Protein 4KMR (pdb70)

InterPro domains:
  IPR000843 LacI-type HTH domain [PF00356] (12-57)
  IPR000843 LacI-type HTH domain [PS50932] (11-65)
  IPR000843 LacI-type HTH domain [SM00354] (10-80)
  IPR000843 LacI-type HTH domain [cd01392] (14-64)
  IPR010982 Lambda repressor-like, DNA-binding domain superfamily [G3DSA:1.10.260.40] (5-67)
  IPR010982 Lambda repressor-like, DNA-binding domain superfamily [SSF47413] (11-68)
  IPR028082 Periplasmic binding protein-like I [SSF53822] (70-344)
  IPR046335 Transcriptional regulator LacI/GalR-like, sensor domain [PF13377] (176-343)

B-factor: mean 18.5, std 12.63, range [4.52, 147.79]

Organism: Sanguibacter keddieii (strain ATCC 51767 / DSM 10542 / NCFB 3025 / ST-74) (NCBI:txid446469)

Sequence (525 aa):
GRSGVIGLAVPELGQAFFAQLADEVIRRVAAEQDLVVLVEEQTGGLRERELEALRNPRLSLTDGLLLAPLGLTDDVRPLVVLGEPLFPGPVDHVTQHEAAARAATEHLLGLGRRRRVLLGAHATERTGVAALRYAGYREEALTAAGLAVVDDDLVVPVETWDRRSSGAEAARVLDAGVRDAVFANDDLALGALRSLQERGVAVPGDVALGFDDVADGRYTYPSLTTVEPGRHHDIARAAVTLSSERIADAGTAIEPRLTAPEFRLVVRESTGGSGVIGLAVPELGQAFFAQLADEVIRVAAEQDLVVLVEQTGGLRERRELEALRLTDGLLLAPLGLTQDAGRPLVVLLGEPLFPGPVDHVTQHEAAARAATEHLLGLGRRRVLLGAHATERTGVAALRYAGYREALTAAGLAVDDDLVVPVETWDRSSGAEAARVLDAGVRDAVFANDDLALGALRSLQERGVAVPGDVALGFDDVADGRYTYPSLTTVEPGRHDIARAAVTLSERIADAGTGAIEPRLTAPEFRLVVRESTGG

Solvent-accessible surface area: 21833 Å² total

Secondary structure (DSSP, 8-state):
---SEEEEEES-TTSHHHHHHHHHHHHHHHTTT-EEEEEE-TT-HHHHHHHHH-GGGTT-S-EEE--SS-------EEEESSS---SS-EEE--HHHHHHHHHHHHHHTT-----BTS-SS---HHHHHHHHHHHHHHHHTT----GGG-B--SS-SHHHHHH--HHHHTT---B----HHHHHHHHHHHHHTT--TTTT-B---SS-S-GGGSSSPPPEEE--HHHHHHHHH--HHHHHTTT--PPP-EE-PPPEEE--GGGT-/-EEEEEEES-TTSHHHHHHHHHHHHHHHHTTEEEEEEE-TT-HHHHHHHH---SEEEE--SS------S-EEEESSS---SS-EEE--HHHHHHHHHHHHHHTT-----BTS-SS---HHHHHHHHHHHHHHHHTT----GGGSB--SSSSHHHHHH--HHHHHT---B----HHHHHHHHHHHHHTT--TTTT-B---S--GGGGSSSSPPPEEE--HHHHHHHHH--HHHHHHTT---SPP-EE----EEE--GGGT-

Radius of gyration: 24.35 Å; Cα contacts (8 Å, |Δi|>4): 1159; chains: 2; bounding box: 57×65×55 Å

CATH classification: 3.40.50.2300 (+1 more: 3.40.50.2300)

Foldseek 3Di:
DDLLEEEEEEQDCVPLLVVVLVVLLQVLSVVVPHHYDYHHQVLAPVSQLCVVDPCVCVSHLAYEYAHRHDQPHDRAYEYAFPDRDDDPYAYEYQLQQQLLVVLLLLVVLVDQQEEAAAQLPDGDGSSVSSVNSNQVNQVVVVHHDDRLRHQHFPDQALCRLLVSLVSVVVPDAAEYEYAVRSFVSVVVSCVVVVHDFNVRYQYHECPRPVQVPDVQRDKYKNQCSNVSSNVRSVSVVCSVAVVHDDDYYYYGDDMDTDDTPRSPD/DAEEEEEEADCVDQLVVVLVVLLQVLQVVVVYHYDYYHQNLAPVSQVVVAVSHQAYEYEHNHDFLVDLHAYEYAFDPRDDALYAYEYQLQQVLLVVLLLLVVLVDLQEEEAAQLPDGTGSNVSSVNSNQVNQVVVVHHDDSLRHQHFPDQALCRLLVSLVSVVVPPAAEYEYAVRSFNNVVVSCVVVVNDFNVRYQYHERPGPVQCPDVFRHKYKNQASNCSSNVRSCSVVVSVVSRPSPPPHYYHGDDMDIDDTPRSPD

Structure (mmCIF, N/CA/C/O backbone):
data_4KMR
#
_entry.id   4KMR
#
_cell.length_a   42.175
_cell.length_b   120.205
_cell.length_c   44.962
_cell.angle_alpha   90.00
_cell.angle_beta   92.59
_cell.angle_gamma   90.00
#
_symmetry.space_group_name_H-M   'P 1 21 1'
#
loop_
_entity.id
_entity.type
_entity.pdbx_description
1 polymer 'Transcriptional regulator, LacI family'
2 non-polymer 'MAGNESIUM ION'
3 non-polymer 'SODIUM ION'
4 water water
#
loop_
_atom_site.group_PDB
_atom_site.id
_atom_site.type_symbol
_atom_site.label_atom_id
_atom_site.label_alt_id
_atom_site.label_comp_id
_atom_site.label_asym_id
_atom_site.label_entity_id
_atom_site.label_seq_id
_atom_site.pdbx_PDB_ins_code
_atom_site.Cartn_x
_atom_site.Cartn_y
_atom_site.Cartn_z
_atom_site.occupancy
_atom_site.B_iso_or_equiv
_atom_site.auth_seq_id
_atom_site.auth_comp_id
_atom_site.auth_asym_id
_atom_site.auth_atom_id
_atom_site.pdbx_PDB_model_num
ATOM 1 N N . GLY A 1 1 ? 57.428 21.526 63.056 1.00 57.18 66 GLY A N 1
ATOM 2 C CA . GLY A 1 1 ? 58.377 21.033 62.009 1.00 30.39 66 GLY A CA 1
ATOM 3 C C . GLY A 1 1 ? 57.667 20.721 60.706 1.00 30.73 66 GLY A C 1
ATOM 4 O O . GLY A 1 1 ? 56.480 20.420 60.697 1.00 39.66 66 GLY A O 1
ATOM 5 N N . ARG A 1 2 ? 58.408 20.753 59.609 1.00 23.66 67 ARG A N 1
ATOM 6 C CA . ARG A 1 2 ? 57.830 20.529 58.333 1.00 26.72 67 ARG A CA 1
ATOM 7 C C . ARG A 1 2 ? 57.267 19.107 58.195 1.00 18.81 67 ARG A C 1
ATOM 8 O O . ARG A 1 2 ? 57.925 18.085 58.325 1.00 20.26 67 ARG A O 1
ATOM 16 N N . SER A 1 3 ? 56.006 19.114 57.855 1.00 16.54 68 SER A N 1
ATOM 17 C CA . SER A 1 3 ? 55.219 17.929 57.653 1.00 15.62 68 SER A CA 1
ATOM 18 C C . SER A 1 3 ? 55.055 17.557 56.179 1.00 13.18 68 SER A C 1
ATOM 19 O O . SER A 1 3 ? 54.667 16.451 55.858 1.00 18.76 68 SER A O 1
ATOM 22 N N . GLY A 1 4 ? 55.280 18.502 55.280 1.00 14.14 69 GLY A N 1
ATOM 23 C CA . GLY A 1 4 ? 54.992 18.280 53.853 1.00 11.78 69 GLY A CA 1
ATOM 24 C C . GLY A 1 4 ? 53.496 18.348 53.492 1.00 10.70 69 GLY A C 1
ATOM 25 O O . GLY A 1 4 ? 53.062 17.815 52.480 1.00 11.89 69 GLY A O 1
ATOM 26 N N . VAL A 1 5 ? 52.727 19.031 54.341 1.00 11.48 70 VAL A N 1
ATOM 27 C CA . VAL A 1 5 ? 51.309 19.215 54.169 1.00 10.12 70 VAL A CA 1
ATOM 28 C C . VAL A 1 5 ? 50.995 20.703 54.040 1.00 8.97 70 VAL A C 1
ATOM 29 O O . VAL A 1 5 ? 51.502 21.517 54.836 1.00 12.21 70 VAL A O 1
ATOM 33 N N . ILE A 1 6 ? 50.177 21.058 53.039 1.00 8.82 71 ILE A N 1
ATOM 34 C CA . ILE A 1 6 ? 49.664 22.409 52.938 1.00 9.92 71 ILE A CA 1
ATOM 35 C C . ILE A 1 6 ? 48.135 22.339 53.089 1.00 10.41 71 ILE A C 1
ATOM 36 O O . ILE A 1 6 ? 47.493 21.326 52.693 1.00 10.95 71 ILE A O 1
ATOM 41 N N . GLY A 1 7 ? 47.534 23.413 53.605 1.00 10.35 72 GLY A N 1
ATOM 42 C CA . GLY A 1 7 ? 46.099 23.439 53.649 1.00 9.99 72 GLY A CA 1
ATOM 43 C C . GLY A 1 7 ? 45.483 24.249 52.508 1.00 9.41 72 GLY A C 1
ATOM 44 O O . GLY A 1 7 ? 46.125 25.187 51.986 1.00 10.04 72 GLY A O 1
ATOM 45 N N . LEU A 1 8 ? 44.283 23.865 52.117 1.00 9.37 73 LEU A N 1
ATOM 46 C CA . LEU A 1 8 ? 43.501 24.589 51.152 1.00 7.97 73 LEU A CA 1
ATOM 47 C C . LEU A 1 8 ? 42.110 24.766 51.794 1.00 9.35 73 LEU A C 1
ATOM 48 O O . LEU A 1 8 ? 41.392 23.764 52.017 1.00 11.02 73 LEU A O 1
ATOM 53 N N . ALA A 1 9 ? 41.738 26.020 52.088 1.00 8.32 74 ALA A N 1
ATOM 54 C CA . ALA A 1 9 ? 40.481 26.353 52.715 1.00 8.26 74 ALA A CA 1
ATOM 55 C C . ALA A 1 9 ? 39.624 27.066 51.677 1.00 9.20 74 ALA A C 1
ATOM 56 O O . ALA A 1 9 ? 39.971 28.161 51.233 1.00 11.55 74 ALA A O 1
ATOM 58 N N . VAL A 1 10 ? 38.526 26.413 51.284 1.00 9.07 75 VAL A N 1
ATOM 59 C CA . VAL A 1 10 ? 37.610 26.905 50.276 1.00 9.43 75 VAL A CA 1
ATOM 60 C C . VAL A 1 10 ? 36.197 26.898 50.887 1.00 9.70 75 VAL A C 1
ATOM 61 O O . VAL A 1 10 ? 35.923 26.178 51.862 1.00 12.25 75 VAL A O 1
ATOM 65 N N . PRO A 1 11 ? 35.264 27.613 50.254 1.00 11.45 76 PRO A N 1
ATOM 66 C CA . PRO A 1 11 ? 33.895 27.615 50.799 1.00 12.62 76 PRO A CA 1
ATOM 67 C C . PRO A 1 11 ? 33.280 26.212 50.885 1.00 12.07 76 PRO A C 1
ATOM 68 O O . PRO A 1 11 ? 32.807 25.804 51.953 1.00 14.04 76 PRO A O 1
ATOM 72 N N . GLU A 1 12 ? 33.279 25.482 49.780 1.00 13.48 77 GLU A N 1
ATOM 73 C CA . GLU A 1 12 ? 32.727 24.119 49.687 1.00 15.04 77 GLU A CA 1
ATOM 74 C C . GLU A 1 12 ? 33.164 23.476 48.369 1.00 11.72 77 GLU A C 1
ATOM 75 O O . GLU A 1 12 ? 33.291 24.198 47.356 1.00 14.55 77 GLU A O 1
ATOM 81 N N . LEU A 1 13 ? 33.422 22.155 48.381 1.00 12.53 78 LEU A N 1
ATOM 82 C CA . LEU A 1 13 ? 33.739 21.416 47.147 1.00 14.16 78 LEU A CA 1
ATOM 83 C C . LEU A 1 13 ? 32.572 21.141 46.221 1.00 16.43 78 LEU A C 1
ATOM 84 O O . LEU A 1 13 ? 32.764 20.809 45.026 1.00 18.88 78 LEU A O 1
ATOM 89 N N . GLY A 1 14 ? 31.373 21.291 46.734 1.00 13.99 79 GLY A N 1
ATOM 90 C CA . GLY A 1 14 ? 30.147 21.131 45.929 1.00 17.29 79 GLY A CA 1
ATOM 91 C C . GLY A 1 14 ? 30.051 22.250 44.887 1.00 21.48 79 GLY A C 1
ATOM 92 O O . GLY A 1 14 ? 29.195 22.205 43.976 1.00 26.61 79 GLY A O 1
ATOM 93 N N . GLN A 1 15 ? 30.863 23.303 45.056 1.00 15.02 80 GLN A N 1
ATOM 94 C CA . GLN A 1 15 ? 30.937 24.397 44.072 1.00 13.20 80 GLN A CA 1
ATOM 95 C C . GLN A 1 15 ? 31.999 24.003 43.019 1.00 10.90 80 GLN A C 1
ATOM 96 O O . GLN A 1 15 ? 33.164 23.792 43.361 1.00 11.75 80 GLN A O 1
ATOM 102 N N . ALA A 1 16 ? 31.570 23.833 41.768 1.00 12.46 81 ALA A N 1
ATOM 103 C CA . ALA A 1 16 ? 32.481 23.347 40.725 1.00 11.43 81 ALA A CA 1
ATOM 104 C C . ALA A 1 16 ? 33.759 24.154 40.614 1.00 8.84 81 ALA A C 1
ATOM 105 O O . ALA A 1 16 ? 34.836 23.587 40.378 1.00 10.31 81 ALA A O 1
ATOM 107 N N . PHE A 1 17 ? 33.678 25.468 40.733 1.00 11.15 82 PHE A N 1
ATOM 108 C CA . PHE A 1 17 ? 34.891 26.253 40.646 1.00 10.23 82 PHE A CA 1
ATOM 109 C C . PHE A 1 17 ? 35.945 25.814 41.667 1.00 9.21 82 PHE A C 1
ATOM 110 O O . PHE A 1 17 ? 37.150 25.678 41.349 1.00 10.57 82 PHE A O 1
ATOM 118 N N . PHE A 1 18 ? 35.516 25.625 42.920 1.00 8.24 83 PHE A N 1
ATOM 119 C CA . PHE A 1 18 ? 36.450 25.243 43.962 1.00 10.82 83 PHE A CA 1
ATOM 120 C C . PHE A 1 18 ? 36.898 23.805 43.858 1.00 8.86 83 PHE A C 1
ATOM 121 O O . PHE A 1 18 ? 38.038 23.514 44.198 1.00 10.38 83 PHE A O 1
ATOM 129 N N . ALA A 1 19 ? 36.018 22.902 43.405 1.00 8.87 84 ALA A N 1
ATOM 130 C CA . ALA A 1 19 ? 36.415 21.514 43.222 1.00 8.22 84 ALA A CA 1
ATOM 131 C C . ALA A 1 19 ? 37.518 21.447 42.148 1.00 7.18 84 ALA A C 1
ATOM 132 O O . ALA A 1 19 ? 38.479 20.697 42.289 1.00 10.13 84 ALA A O 1
ATOM 134 N N . GLN A 1 20 ? 37.321 22.184 41.043 1.00 8.44 85 GLN A N 1
ATOM 135 C CA . GLN A 1 20 ? 38.309 22.169 39.960 1.00 9.54 85 GLN A CA 1
ATOM 136 C C . GLN A 1 20 ? 39.606 22.860 40.336 1.00 9.03 85 GLN A C 1
ATOM 137 O O . GLN A 1 20 ? 40.690 22.416 39.951 1.00 10.97 85 GLN A O 1
ATOM 143 N N . LEU A 1 21 ? 39.518 23.921 41.101 1.00 9.36 86 LEU A N 1
ATOM 144 C CA . LEU A 1 21 ? 40.718 24.583 41.604 1.00 10.29 86 LEU A CA 1
ATOM 145 C C . LEU A 1 21 ? 41.500 23.628 42.547 1.00 9.81 86 LEU A C 1
ATOM 146 O O . LEU A 1 21 ? 42.711 23.512 42.478 1.00 11.51 86 LEU A O 1
ATOM 151 N N . ALA A 1 22 ? 40.779 22.963 43.446 1.00 9.47 87 ALA A N 1
ATOM 152 C CA . ALA A 1 22 ? 41.373 21.979 44.333 1.00 10.54 87 ALA A CA 1
ATOM 153 C C . ALA A 1 22 ? 42.086 20.869 43.558 1.00 10.30 87 ALA A C 1
ATOM 154 O O . ALA A 1 22 ? 43.183 20.453 43.941 1.00 10.26 87 ALA A O 1
ATOM 156 N N . ASP A 1 23 ? 41.441 20.337 42.516 1.00 10.72 88 ASP A N 1
ATOM 157 C CA . ASP A 1 23 ? 42.057 19.288 41.682 1.00 10.98 88 ASP A CA 1
ATOM 158 C C . ASP A 1 23 ? 43.412 19.812 41.172 1.00 9.09 88 ASP A C 1
ATOM 159 O O . ASP A 1 23 ? 44.432 19.117 41.245 1.00 11.27 88 ASP A O 1
ATOM 164 N N . GLU A 1 24 ? 43.428 21.066 40.664 1.00 9.89 89 GLU A N 1
ATOM 165 C CA . GLU A 1 24 ? 44.693 21.645 40.125 1.00 9.32 89 GLU A CA 1
ATOM 166 C C . GLU A 1 24 ? 45.772 21.841 41.248 1.00 7.76 89 GLU A C 1
ATOM 167 O O . GLU A 1 24 ? 46.935 21.549 41.031 1.00 9.92 89 GLU A O 1
ATOM 173 N N . VAL A 1 25 ? 45.357 22.348 42.409 1.00 8.46 90 VAL A N 1
ATOM 174 C CA . VAL A 1 25 ? 46.260 22.517 43.559 1.00 8.11 90 VAL A CA 1
ATOM 175 C C . VAL A 1 25 ? 46.856 21.192 43.988 1.00 7.69 90 VAL A C 1
ATOM 176 O O . VAL A 1 25 ? 48.074 21.084 44.227 1.00 8.79 90 VAL A O 1
ATOM 180 N N . ILE A 1 26 ? 46.011 20.167 44.125 1.00 8.50 91 ILE A N 1
ATOM 181 C CA . ILE A 1 26 ? 46.496 18.839 44.538 1.00 8.25 91 ILE A CA 1
ATOM 182 C C . ILE A 1 26 ? 47.533 18.324 43.541 1.00 8.47 91 ILE A C 1
ATOM 183 O O . ILE A 1 26 ? 48.593 17.813 43.928 1.00 9.00 91 ILE A O 1
ATOM 188 N N A ARG A 1 27 ? 47.219 18.449 42.264 0.50 7.81 92 ARG A N 1
ATOM 189 N N B ARG A 1 27 ? 47.242 18.427 42.248 0.50 7.73 92 ARG A N 1
ATOM 190 C CA A ARG A 1 27 ? 48.121 17.965 41.219 0.50 7.99 92 ARG A CA 1
ATOM 191 C CA B ARG A 1 27 ? 48.220 17.956 41.241 0.50 7.75 92 ARG A CA 1
ATOM 192 C C A ARG A 1 27 ? 49.485 18.681 41.200 0.50 7.31 92 ARG A C 1
ATOM 193 C C B ARG A 1 27 ? 49.544 18.676 41.322 0.50 6.49 92 ARG A C 1
ATOM 194 O O A ARG A 1 27 ? 50.520 18.039 41.065 0.50 8.59 92 ARG A O 1
ATOM 195 O O B ARG A 1 27 ? 50.604 18.052 41.334 0.50 9.67 92 ARG A O 1
ATOM 210 N N . VAL A 1 28 ? 49.462 20.004 41.332 1.00 8.45 93 VAL A N 1
ATOM 211 C CA . VAL A 1 28 ? 50.681 20.775 41.362 1.00 8.86 93 VAL A CA 1
ATOM 212 C C . VAL A 1 28 ? 51.476 20.473 42.640 1.00 7.38 93 VAL A C 1
ATOM 213 O O . VAL A 1 28 ? 52.704 20.300 42.617 1.00 9.96 93 VAL A O 1
ATOM 217 N N . ALA A 1 29 ? 50.790 20.451 43.767 1.00 8.17 94 ALA A N 1
ATOM 218 C CA . ALA A 1 29 ? 51.479 20.138 45.024 1.00 8.51 94 ALA A CA 1
ATOM 219 C C . ALA A 1 29 ? 52.183 18.801 44.956 1.00 7.84 94 ALA A C 1
ATOM 220 O O . ALA A 1 29 ? 53.280 18.635 45.514 1.00 8.31 94 ALA A O 1
ATOM 222 N N . ALA A 1 30 ? 51.534 17.828 44.334 1.00 7.96 95 ALA A N 1
ATOM 223 C CA . ALA A 1 30 ? 52.131 16.475 44.259 1.00 7.25 95 ALA A CA 1
ATOM 224 C C . ALA A 1 30 ? 53.423 16.429 43.451 1.00 7.38 95 ALA A C 1
ATOM 225 O O . ALA A 1 30 ? 54.256 15.549 43.602 1.00 10.90 95 ALA A O 1
ATOM 227 N N . GLU A 1 31 ? 53.638 17.424 42.621 1.00 9.40 96 GLU A N 1
ATOM 228 C CA . GLU A 1 31 ? 54.890 17.486 41.862 1.00 6.82 96 GLU A CA 1
ATOM 229 C C . GLU A 1 31 ? 56.057 17.825 42.730 1.00 7.56 96 GLU A C 1
ATOM 230 O O . GLU A 1 31 ? 57.188 17.573 42.308 1.00 7.54 96 GLU A O 1
ATOM 236 N N . GLN A 1 32 ? 55.847 18.365 43.930 1.00 8.44 97 GLN A N 1
ATOM 237 C CA . GLN A 1 32 ? 56.937 18.655 44.837 1.00 11.57 97 GLN A CA 1
ATOM 238 C C . GLN A 1 32 ? 56.692 17.963 46.169 1.00 12.79 97 GLN A C 1
ATOM 239 O O . GLN A 1 32 ? 57.127 18.446 47.201 1.00 21.41 97 GLN A O 1
ATOM 245 N N . ASP A 1 33 ? 56.099 16.784 46.032 1.00 15.56 98 ASP A N 1
ATOM 246 C CA . ASP A 1 33 ? 55.639 15.858 47.026 1.00 25.08 98 ASP A CA 1
ATOM 247 C C . ASP A 1 33 ? 55.048 16.419 48.302 1.00 21.46 98 ASP A C 1
ATOM 248 O O . ASP A 1 33 ? 55.296 15.969 49.411 1.00 35.63 98 ASP A O 1
ATOM 253 N N . LEU A 1 34 ? 54.200 17.407 48.102 1.00 11.72 99 LEU A N 1
ATOM 254 C CA . LEU A 1 34 ? 53.363 17.935 49.176 1.00 9.50 99 LEU A CA 1
ATOM 255 C C . LEU A 1 34 ? 52.004 17.253 49.048 1.00 10.37 99 LEU A C 1
ATOM 256 O O . LEU A 1 34 ? 51.603 16.844 47.945 1.00 13.46 99 LEU A O 1
ATOM 261 N N . VAL A 1 35 ? 51.283 17.144 50.150 1.00 9.39 100 VAL A N 1
ATOM 262 C CA . VAL A 1 35 ? 49.909 16.642 50.181 1.00 9.95 100 VAL A CA 1
ATOM 263 C C . VAL A 1 35 ? 49.035 17.790 50.701 1.00 9.66 100 VAL A C 1
ATOM 264 O O . VAL A 1 35 ? 49.525 18.748 51.294 1.00 9.49 100 VAL A O 1
ATOM 268 N N . VAL A 1 36 ? 47.741 17.689 50.466 1.00 9.12 101 VAL A N 1
ATOM 269 C CA . VAL A 1 36 ? 46.820 18.765 50.701 1.00 8.36 101 VAL A CA 1
ATOM 270 C C . VAL A 1 36 ? 45.676 18.385 51.629 1.00 9.04 101 VAL A C 1
ATOM 271 O O . VAL A 1 36 ? 44.951 17.425 51.374 1.00 9.56 101 VAL A O 1
ATOM 275 N N . LEU A 1 37 ? 45.597 19.158 52.715 1.00 9.10 102 LEU A N 1
ATOM 276 C CA . LEU A 1 37 ? 44.476 19.089 53.690 1.00 7.82 102 LEU A CA 1
ATOM 277 C C . LEU A 1 37 ? 43.398 20.054 53.190 1.00 8.21 102 LEU A C 1
ATOM 278 O O . LEU A 1 37 ? 43.660 21.257 53.069 1.00 10.46 102 LEU A O 1
ATOM 283 N N . VAL A 1 38 ? 42.207 19.550 52.835 1.00 9.28 103 VAL A N 1
ATOM 284 C CA . VAL A 1 38 ? 41.144 20.415 52.317 1.00 7.86 103 VAL A CA 1
ATOM 285 C C . VAL A 1 38 ? 40.121 20.676 53.448 1.00 8.76 103 VAL A C 1
ATOM 286 O O . VAL A 1 38 ? 39.580 19.735 54.035 1.00 10.22 103 VAL A O 1
ATOM 290 N N A GLU A 1 39 ? 39.925 21.959 53.738 0.50 10.39 104 GLU A N 1
ATOM 291 N N B GLU A 1 39 ? 39.927 21.969 53.738 0.50 10.30 104 GLU A N 1
ATOM 292 C CA A GLU A 1 39 ? 38.986 22.446 54.724 0.50 9.72 104 GLU A CA 1
ATOM 293 C CA B GLU A 1 39 ? 39.046 22.491 54.779 0.50 9.48 104 GLU A CA 1
ATOM 294 C C A GLU A 1 39 ? 37.916 23.194 53.974 0.50 9.39 104 GLU A C 1
ATOM 295 C C B GLU A 1 39 ? 37.973 23.360 54.129 0.50 11.58 104 GLU A C 1
ATOM 296 O O A GLU A 1 39 ? 38.162 23.757 52.882 0.50 10.06 104 GLU A O 1
ATOM 297 O O B GLU A 1 39 ? 38.294 24.233 53.303 0.50 12.20 104 GLU A O 1
ATOM 308 N N . GLN A 1 40 ? 36.723 23.169 54.551 1.00 10.07 105 GLN A N 1
ATOM 309 C CA . GLN A 1 40 ? 35.569 23.925 53.992 1.00 9.83 105 GLN A CA 1
ATOM 310 C C . GLN A 1 40 ? 35.205 24.989 55.046 1.00 11.89 105 GLN A C 1
ATOM 311 O O . GLN A 1 40 ? 35.088 24.717 56.246 1.00 16.78 105 GLN A O 1
ATOM 317 N N . THR A 1 41 ? 34.984 26.197 54.577 1.00 11.23 106 THR A N 1
ATOM 318 C CA . THR A 1 41 ? 34.654 27.336 55.444 1.00 11.41 106 THR A CA 1
ATOM 319 C C . THR A 1 41 ? 33.212 27.811 55.305 1.00 12.67 106 THR A C 1
ATOM 320 O O . THR A 1 41 ? 32.774 28.682 56.074 1.00 14.31 106 THR A O 1
ATOM 324 N N . GLY A 1 42 ? 32.508 27.318 54.288 1.00 14.33 107 GLY A N 1
ATOM 325 C CA . GLY A 1 42 ? 31.164 27.777 53.984 1.00 15.01 107 GLY A CA 1
ATOM 326 C C . GLY A 1 42 ? 31.156 29.244 53.557 1.00 15.07 107 GLY A C 1
ATOM 327 O O . GLY A 1 42 ? 30.106 29.856 53.466 1.00 20.54 107 GLY A O 1
ATOM 328 N N . GLY A 1 43 ? 32.327 29.829 53.296 1.00 14.74 108 GLY A N 1
ATOM 329 C CA . GLY A 1 43 ? 32.380 31.264 52.966 1.00 17.20 108 GLY A CA 1
ATOM 330 C C . GLY A 1 43 ? 32.065 32.172 54.179 1.00 15.67 108 GLY A C 1
ATOM 331 O O . GLY A 1 43 ? 31.866 33.383 54.014 1.00 21.57 108 GLY A O 1
ATOM 332 N N . LEU A 1 44 ? 32.153 31.631 55.399 1.00 16.96 109 LEU A N 1
ATOM 333 C CA . LEU A 1 44 ? 31.842 32.375 56.645 1.00 17.04 109 LEU A CA 1
ATOM 334 C C . LEU A 1 44 ? 33.092 32.987 57.227 1.00 11.71 109 LEU A C 1
ATOM 335 O O . LEU A 1 44 ? 34.115 32.305 57.365 1.00 13.53 109 LEU A O 1
ATOM 340 N N . ARG A 1 45 ? 33.024 34.276 57.568 1.00 13.54 110 ARG A N 1
ATOM 341 C CA . ARG A 1 45 ? 34.216 34.936 58.075 1.00 15.02 110 ARG A CA 1
ATOM 342 C C . ARG A 1 45 ? 34.786 34.287 59.305 1.00 14.94 110 ARG A C 1
ATOM 343 O O . ARG A 1 45 ? 36.004 34.194 59.414 1.00 14.44 110 ARG A O 1
ATOM 351 N N . GLU A 1 46 ? 33.925 33.792 60.198 1.00 16.79 111 GLU A N 1
ATOM 352 C CA . GLU A 1 46 ? 34.390 33.196 61.429 1.00 17.26 111 GLU A CA 1
ATOM 353 C C . GLU A 1 46 ? 35.194 31.931 61.121 1.00 15.84 111 GLU A C 1
ATOM 354 O O . GLU A 1 46 ? 36.203 31.658 61.768 1.00 19.06 111 GLU A O 1
ATOM 360 N N . ARG A 1 47 ? 34.740 31.149 60.149 1.00 13.35 112 ARG A N 1
ATOM 361 C CA . ARG A 1 47 ? 35.454 29.933 59.764 1.00 15.58 112 ARG A CA 1
ATOM 362 C C . ARG A 1 47 ? 36.765 30.215 59.025 1.00 11.72 112 ARG A C 1
ATOM 363 O O . ARG A 1 47 ? 37.743 29.429 59.102 1.00 15.93 112 ARG A O 1
ATOM 371 N N . GLU A 1 48 ? 36.795 31.297 58.283 1.00 14.05 113 GLU A N 1
ATOM 372 C CA . GLU A 1 48 ? 38.016 31.709 57.578 1.00 14.01 113 GLU A CA 1
ATOM 373 C C . GLU A 1 48 ? 39.077 32.098 58.638 1.00 16.76 113 GLU A C 1
ATOM 374 O O . GLU A 1 48 ? 40.250 31.676 58.554 1.00 16.74 113 GLU A O 1
ATOM 380 N N . LEU A 1 49 ? 38.656 32.872 59.648 1.00 14.74 114 LEU A N 1
ATOM 381 C CA . LEU A 1 49 ? 39.542 33.262 60.726 1.00 15.71 114 LEU A CA 1
ATOM 382 C C . LEU A 1 49 ? 40.058 32.046 61.477 1.00 17.02 114 LEU A C 1
ATOM 383 O O . LEU A 1 49 ? 41.262 31.968 61.776 1.00 20.39 114 LEU A O 1
ATOM 388 N N . GLU A 1 50 ? 39.179 31.059 61.716 1.00 16.72 115 GLU A N 1
ATOM 389 C CA . GLU A 1 50 ? 39.587 29.828 62.443 1.00 18.35 115 GLU A CA 1
ATOM 390 C C . GLU A 1 50 ? 40.678 29.070 61.649 1.00 16.97 115 GLU A C 1
ATOM 391 O O . GLU A 1 50 ? 41.601 28.472 62.202 1.00 19.52 115 GLU A O 1
ATOM 397 N N . ALA A 1 51 ? 40.542 29.046 60.335 1.00 17.94 116 ALA A N 1
ATOM 398 C CA . ALA A 1 51 ? 41.547 28.370 59.500 1.00 15.79 116 ALA A CA 1
ATOM 399 C C . ALA A 1 51 ? 42.953 28.932 59.670 1.00 15.78 116 ALA A C 1
ATOM 400 O O . ALA A 1 51 ? 43.938 28.211 59.569 1.00 17.09 116 ALA A O 1
ATOM 402 N N . LEU A 1 52 ? 43.049 30.216 59.925 1.00 18.51 117 LEU A N 1
ATOM 403 C CA . LEU A 1 52 ? 44.337 30.844 60.151 1.00 25.36 117 LEU A CA 1
ATOM 404 C C . LEU A 1 52 ? 44.954 30.593 61.527 1.00 23.85 117 LEU A C 1
ATOM 405 O O . LEU A 1 52 ? 46.163 30.479 61.641 1.00 30.79 117 LEU A O 1
ATOM 410 N N . ARG A 1 53 ? 44.144 30.496 62.576 1.00 23.81 118 ARG A N 1
ATOM 411 C CA . ARG A 1 53 ? 44.723 30.405 63.921 1.00 26.11 118 ARG A CA 1
ATOM 412 C C . ARG A 1 53 ? 44.458 29.178 64.787 1.00 29.26 118 ARG A C 1
ATOM 413 O O . ARG A 1 53 ? 45.158 28.967 65.775 1.00 31.14 118 ARG A O 1
ATOM 421 N N . ASN A 1 54 ? 43.434 28.405 64.471 1.00 27.13 119 ASN A N 1
ATOM 422 C CA . ASN A 1 54 ? 43.072 27.248 65.316 1.00 27.14 119 ASN A CA 1
ATOM 423 C C . ASN A 1 54 ? 44.079 26.095 65.172 1.00 22.21 119 ASN A C 1
ATOM 424 O O . ASN A 1 54 ? 44.588 25.869 64.085 1.00 25.12 119 ASN A O 1
ATOM 429 N N . PRO A 1 55 ? 44.404 25.402 66.281 1.00 23.25 120 PRO A N 1
ATOM 430 C CA . PRO A 1 55 ? 45.325 24.249 66.197 1.00 23.63 120 PRO A CA 1
ATOM 431 C C . PRO A 1 55 ? 44.788 23.059 65.366 1.00 23.66 120 PRO A C 1
ATOM 432 O O . PRO A 1 55 ? 45.495 22.060 65.138 1.00 22.97 120 PRO A O 1
ATOM 436 N N . ARG A 1 56 ? 43.527 23.138 64.970 1.00 20.71 121 ARG A N 1
ATOM 437 C CA . ARG A 1 56 ? 42.936 22.122 64.119 1.00 21.51 121 ARG A CA 1
ATOM 438 C C . ARG A 1 56 ? 43.799 21.891 62.880 1.00 17.91 121 ARG A C 1
ATOM 439 O O . ARG A 1 56 ? 43.949 20.747 62.477 1.00 17.42 121 ARG A O 1
ATOM 447 N N . LEU A 1 57 ? 44.385 22.953 62.304 1.00 18.33 122 LEU A N 1
ATOM 448 C CA . LEU A 1 57 ? 45.214 22.845 61.116 1.00 17.34 122 LEU A CA 1
ATOM 449 C C . LEU A 1 57 ? 46.708 22.906 61.402 1.00 17.03 122 LEU A C 1
ATOM 450 O O . LEU A 1 57 ? 47.516 23.197 60.506 1.00 17.62 122 LEU A O 1
ATOM 455 N N . SER A 1 58 ? 47.090 22.478 62.611 1.00 15.48 123 SER A N 1
ATOM 456 C CA . SER A 1 58 ? 48.502 22.476 63.000 1.00 15.83 123 SER A CA 1
ATOM 457 C C . SER A 1 58 ? 49.367 21.528 62.161 1.00 15.64 123 SER A C 1
ATOM 458 O O . SER A 1 58 ? 50.575 21.700 62.115 1.00 16.94 123 SER A O 1
ATOM 461 N N . LEU A 1 59 ? 48.791 20.523 61.512 1.00 15.21 124 LEU A N 1
ATOM 462 C CA . LEU A 1 59 ? 49.577 19.660 60.680 1.00 15.98 124 LEU A CA 1
ATOM 463 C C . LEU A 1 59 ? 50.136 20.416 59.471 1.00 13.98 124 LEU A C 1
ATOM 464 O O . LEU A 1 59 ? 51.164 20.032 58.908 1.00 15.89 124 LEU A O 1
ATOM 469 N N . THR A 1 60 ? 49.480 21.501 59.076 1.00 12.84 125 THR A N 1
ATOM 470 C CA . THR A 1 60 ? 49.886 22.217 57.884 1.00 12.52 125 THR A CA 1
ATOM 471 C C . THR A 1 60 ? 51.111 23.088 58.089 1.00 11.43 125 THR A C 1
ATOM 472 O O . THR A 1 60 ? 51.339 23.633 59.166 1.00 13.10 125 THR A O 1
ATOM 476 N N . ASP A 1 61 ? 51.928 23.154 57.036 1.00 8.88 126 ASP A N 1
ATOM 477 C CA . ASP A 1 61 ? 53.102 24.013 56.979 1.00 10.27 126 ASP A CA 1
ATOM 478 C C . ASP A 1 61 ? 52.723 25.435 56.515 1.00 7.98 126 ASP A C 1
ATOM 479 O O . ASP A 1 61 ? 53.475 26.382 56.724 1.00 10.91 126 ASP A O 1
ATOM 484 N N . GLY A 1 62 ? 51.621 25.555 55.797 1.00 8.78 127 GLY A N 1
ATOM 485 C CA . GLY A 1 62 ? 51.115 26.809 55.325 1.00 8.64 127 GLY A CA 1
ATOM 486 C C . GLY A 1 62 ? 49.702 26.630 54.789 1.00 7.77 127 GLY A C 1
ATOM 487 O O . GLY A 1 62 ? 49.243 25.516 54.578 1.00 9.48 127 GLY A O 1
ATOM 488 N N . LEU A 1 63 ? 49.041 27.738 54.457 1.00 7.98 128 LEU A N 1
ATOM 489 C CA . LEU A 1 63 ? 47.666 27.728 54.000 1.00 8.73 128 LEU A CA 1
ATOM 490 C C . LEU A 1 63 ? 47.392 28.539 52.774 1.00 7.96 128 LEU A C 1
ATOM 491 O O . LEU A 1 63 ? 47.919 29.659 52.624 1.00 8.36 128 LEU A O 1
ATOM 496 N N . LEU A 1 64 ? 46.585 27.955 51.890 1.00 7.82 129 LEU A N 1
ATOM 497 C CA . LEU A 1 64 ? 45.982 28.663 50.744 1.00 8.49 129 LEU A CA 1
ATOM 498 C C . LEU A 1 64 ? 44.542 28.916 51.169 1.00 8.50 129 LEU A C 1
ATOM 499 O O . LEU A 1 64 ? 43.818 27.992 51.454 1.00 9.61 129 LEU A O 1
ATOM 504 N N . LEU A 1 65 ? 44.134 30.175 51.194 1.00 8.18 130 LEU A N 1
ATOM 505 C CA . LEU A 1 65 ? 42.794 30.553 51.660 1.00 8.16 130 LEU A CA 1
ATOM 506 C C . LEU A 1 65 ? 42.037 31.258 50.541 1.00 8.75 130 LEU A C 1
ATOM 507 O O . LEU A 1 65 ? 42.548 32.231 49.988 1.00 9.73 130 LEU A O 1
ATOM 512 N N . ALA A 1 66 ? 40.832 30.788 50.223 1.00 11.23 131 ALA A N 1
ATOM 513 C CA . ALA A 1 66 ? 39.943 31.485 49.271 1.00 13.00 131 ALA A CA 1
ATOM 514 C C . ALA A 1 66 ? 38.823 32.134 50.096 1.00 13.64 131 ALA A C 1
ATOM 515 O O . ALA A 1 66 ? 37.814 31.490 50.392 1.00 18.86 131 ALA A O 1
ATOM 517 N N . PRO A 1 67 ? 39.003 33.404 50.495 1.00 16.26 132 PRO A N 1
ATOM 518 C CA . PRO A 1 67 ? 38.026 34.016 51.304 1.00 19.64 132 PRO A CA 1
ATOM 519 C C . PRO A 1 67 ? 36.838 34.608 50.565 1.00 22.93 132 PRO A C 1
ATOM 520 O O . PRO A 1 67 ? 36.922 35.027 49.407 1.00 28.84 132 PRO A O 1
ATOM 524 N N . LEU A 1 68 ? 35.710 34.572 51.240 1.00 22.43 133 LEU A N 1
ATOM 525 C CA . LEU A 1 68 ? 34.490 35.180 50.734 1.00 21.08 133 LEU A CA 1
ATOM 526 C C . LEU A 1 68 ? 33.875 36.090 51.781 1.00 21.51 133 LEU A C 1
ATOM 527 O O . LEU A 1 68 ? 33.420 37.157 51.449 1.00 28.80 133 LEU A O 1
ATOM 532 N N . GLY A 1 69 ? 33.876 35.690 53.048 1.00 23.50 134 GLY A N 1
ATOM 533 C CA . GLY A 1 69 ? 33.240 36.506 54.090 1.00 20.54 134 GLY A CA 1
ATOM 534 C C . GLY A 1 69 ? 34.123 37.610 54.645 1.00 26.34 134 GLY A C 1
ATOM 535 O O . GLY A 1 69 ? 33.647 38.606 55.125 1.00 32.27 134 GLY A O 1
ATOM 536 N N . LEU A 1 70 ? 35.436 37.391 54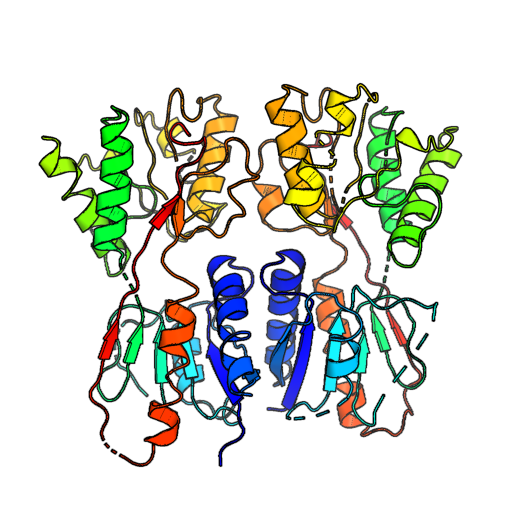.621 1.00 18.90 135 LEU A N 1
ATOM 537 C CA . LEU A 1 70 ? 36.334 38.436 55.126 1.00 22.90 135 LEU A CA 1
ATOM 538 C C . LEU A 1 70 ? 36.397 39.667 54.231 1.00 27.94 135 LEU A C 1
ATOM 539 O O . LEU A 1 70 ? 36.116 39.607 53.029 1.00 34.14 135 LEU A O 1
ATOM 544 N N . THR A 1 71 ? 36.740 40.786 54.852 1.00 28.43 136 THR A N 1
ATOM 545 C CA . THR A 1 71 ? 36.965 42.065 54.151 1.00 32.46 136 THR A CA 1
ATOM 546 C C . THR A 1 71 ? 37.847 42.923 55.040 1.00 30.92 136 THR A C 1
ATOM 547 O O . THR A 1 71 ? 38.451 43.899 54.578 1.00 57.67 136 THR A O 1
ATOM 551 N N . ASP A 1 73 ? 39.090 43.675 60.178 1.00 50.10 138 ASP A N 1
ATOM 552 C CA . ASP A 1 73 ? 40.083 43.432 61.225 1.00 51.94 138 ASP A CA 1
ATOM 553 C C . ASP A 1 73 ? 40.652 42.035 61.076 1.00 61.31 138 ASP A C 1
ATOM 554 O O . ASP A 1 73 ? 39.999 41.053 61.448 1.00 75.70 138 ASP A O 1
ATOM 559 N N . ASP A 1 74 ? 41.886 41.960 60.572 1.00 40.48 139 ASP A N 1
ATOM 560 C CA . ASP A 1 74 ? 42.546 40.681 60.302 1.00 38.91 139 ASP A CA 1
ATOM 561 C C . ASP A 1 74 ? 43.609 40.215 61.288 1.00 47.39 139 ASP A C 1
ATOM 562 O O . ASP A 1 74 ? 44.370 41.011 61.851 1.00 52.74 139 ASP A O 1
ATOM 567 N N . VAL A 1 75 ? 43.640 38.890 61.437 1.00 58.76 140 VAL A N 1
ATOM 568 C CA . VAL A 1 75 ? 44.558 38.144 62.300 1.00 65.99 140 VAL A CA 1
ATOM 569 C C . VAL A 1 75 ? 45.892 38.866 62.507 1.00 58.47 140 VAL A C 1
ATOM 570 O O . VAL A 1 75 ? 46.456 39.430 61.570 1.00 49.64 140 VAL A O 1
ATOM 574 N N . ARG A 1 82 ? 51.401 30.849 60.667 1.00 68.18 147 ARG A N 1
ATOM 575 C CA . ARG A 1 82 ? 50.925 30.082 59.509 1.00 35.90 147 ARG A CA 1
ATOM 576 C C . ARG A 1 82 ? 51.124 30.922 58.164 1.00 19.40 147 ARG A C 1
ATOM 577 O O . ARG A 1 82 ? 50.428 31.894 57.863 1.00 22.95 147 ARG A O 1
ATOM 585 N N . PRO A 1 83 ? 52.179 30.598 57.408 1.00 14.97 148 PRO A N 1
ATOM 586 C CA . PRO A 1 83 ? 52.489 31.176 56.109 1.00 12.77 148 PRO A CA 1
ATOM 587 C C . PRO A 1 83 ? 51.177 31.111 55.309 1.00 9.13 148 PRO A C 1
ATOM 588 O O . PRO A 1 83 ? 50.502 30.087 55.342 1.00 9.11 148 PRO A O 1
ATOM 592 N N . LEU A 1 84 ? 50.889 32.143 54.537 1.00 10.22 149 LEU A N 1
ATOM 593 C CA . LEU A 1 84 ? 49.625 32.315 53.889 1.00 7.79 149 LEU A CA 1
ATOM 594 C C . LEU A 1 84 ? 49.698 32.905 52.483 1.00 7.44 149 LEU A C 1
ATOM 595 O O . LEU A 1 84 ? 50.430 33.870 52.227 1.00 9.07 149 LEU A O 1
ATOM 600 N N . VAL A 1 85 ? 48.951 32.290 51.565 1.00 6.95 150 VAL A N 1
ATOM 601 C CA . VAL A 1 85 ? 48.700 32.870 50.225 1.00 8.01 150 VAL A CA 1
ATOM 602 C C . VAL A 1 85 ? 47.169 32.893 50.093 1.00 6.82 150 VAL A C 1
ATOM 603 O O . VAL A 1 85 ? 46.503 31.908 50.376 1.00 7.65 150 VAL A O 1
ATOM 607 N N . VAL A 1 86 ? 46.643 34.032 49.681 1.00 6.97 151 VAL A N 1
ATOM 608 C CA . VAL A 1 86 ? 45.229 34.231 49.485 1.00 6.89 151 VAL A CA 1
ATOM 609 C C . VAL A 1 86 ? 44.842 34.122 48.031 1.00 7.68 151 VAL A C 1
ATOM 610 O O . VAL A 1 86 ? 45.499 34.728 47.168 1.00 9.63 151 VAL A O 1
ATOM 614 N N . LEU A 1 87 ? 43.796 33.333 47.749 1.00 8.75 152 LEU A N 1
ATOM 615 C CA . LEU A 1 87 ? 43.235 33.191 46.398 1.00 9.59 152 LEU A CA 1
ATOM 616 C C . LEU A 1 87 ? 42.094 34.171 46.323 1.00 11.48 152 LEU A C 1
ATOM 617 O O . LEU A 1 87 ? 40.967 33.887 46.762 1.00 14.11 152 LEU A O 1
ATOM 622 N N . GLY A 1 88 ? 42.420 35.392 45.926 1.00 10.84 153 GLY A N 1
ATOM 623 C CA . GLY A 1 88 ? 41.469 36.443 45.806 1.00 9.81 153 GLY A CA 1
ATOM 624 C C . GLY A 1 88 ? 42.159 37.795 45.703 1.00 10.53 153 GLY A C 1
ATOM 625 O O . GLY A 1 88 ? 43.384 37.897 45.569 1.00 11.14 153 GLY A O 1
ATOM 626 N N . GLU A 1 89 ? 41.345 38.841 45.635 1.00 11.83 154 GLU A N 1
ATOM 627 C CA . GLU A 1 89 ? 41.844 40.223 45.605 1.00 10.38 154 GLU A CA 1
ATOM 628 C C . GLU A 1 89 ? 42.621 40.625 46.872 1.00 12.18 154 GLU A C 1
ATOM 629 O O . GLU A 1 89 ? 42.459 40.032 47.915 1.00 11.51 154 GLU A O 1
ATOM 635 N N . PRO A 1 90 ? 43.442 41.670 46.786 1.00 12.09 155 PRO A N 1
ATOM 636 C CA . PRO A 1 90 ? 44.169 42.136 47.949 1.00 11.82 155 PRO A CA 1
ATOM 637 C C . PRO A 1 90 ? 43.232 42.310 49.150 1.00 10.40 155 PRO A C 1
ATOM 638 O O . PRO A 1 90 ? 42.146 42.888 49.039 1.00 15.27 155 PRO A O 1
ATOM 642 N N . LEU A 1 91 ? 43.691 41.787 50.274 1.00 9.64 156 LEU A N 1
ATOM 643 C CA . LEU A 1 91 ? 42.947 41.698 51.510 1.00 10.17 156 LEU A CA 1
ATOM 644 C C . LEU A 1 91 ? 43.855 41.809 52.757 1.00 12.10 156 LEU A C 1
ATOM 645 O O . LEU A 1 91 ? 43.701 42.701 53.540 1.00 13.36 156 LEU A O 1
ATOM 650 N N . PHE A 1 92 ? 44.804 40.906 52.912 1.00 11.54 157 PHE A N 1
ATOM 651 C CA . PHE A 1 92 ? 45.696 40.904 54.069 1.00 11.84 157 PHE A CA 1
ATOM 652 C C . PHE A 1 92 ? 46.913 41.794 53.903 1.00 13.85 157 PHE A C 1
ATOM 653 O O . PHE A 1 92 ? 47.521 41.861 52.820 1.00 15.48 157 PHE A O 1
ATOM 661 N N . PRO A 1 93 ? 47.293 42.452 54.994 1.00 20.70 158 PRO A N 1
ATOM 662 C CA . PRO A 1 93 ? 48.532 43.217 54.956 1.00 22.52 158 PRO A CA 1
ATOM 663 C C . PRO A 1 93 ? 49.709 42.298 55.279 1.00 21.50 158 PRO A C 1
ATOM 664 O O . PRO A 1 93 ? 49.508 41.124 55.575 1.00 19.85 158 PRO A O 1
ATOM 668 N N . GLY A 1 94 ? 50.926 42.856 55.276 1.00 25.60 159 GLY A N 1
ATOM 669 C CA . GLY A 1 94 ? 52.113 42.095 55.621 1.00 25.69 159 GLY A CA 1
ATOM 670 C C . GLY A 1 94 ? 52.623 41.080 54.607 1.00 20.57 159 GLY A C 1
ATOM 671 O O . GLY A 1 94 ? 52.317 41.149 53.417 1.00 19.15 159 GLY A O 1
ATOM 672 N N . PRO A 1 95 ? 53.372 40.078 55.090 1.00 17.14 160 PRO A N 1
ATOM 673 C CA . PRO A 1 95 ? 54.063 39.083 54.241 1.00 14.37 160 PRO A CA 1
ATOM 674 C C . PRO A 1 95 ? 53.151 37.986 53.714 1.00 14.25 160 PRO A C 1
ATOM 675 O O . PRO A 1 95 ? 53.314 36.803 54.019 1.00 18.05 160 PRO A O 1
ATOM 679 N N . VAL A 1 96 ? 52.200 38.417 52.903 1.00 14.02 161 VAL A N 1
ATOM 680 C CA . VAL A 1 96 ? 51.181 37.557 52.301 1.00 12.28 161 VAL A CA 1
ATOM 681 C C . VAL A 1 96 ? 51.113 37.850 50.822 1.00 13.81 161 VAL A C 1
ATOM 682 O O . VAL A 1 96 ? 51.193 38.990 50.424 1.00 16.98 161 VAL A O 1
ATOM 686 N N . ASP A 1 97 ? 50.972 36.815 50.016 1.00 9.87 162 ASP A N 1
ATOM 687 C CA . ASP A 1 97 ? 50.794 36.984 48.579 1.00 8.52 162 ASP A CA 1
ATOM 688 C C . ASP A 1 97 ? 49.337 36.758 48.234 1.00 8.11 162 ASP A C 1
ATOM 689 O O . ASP A 1 97 ? 48.640 36.042 48.937 1.00 9.10 162 ASP A O 1
ATOM 694 N N . HIS A 1 98 ? 48.873 37.393 47.159 1.00 7.40 163 HIS A N 1
ATOM 695 C CA . HIS A 1 98 ? 47.503 37.240 46.661 1.00 7.87 163 HIS A CA 1
ATOM 696 C C . HIS A 1 98 ? 47.555 36.869 45.202 1.00 8.34 163 HIS A C 1
ATOM 697 O O . HIS A 1 98 ? 48.333 37.451 44.421 1.00 10.71 163 HIS A O 1
ATOM 704 N N . VAL A 1 99 ? 46.772 35.857 44.834 1.00 6.85 164 VAL A N 1
ATOM 705 C CA . VAL A 1 99 ? 46.651 35.401 43.449 1.00 8.18 164 VAL A CA 1
ATOM 706 C C . VAL A 1 99 ? 45.163 35.555 43.086 1.00 9.04 164 VAL A C 1
ATOM 707 O O . VAL A 1 99 ? 44.287 34.957 43.718 1.00 9.59 164 VAL A O 1
ATOM 711 N N . THR A 1 100 ? 44.889 36.349 42.073 1.00 9.92 165 THR A N 1
ATOM 712 C CA . THR A 1 100 ? 43.536 36.671 41.676 1.00 10.53 165 THR A CA 1
ATOM 713 C C . THR A 1 100 ? 43.357 36.365 40.194 1.00 9.69 165 THR A C 1
ATOM 714 O O . THR A 1 100 ? 44.174 35.718 39.560 1.00 12.12 165 THR A O 1
ATOM 726 N N . GLN A 1 102 ? 41.929 38.085 36.282 1.00 9.88 167 GLN A N 1
ATOM 727 C CA . GLN A 1 102 ? 41.848 39.388 35.598 1.00 9.41 167 GLN A CA 1
ATOM 728 C C . GLN A 1 102 ? 40.373 39.783 35.391 1.00 8.68 167 GLN A C 1
ATOM 729 O O . GLN A 1 102 ? 39.869 39.853 34.252 1.00 9.10 167 GLN A O 1
ATOM 735 N N . HIS A 1 103 ? 39.687 40.045 36.495 1.00 9.11 168 HIS A N 1
ATOM 736 C CA . HIS A 1 103 ? 38.257 40.357 36.463 1.00 7.86 168 HIS A CA 1
ATOM 737 C C . HIS A 1 103 ? 37.858 41.479 35.515 1.00 7.73 168 HIS A C 1
ATOM 738 O O . HIS A 1 103 ? 36.937 41.326 34.723 1.00 8.15 168 HIS A O 1
ATOM 745 N N . GLU A 1 104 ? 38.512 42.625 35.618 1.00 7.58 169 GLU A N 1
ATOM 746 C CA . GLU A 1 104 ? 38.164 43.755 34.773 1.00 6.79 169 GLU A CA 1
ATOM 747 C C . GLU A 1 104 ? 38.448 43.504 33.271 1.00 7.56 169 GLU A C 1
ATOM 748 O O . GLU A 1 104 ? 37.599 43.762 32.408 1.00 7.68 169 GLU A O 1
ATOM 754 N N . ALA A 1 105 ? 39.657 43.052 32.939 1.00 7.89 170 ALA A N 1
ATOM 755 C CA . ALA A 1 105 ? 40.036 42.830 31.539 1.00 7.90 170 ALA A CA 1
ATOM 756 C C . ALA A 1 105 ? 39.168 41.747 30.906 1.00 6.92 170 ALA A C 1
ATOM 757 O O . ALA A 1 105 ? 38.750 41.872 29.752 1.00 8.04 170 ALA A O 1
ATOM 759 N N . ALA A 1 106 ? 38.877 40.708 31.665 1.00 7.21 171 ALA A N 1
ATOM 760 C CA . ALA A 1 106 ? 38.050 39.598 31.148 1.00 7.18 171 ALA A CA 1
ATOM 761 C C . ALA A 1 106 ? 36.614 40.054 30.918 1.00 6.81 171 ALA A C 1
ATOM 762 O O . ALA A 1 106 ? 35.996 39.695 29.920 1.00 7.51 171 ALA A O 1
ATOM 764 N N . ALA A 1 107 ? 36.079 40.868 31.835 1.00 6.96 172 ALA A N 1
ATOM 765 C CA . ALA A 1 107 ? 34.697 41.385 31.687 1.00 7.12 172 ALA A CA 1
ATOM 766 C C . ALA A 1 107 ? 34.608 42.315 30.499 1.00 6.32 172 ALA A C 1
ATOM 767 O O . ALA A 1 107 ? 33.609 42.292 29.742 1.00 7.33 172 ALA A O 1
ATOM 769 N N . ARG A 1 108 ? 35.646 43.138 30.283 1.00 5.86 173 ARG A N 1
ATOM 770 C CA . ARG A 1 108 ? 35.663 43.990 29.112 1.00 6.37 173 ARG A CA 1
ATOM 771 C C . ARG A 1 108 ? 35.694 43.156 27.825 1.00 5.20 173 ARG A C 1
ATOM 772 O O . ARG A 1 108 ? 34.947 43.418 26.897 1.00 6.45 173 ARG A O 1
ATOM 780 N N . ALA A 1 109 ? 36.532 42.108 27.783 1.00 6.89 174 ALA A N 1
ATOM 781 C CA . ALA A 1 109 ? 36.629 41.262 26.573 1.00 7.33 174 ALA A CA 1
ATOM 782 C C . ALA A 1 109 ? 35.318 40.480 26.339 1.00 6.78 174 ALA A C 1
ATOM 783 O O . ALA A 1 109 ? 34.867 40.298 25.162 1.00 8.38 174 ALA A O 1
ATOM 785 N N . ALA A 1 110 ? 34.657 40.049 27.432 1.00 7.13 175 ALA A N 1
ATOM 786 C CA . ALA A 1 110 ? 33.393 39.299 27.300 1.00 6.94 175 ALA A CA 1
ATOM 787 C C . ALA A 1 110 ? 32.323 40.213 26.706 1.00 6.53 175 ALA A C 1
ATOM 788 O O . ALA A 1 110 ? 31.599 39.842 25.765 1.00 7.57 175 ALA A O 1
ATOM 790 N N . THR A 1 111 ? 32.245 41.432 27.220 1.00 5.87 176 THR A N 1
ATOM 791 C CA . THR A 1 111 ? 31.260 42.390 26.770 1.00 5.99 176 THR A CA 1
ATOM 792 C C . THR A 1 111 ? 31.531 42.798 25.327 1.00 5.81 176 THR A C 1
ATOM 793 O O . THR A 1 111 ? 30.592 42.890 24.508 1.00 5.93 176 THR A O 1
ATOM 797 N N . GLU A 1 112 ? 32.812 43.011 24.993 1.00 5.96 177 GLU A N 1
ATOM 798 C CA . GLU A 1 112 ? 33.198 43.295 23.604 1.00 7.56 177 GLU A CA 1
ATOM 799 C C . GLU A 1 112 ? 32.760 42.174 22.662 1.00 6.59 177 GLU A C 1
ATOM 800 O O . GLU A 1 112 ? 32.365 42.440 21.516 1.00 8.02 177 GLU A O 1
ATOM 806 N N . HIS A 1 113 ? 32.913 40.927 23.119 1.00 8.35 178 HIS A N 1
ATOM 807 C CA . HIS A 1 113 ? 32.462 39.792 22.294 1.00 8.35 178 HIS A CA 1
ATOM 808 C C . HIS A 1 113 ? 30.986 39.872 21.985 1.00 8.58 178 HIS A C 1
ATOM 809 O O . HIS A 1 113 ? 30.559 39.702 20.826 1.00 10.09 178 HIS A O 1
ATOM 816 N N . LEU A 1 114 ? 30.177 40.160 23.000 1.00 8.79 179 LEU A N 1
ATOM 817 C CA . LEU A 1 114 ? 28.721 40.238 22.780 1.00 9.33 179 LEU A CA 1
ATOM 818 C C . LEU A 1 114 ? 28.357 41.410 21.876 1.00 9.33 179 LEU A C 1
ATOM 819 O O . LEU A 1 114 ? 27.513 41.289 20.982 1.00 11.19 179 LEU A O 1
ATOM 824 N N . LEU A 1 115 ? 28.991 42.559 22.100 1.00 8.96 180 LEU A N 1
ATOM 825 C CA . LEU A 1 115 ? 28.717 43.737 21.284 1.00 10.74 180 LEU A CA 1
ATOM 826 C C . LEU A 1 115 ? 29.166 43.456 19.826 1.00 10.61 180 LEU A C 1
ATOM 827 O O . LEU A 1 115 ? 28.517 43.884 18.876 1.00 14.56 180 LEU A O 1
ATOM 832 N N . GLY A 1 116 ? 30.244 42.684 19.643 1.00 10.83 181 GLY A N 1
ATOM 833 C CA . GLY A 1 116 ? 30.742 42.352 18.325 1.00 13.20 181 GLY A CA 1
ATOM 834 C C . GLY A 1 116 ? 29.831 41.465 17.518 1.00 11.56 181 GLY A C 1
ATOM 835 O O . GLY A 1 116 ? 30.011 41.388 16.286 1.00 17.13 181 GLY A O 1
ATOM 836 N N . LEU A 1 117 ? 28.879 40.795 18.177 1.00 11.13 182 LEU A N 1
ATOM 837 C CA . LEU A 1 117 ? 27.868 39.990 17.503 1.00 13.47 182 LEU A CA 1
ATOM 838 C C . LEU A 1 117 ? 26.713 40.847 17.000 1.00 14.93 182 LEU A C 1
ATOM 839 O O . LEU A 1 117 ? 25.842 40.342 16.336 1.00 22.35 182 LEU A O 1
ATOM 844 N N . GLY A 1 118 ? 26.721 42.129 17.352 1.00 13.12 183 GLY A N 1
ATOM 845 C CA . GLY A 1 118 ? 25.675 43.054 16.986 1.00 14.15 183 GLY A CA 1
ATOM 846 C C . GLY A 1 118 ? 24.595 43.134 18.058 1.00 14.10 183 GLY A C 1
ATOM 847 O O . GLY A 1 118 ? 23.514 43.612 17.802 1.00 22.36 183 GLY A O 1
ATOM 848 N N . ARG A 1 119 ? 24.895 42.686 19.273 1.00 11.75 184 ARG A N 1
ATOM 849 C CA . ARG A 1 119 ? 23.919 42.766 20.366 1.00 11.02 184 ARG A CA 1
ATOM 850 C C . ARG A 1 119 ? 24.143 44.127 21.055 1.00 11.79 184 ARG A C 1
ATOM 851 O O . ARG A 1 119 ? 25.275 44.594 21.209 1.00 18.05 184 ARG A O 1
ATOM 859 N N . ARG A 1 120 ? 23.054 44.783 21.408 1.00 11.77 185 ARG A N 1
ATOM 860 C CA . ARG A 1 120 ? 23.134 46.130 21.946 1.00 9.88 185 ARG A CA 1
ATOM 861 C C . ARG A 1 120 ? 22.438 46.376 23.265 1.00 11.14 185 ARG A C 1
ATOM 862 O O . ARG A 1 120 ? 22.483 47.494 23.815 1.00 13.87 185 ARG A O 1
ATOM 870 N N A ARG A 1 121 ? 21.805 45.338 23.815 0.50 11.75 186 ARG A N 1
ATOM 871 N N B ARG A 1 121 ? 21.889 45.296 23.810 0.50 8.89 186 ARG A N 1
ATOM 872 C CA A ARG A 1 121 ? 21.179 45.438 25.141 0.50 11.30 186 ARG A CA 1
ATOM 873 C CA B ARG A 1 121 ? 21.208 45.317 25.086 0.50 8.71 186 ARG A CA 1
ATOM 874 C C A ARG A 1 121 ? 21.712 44.263 25.969 0.50 9.96 186 ARG A C 1
ATOM 875 C C B ARG A 1 121 ? 21.793 44.171 25.856 0.50 9.26 186 ARG A C 1
ATOM 876 O O A ARG A 1 121 ? 21.061 43.237 26.137 0.50 10.43 186 ARG A O 1
ATOM 877 O O B ARG A 1 121 ? 21.290 43.055 25.826 0.50 13.17 186 ARG A O 1
ATOM 892 N N . VAL A 1 122 ? 22.919 44.443 26.488 1.00 9.78 187 VAL A N 1
ATOM 893 C CA . VAL A 1 122 ? 23.633 43.427 27.226 1.00 8.39 187 VAL A CA 1
ATOM 894 C C . VAL A 1 122 ? 23.367 43.443 28.721 1.00 9.84 187 VAL A C 1
ATOM 895 O O . VAL A 1 122 ? 23.691 44.424 29.398 1.00 10.91 187 VAL A O 1
ATOM 907 N N . LEU A 1 124 ? 23.991 42.322 32.524 1.00 8.08 189 LEU A N 1
ATOM 908 C CA . LEU A 1 124 ? 25.000 41.834 33.424 1.00 8.89 189 LEU A CA 1
ATOM 909 C C . LEU A 1 124 ? 24.232 41.146 34.578 1.00 8.88 189 LEU A C 1
ATOM 910 O O . LEU A 1 124 ? 23.555 41.806 35.391 1.00 10.76 189 LEU A O 1
ATOM 915 N N . LEU A 1 125 ? 24.309 39.824 34.619 1.00 8.30 190 LEU A N 1
ATOM 916 C CA . LEU A 1 125 ? 23.602 39.016 35.626 1.00 8.41 190 LEU A CA 1
ATOM 917 C C . LEU A 1 125 ? 24.553 38.623 36.750 1.00 8.36 190 LEU A C 1
ATOM 918 O O . LEU A 1 125 ? 25.475 37.808 36.528 1.00 9.57 190 LEU A O 1
ATOM 923 N N . GLY A 1 126 ? 24.325 39.218 37.920 1.00 9.16 191 GLY A N 1
ATOM 924 C CA . GLY A 1 126 ? 25.108 38.966 39.108 1.00 11.09 191 GLY A CA 1
ATOM 925 C C . GLY A 1 126 ? 25.790 40.142 39.748 1.00 14.54 191 GLY A C 1
ATOM 926 O O . GLY A 1 126 ? 26.716 39.952 40.531 1.00 24.13 191 GLY A O 1
ATOM 927 N N . ALA A 1 127 ? 25.373 41.368 39.433 1.00 13.70 192 ALA A N 1
ATOM 928 C CA . ALA A 1 127 ? 25.943 42.578 40.066 1.00 15.11 192 ALA A CA 1
ATOM 929 C C . ALA A 1 127 ? 24.806 43.576 40.358 1.00 13.25 192 ALA A C 1
ATOM 930 O O . ALA A 1 127 ? 23.808 43.616 39.643 1.00 17.68 192 ALA A O 1
ATOM 932 N N . HIS A 1 128 ? 24.963 44.371 41.417 1.00 16.98 193 HIS A N 1
ATOM 933 C CA . HIS A 1 128 ? 23.976 45.374 41.797 1.00 24.23 193 HIS A CA 1
ATOM 934 C C . HIS A 1 128 ? 24.062 46.597 40.871 1.00 23.58 193 HIS A C 1
ATOM 935 O O . HIS A 1 128 ? 25.135 47.000 40.477 1.00 21.66 193 HIS A O 1
ATOM 942 N N . ALA A 1 129 ? 22.919 47.222 40.562 1.00 20.77 194 ALA A N 1
ATOM 943 C CA . ALA A 1 129 ? 22.932 48.341 39.629 1.00 23.29 194 ALA A CA 1
ATOM 944 C C . ALA A 1 129 ? 23.465 49.654 40.211 1.00 28.79 194 ALA A C 1
ATOM 945 O O . ALA A 1 129 ? 23.924 50.501 39.464 1.00 31.56 194 ALA A O 1
ATOM 947 N N . THR A 1 130 ? 23.440 49.824 41.528 1.00 22.64 195 THR A N 1
ATOM 948 C CA . THR A 1 130 ? 23.874 51.077 42.129 1.00 28.29 195 THR A CA 1
ATOM 949 C C . THR A 1 130 ? 24.935 50.998 43.252 1.00 20.41 195 THR A C 1
ATOM 950 O O . THR A 1 130 ? 25.700 51.955 43.421 1.00 31.09 195 THR A O 1
ATOM 954 N N . GLU A 1 131 ? 25.002 49.883 43.995 1.00 19.74 196 GLU A N 1
ATOM 955 C CA . GLU A 1 131 ? 25.972 49.726 45.108 1.00 18.89 196 GLU A CA 1
ATOM 956 C C . GLU A 1 131 ? 26.682 48.353 45.014 1.00 20.15 196 GLU A C 1
ATOM 957 O O . GLU A 1 131 ? 26.089 47.294 45.276 1.00 26.72 196 GLU A O 1
ATOM 963 N N . ARG A 1 132 ? 27.950 48.382 44.609 1.00 22.52 197 ARG A N 1
ATOM 964 C CA . ARG A 1 132 ? 28.741 47.158 44.415 1.00 19.76 197 ARG A CA 1
ATOM 965 C C . ARG A 1 132 ? 30.002 47.222 45.217 1.00 22.54 197 ARG A C 1
ATOM 966 O O . ARG A 1 132 ? 30.438 48.307 45.600 1.00 33.22 197 ARG A O 1
ATOM 974 N N . THR A 1 133 ? 30.584 46.049 45.456 1.00 25.37 198 THR A N 1
ATOM 975 C CA . THR A 1 133 ? 31.874 45.901 46.166 1.00 34.61 198 THR A CA 1
ATOM 976 C C . THR A 1 133 ? 32.758 44.827 45.474 1.00 34.74 198 THR A C 1
ATOM 977 O O . THR A 1 133 ? 32.266 44.074 44.684 1.00 27.71 198 THR A O 1
ATOM 981 N N . GLY A 1 134 ? 34.062 44.830 45.771 1.00 42.87 199 GLY A N 1
ATOM 982 C CA . GLY A 1 134 ? 35.065 43.879 45.239 1.00 39.33 199 GLY A CA 1
ATOM 983 C C . GLY A 1 134 ? 35.063 43.327 43.801 1.00 26.38 199 GLY A C 1
ATOM 984 O O . GLY A 1 134 ? 35.274 44.049 42.822 1.00 26.51 199 GLY A O 1
ATOM 985 N N . VAL A 1 135 ? 34.941 42.020 43.678 1.00 25.90 200 VAL A N 1
ATOM 986 C CA . VAL A 1 135 ? 34.968 41.376 42.365 1.00 18.21 200 VAL A CA 1
ATOM 987 C C . VAL A 1 135 ? 33.887 41.926 41.453 1.00 14.23 200 VAL A C 1
ATOM 988 O O . VAL A 1 135 ? 34.167 42.252 40.311 1.00 12.77 200 VAL A O 1
ATOM 992 N N . ALA A 1 136 ? 32.670 42.028 41.969 1.00 16.13 201 ALA A N 1
ATOM 993 C CA . ALA A 1 136 ? 31.549 42.550 41.172 1.00 15.88 201 ALA A CA 1
ATOM 994 C C . ALA A 1 136 ? 31.863 43.946 40.643 1.00 12.53 201 ALA A C 1
ATOM 995 O O . ALA A 1 136 ? 31.496 44.284 39.532 1.00 13.83 201 ALA A O 1
ATOM 997 N N . ALA A 1 137 ? 32.509 44.772 41.463 1.00 14.15 202 ALA A N 1
ATOM 998 C CA . ALA A 1 137 ? 32.875 46.118 41.061 1.00 13.21 202 ALA A CA 1
ATOM 999 C C . ALA A 1 137 ? 33.869 46.111 39.906 1.00 12.77 202 ALA A C 1
ATOM 1000 O O . ALA A 1 137 ? 33.758 46.905 39.005 1.00 15.27 202 ALA A O 1
ATOM 1002 N N . LEU A 1 138 ? 34.827 45.185 39.926 1.00 12.09 203 LEU A N 1
ATOM 1003 C CA . LEU A 1 138 ? 35.817 45.075 38.844 1.00 11.70 203 LEU A CA 1
ATOM 1004 C C . LEU A 1 138 ? 35.162 44.572 37.570 1.00 10.40 203 LEU A C 1
ATOM 1005 O O . LEU A 1 138 ? 35.472 45.055 36.481 1.00 11.94 203 LEU A O 1
ATOM 1010 N N . ARG A 1 139 ? 34.292 43.565 37.683 1.00 8.73 204 ARG A N 1
ATOM 1011 C CA . ARG A 1 139 ? 33.555 43.056 36.487 1.00 7.72 204 ARG A CA 1
ATOM 1012 C C . ARG A 1 139 ? 32.712 44.184 35.876 1.00 8.97 204 ARG A C 1
ATOM 1013 O O . ARG A 1 139 ? 32.696 44.397 34.666 1.00 10.71 204 ARG A O 1
ATOM 1021 N N . TYR A 1 140 ? 32.001 44.915 36.741 1.00 8.65 205 TYR A N 1
ATOM 1022 C CA . TYR A 1 140 ? 31.162 46.015 36.276 1.00 9.79 205 TYR A CA 1
ATOM 1023 C C . TYR A 1 140 ? 32.001 47.066 35.516 1.00 8.97 205 TYR A C 1
ATOM 1024 O O . TYR A 1 140 ? 31.560 47.613 34.508 1.00 9.70 205 TYR A O 1
ATOM 1033 N N . ALA A 1 141 ? 33.185 47.412 36.050 1.00 9.42 206 ALA A N 1
ATOM 1034 C CA . ALA A 1 141 ? 34.055 48.405 35.430 1.00 10.13 206 ALA A CA 1
ATOM 1035 C C . ALA A 1 141 ? 34.426 47.990 34.001 1.00 9.57 206 ALA A C 1
ATOM 1036 O O . ALA A 1 141 ? 34.418 48.836 33.111 1.00 11.95 206 ALA A O 1
ATOM 1038 N N . GLY A 1 142 ? 34.707 46.702 33.771 1.00 8.98 207 GLY A N 1
ATOM 1039 C CA . GLY A 1 142 ? 35.076 46.232 32.440 1.00 8.65 207 GLY A CA 1
ATOM 1040 C C . GLY A 1 142 ? 33.872 46.294 31.500 1.00 9.33 207 GLY A C 1
ATOM 1041 O O . GLY A 1 142 ? 33.960 46.697 30.357 1.00 9.67 207 GLY A O 1
ATOM 1042 N N . TYR A 1 143 ? 32.741 45.800 31.993 1.00 8.72 208 TYR A N 1
ATOM 1043 C CA . TYR A 1 143 ? 31.481 45.889 31.265 1.00 8.72 208 TYR A CA 1
ATOM 1044 C C . TYR A 1 143 ? 31.155 47.341 30.823 1.00 8.57 208 TYR A C 1
ATOM 1045 O O . TYR A 1 143 ? 30.821 47.611 29.653 1.00 9.40 208 TYR A O 1
ATOM 1054 N N . ARG A 1 144 ? 31.225 48.260 31.755 1.00 9.16 209 ARG A N 1
ATOM 1055 C CA . ARG A 1 144 ? 30.909 49.661 31.493 1.00 9.15 209 ARG A CA 1
ATOM 1056 C C . ARG A 1 144 ? 31.882 50.254 30.459 1.00 9.15 209 ARG A C 1
ATOM 1057 O O . ARG A 1 144 ? 31.448 51.024 29.590 1.00 11.26 209 ARG A O 1
ATOM 1065 N N A GLU A 1 145 ? 33.174 49.935 30.583 0.70 10.54 210 GLU A N 1
ATOM 1066 N N B GLU A 1 145 ? 33.180 49.940 30.558 0.30 9.09 210 GLU A N 1
ATOM 1067 C CA A GLU A 1 145 ? 34.185 50.403 29.621 0.70 9.91 210 GLU A CA 1
ATOM 1068 C CA B GLU A 1 145 ? 34.170 50.465 29.589 0.30 8.00 210 GLU A CA 1
ATOM 1069 C C A GLU A 1 145 ? 33.753 49.991 28.200 0.70 8.12 210 GLU A C 1
ATOM 1070 C C B GLU A 1 145 ? 33.886 49.952 28.164 0.30 8.50 210 GLU A C 1
ATOM 1071 O O A GLU A 1 145 ? 33.750 50.805 27.261 0.70 10.37 210 GLU A O 1
ATOM 1072 O O B GLU A 1 145 ? 34.145 50.652 27.176 0.30 10.09 210 GLU A O 1
ATOM 1083 N N . ALA A 1 146 ? 33.430 48.705 28.060 1.00 8.38 211 ALA A N 1
ATOM 1084 C CA . ALA A 1 146 ? 33.047 48.157 26.751 1.00 9.78 211 ALA A CA 1
ATOM 1085 C C . ALA A 1 146 ? 31.826 48.882 26.198 1.00 8.17 211 ALA A C 1
ATOM 1086 O O . ALA A 1 146 ? 31.792 49.212 25.020 1.00 9.09 211 ALA A O 1
ATOM 1088 N N . LEU A 1 147 ? 30.792 49.057 27.037 1.00 7.64 212 LEU A N 1
ATOM 1089 C CA . LEU A 1 147 ? 29.577 49.753 26.556 1.00 8.21 212 LEU A CA 1
ATOM 1090 C C . LEU A 1 147 ? 29.911 51.172 26.116 1.00 7.88 212 LEU A C 1
ATOM 1091 O O . LEU A 1 147 ? 29.462 51.643 25.106 1.00 10.18 212 LEU A O 1
ATOM 1096 N N . THR A 1 148 ? 30.710 51.897 26.913 1.00 7.14 213 THR A N 1
ATOM 1097 C CA . THR A 1 148 ? 31.053 53.303 26.545 1.00 9.65 213 THR A CA 1
ATOM 1098 C C . THR A 1 148 ? 31.769 53.355 25.197 1.00 8.50 213 THR A C 1
ATOM 1099 O O . THR A 1 148 ? 31.520 54.247 24.367 1.00 11.67 21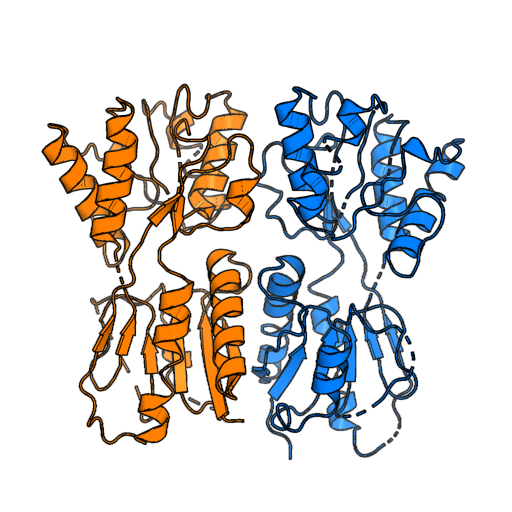3 THR A O 1
ATOM 1103 N N . ALA A 1 149 ? 32.671 52.391 24.990 1.00 8.50 214 ALA A N 1
ATOM 1104 C CA . ALA A 1 149 ? 33.422 52.322 23.726 1.00 10.09 214 ALA A CA 1
ATOM 1105 C C . ALA A 1 149 ? 32.550 52.079 22.501 1.00 11.43 214 ALA A C 1
ATOM 1106 O O . ALA A 1 149 ? 32.965 52.415 21.385 1.00 14.23 214 ALA A O 1
ATOM 1108 N N . ALA A 1 150 ? 31.374 51.488 22.732 1.00 8.71 215 ALA A N 1
ATOM 1109 C CA . ALA A 1 150 ? 30.392 51.223 21.698 1.00 9.67 215 ALA A CA 1
ATOM 1110 C C . ALA A 1 150 ? 29.271 52.296 21.651 1.00 8.85 215 ALA A C 1
ATOM 1111 O O . ALA A 1 150 ? 28.285 52.142 20.906 1.00 9.96 215 ALA A O 1
ATOM 1113 N N . GLY A 1 151 ? 29.467 53.437 22.335 1.00 8.21 216 GLY A N 1
ATOM 1114 C CA . GLY A 1 151 ? 28.489 54.536 22.264 1.00 9.10 216 GLY A CA 1
ATOM 1115 C C . GLY A 1 151 ? 27.214 54.294 23.083 1.00 8.69 216 GLY A C 1
ATOM 1116 O O . GLY A 1 151 ? 26.169 54.939 22.815 1.00 9.20 216 GLY A O 1
ATOM 1117 N N . LEU A 1 152 ? 27.276 53.383 24.075 1.00 8.99 217 LEU A N 1
ATOM 1118 C CA . LEU A 1 152 ? 26.133 53.039 24.913 1.00 8.68 217 LEU A CA 1
ATOM 1119 C C . LEU A 1 152 ? 26.311 53.491 26.346 1.00 11.48 217 LEU A C 1
ATOM 1120 O O . LEU A 1 152 ? 27.413 53.516 26.882 1.00 15.95 217 LEU A O 1
ATOM 1125 N N . ALA A 1 153 ? 25.201 53.848 26.974 1.00 13.38 218 ALA A N 1
ATOM 1126 C CA . ALA A 1 153 ? 25.181 54.175 28.387 1.00 13.68 218 ALA A CA 1
ATOM 1127 C C . ALA A 1 153 ? 24.652 52.916 29.145 1.00 12.90 218 ALA A C 1
ATOM 1128 O O . ALA A 1 153 ? 23.902 52.112 28.575 1.00 15.43 218 ALA A O 1
ATOM 1130 N N A VAL A 1 154 ? 25.082 52.735 30.383 0.50 11.96 219 VAL A N 1
ATOM 1131 N N B VAL A 1 154 ? 25.082 52.733 30.396 0.50 11.43 219 VAL A N 1
ATOM 1132 C CA A VAL A 1 154 ? 24.520 51.664 31.174 0.50 12.20 219 VAL A CA 1
ATOM 1133 C CA B VAL A 1 154 ? 24.524 51.670 31.249 0.50 12.14 219 VAL A CA 1
ATOM 1134 C C A VAL A 1 154 ? 23.023 51.959 31.413 0.50 11.01 219 VAL A C 1
ATOM 1135 C C B VAL A 1 154 ? 23.053 51.929 31.584 0.50 10.96 219 VAL A C 1
ATOM 1136 O O A VAL A 1 154 ? 22.578 53.138 31.463 0.50 11.48 219 VAL A O 1
ATOM 1137 O O B VAL A 1 154 ? 22.673 53.051 31.976 0.50 16.65 219 VAL A O 1
ATOM 1144 N N . ASP A 1 155 ? 22.238 50.891 31.437 1.00 12.40 220 ASP A N 1
ATOM 1145 C CA . ASP A 1 155 ? 20.796 50.941 31.737 1.00 13.08 220 ASP A CA 1
ATOM 1146 C C . ASP A 1 155 ? 20.633 50.088 33.023 1.00 12.57 220 ASP A C 1
ATOM 1147 O O . ASP A 1 155 ? 20.921 48.881 33.016 1.00 12.67 220 ASP A O 1
ATOM 1152 N N . ASP A 1 156 ? 20.224 50.727 34.130 1.00 14.45 221 ASP A N 1
ATOM 1153 C CA . ASP A 1 156 ? 20.094 50.019 35.386 1.00 16.40 221 ASP A CA 1
ATOM 1154 C C . ASP A 1 156 ? 19.162 48.764 35.284 1.00 13.72 221 ASP A C 1
ATOM 1155 O O . ASP A 1 156 ? 19.367 47.780 36.022 1.00 16.80 221 ASP A O 1
ATOM 1160 N N . ASP A 1 157 ? 18.204 48.744 34.352 1.00 13.98 222 ASP A N 1
ATOM 1161 C CA . ASP A 1 157 ? 17.326 47.551 34.226 1.00 15.32 222 ASP A CA 1
ATOM 1162 C C . ASP A 1 157 ? 18.121 46.327 33.761 1.00 14.07 222 ASP A C 1
ATOM 1163 O O . ASP A 1 157 ? 17.662 45.178 33.919 1.00 14.68 222 ASP A O 1
ATOM 1168 N N . LEU A 1 158 ? 19.260 46.584 33.121 1.00 12.20 223 LEU A N 1
ATOM 1169 C CA . LEU A 1 158 ? 20.110 45.536 32.610 1.00 10.34 223 LEU A CA 1
ATOM 1170 C C . LEU A 1 158 ? 21.181 45.033 33.550 1.00 10.36 223 LEU A C 1
ATOM 1171 O O . LEU A 1 158 ? 21.917 44.104 33.188 1.00 12.10 223 LEU A O 1
ATOM 1176 N N . VAL A 1 159 ? 21.259 45.627 34.748 1.00 10.29 224 VAL A N 1
ATOM 1177 C CA . VAL A 1 159 ? 22.269 45.234 35.747 1.00 10.95 224 VAL A CA 1
ATOM 1178 C C . VAL A 1 159 ? 21.461 44.582 36.891 1.00 10.76 224 VAL A C 1
ATOM 1179 O O . VAL A 1 159 ? 20.776 45.288 37.686 1.00 13.65 224 VAL A O 1
ATOM 1183 N N . VAL A 1 160 ? 21.583 43.251 36.976 1.00 10.61 225 VAL A N 1
ATOM 1184 C CA . VAL A 1 160 ? 20.711 42.445 37.818 1.00 10.01 225 VAL A CA 1
ATOM 1185 C C . VAL A 1 160 ? 21.456 41.770 38.961 1.00 10.76 225 VAL A C 1
ATOM 1186 O O . VAL A 1 160 ? 22.228 40.862 38.714 1.00 11.00 225 VAL A O 1
ATOM 1190 N N . PRO A 1 161 ? 21.214 42.226 40.205 1.00 12.75 226 PRO A N 1
ATOM 1191 C CA . PRO A 1 161 ? 21.943 41.579 41.300 1.00 12.69 226 PRO A CA 1
ATOM 1192 C C . PRO A 1 161 ? 21.385 40.188 41.617 1.00 12.07 226 PRO A C 1
ATOM 1193 O O . PRO A 1 161 ? 20.169 39.897 41.385 1.00 14.37 226 PRO A O 1
ATOM 1197 N N . VAL A 1 162 ? 22.269 39.353 42.164 1.00 13.70 227 VAL A N 1
ATOM 1198 C CA . VAL A 1 162 ? 21.941 37.995 42.579 1.00 14.91 227 VAL A CA 1
ATOM 1199 C C . VAL A 1 162 ? 22.761 37.784 43.835 1.00 23.05 227 VAL A C 1
ATOM 1200 O O . VAL A 1 162 ? 23.966 38.031 43.844 1.00 27.61 227 VAL A O 1
ATOM 1204 N N . GLU A 1 163 ? 22.065 37.362 44.890 1.00 21.80 228 GLU A N 1
ATOM 1205 C CA . GLU A 1 163 ? 22.597 37.110 46.257 1.00 24.06 228 GLU A CA 1
ATOM 1206 C C . GLU A 1 163 ? 23.748 36.092 46.347 1.00 21.96 228 GLU A C 1
ATOM 1207 O O . GLU A 1 163 ? 24.756 36.304 47.027 1.00 32.32 228 GLU A O 1
ATOM 1213 N N . THR A 1 164 ? 23.572 35.004 45.637 1.00 18.74 229 THR A N 1
ATOM 1214 C CA . THR A 1 164 ? 24.489 33.905 45.605 1.00 19.52 229 THR A CA 1
ATOM 1215 C C . THR A 1 164 ? 24.710 33.553 44.123 1.00 17.82 229 THR A C 1
ATOM 1216 O O . THR A 1 164 ? 23.721 33.530 43.326 1.00 18.55 229 THR A O 1
ATOM 1220 N N . TRP A 1 165 ? 25.980 33.329 43.726 1.00 16.73 230 TRP A N 1
ATOM 1221 C CA . TRP A 1 165 ? 26.244 32.995 42.324 1.00 15.55 230 TRP A CA 1
ATOM 1222 C C . TRP A 1 165 ? 26.132 31.507 42.080 1.00 14.63 230 TRP A C 1
ATOM 1223 O O . TRP A 1 165 ? 27.132 30.836 41.919 1.00 15.95 230 TRP A O 1
ATOM 1234 N N . ASP A 1 166 ? 24.893 31.028 42.074 1.00 13.92 231 ASP A N 1
ATOM 1235 C CA . ASP A 1 166 ? 24.571 29.622 41.880 1.00 15.05 231 ASP A CA 1
ATOM 1236 C C . ASP A 1 166 ? 23.492 29.409 40.819 1.00 12.41 231 ASP A C 1
ATOM 1237 O O . ASP A 1 166 ? 22.907 30.375 40.302 1.00 13.04 231 ASP A O 1
ATOM 1242 N N A ARG A 1 167 ? 23.238 28.149 40.485 0.50 11.82 232 ARG A N 1
ATOM 1243 N N B ARG A 1 167 ? 23.256 28.153 40.418 0.50 13.26 232 ARG A N 1
ATOM 1244 C CA A ARG A 1 167 ? 22.313 27.811 39.424 0.50 12.02 232 ARG A CA 1
ATOM 1245 C CA B ARG A 1 167 ? 22.269 27.887 39.361 0.50 13.17 232 ARG A CA 1
ATOM 1246 C C A ARG A 1 167 ? 20.884 28.231 39.697 0.50 12.53 232 ARG A C 1
ATOM 1247 C C B ARG A 1 167 ? 20.869 28.309 39.711 0.50 12.72 232 ARG A C 1
ATOM 1248 O O A ARG A 1 167 ? 20.213 28.801 38.845 0.50 11.76 232 ARG A O 1
ATOM 1249 O O B ARG A 1 167 ? 20.198 28.957 38.916 0.50 12.33 232 ARG A O 1
ATOM 1264 N N . SER A 1 168 ? 20.425 27.921 40.898 1.00 11.91 233 SER A N 1
ATOM 1265 C CA . SER A 1 168 ? 19.079 28.218 41.281 1.00 13.14 233 SER A CA 1
ATOM 1266 C C . SER A 1 168 ? 18.852 29.738 41.320 1.00 12.92 233 SER A C 1
ATOM 1267 O O . SER A 1 168 ? 17.811 30.202 40.886 1.00 14.76 233 SER A O 1
ATOM 1270 N N . SER A 1 169 ? 19.828 30.503 41.805 1.00 12.82 234 SER A N 1
ATOM 1271 C CA . SER A 1 169 ? 19.692 31.953 41.862 1.00 13.44 234 SER A CA 1
ATOM 1272 C C . SER A 1 169 ? 19.693 32.602 40.476 1.00 11.48 234 SER A C 1
ATOM 1273 O O . SER A 1 169 ? 18.957 33.591 40.212 1.00 11.16 234 SER A O 1
ATOM 1276 N N . GLY A 1 170 ? 20.523 32.060 39.582 1.00 9.79 235 GLY A N 1
ATOM 1277 C CA . GLY A 1 170 ? 20.499 32.580 38.223 1.00 9.55 235 GLY A CA 1
ATOM 1278 C C . GLY A 1 170 ? 19.209 32.261 37.516 1.00 8.19 235 GLY A C 1
ATOM 1279 O O . GLY A 1 170 ? 18.692 33.095 36.794 1.00 10.08 235 GLY A O 1
ATOM 1280 N N . ALA A 1 171 ? 18.662 31.064 37.727 1.00 10.20 236 ALA A N 1
ATOM 1281 C CA . ALA A 1 171 ? 17.370 30.722 37.142 1.00 9.64 236 ALA A CA 1
ATOM 1282 C C . ALA A 1 171 ? 16.273 31.660 37.667 1.00 9.09 236 ALA A C 1
ATOM 1283 O O . ALA A 1 171 ? 15.461 32.189 36.910 1.00 9.05 236 ALA A O 1
ATOM 1285 N N . GLU A 1 172 ? 16.272 31.887 38.969 1.00 8.80 237 GLU A N 1
ATOM 1286 C CA . GLU A 1 172 ? 15.243 32.729 39.608 1.00 9.61 237 GLU A CA 1
ATOM 1287 C C . GLU A 1 172 ? 15.280 34.142 39.063 1.00 10.78 237 GLU A C 1
ATOM 1288 O O . GLU A 1 172 ? 14.233 34.710 38.722 1.00 8.97 237 GLU A O 1
ATOM 1294 N N . ALA A 1 173 ? 16.476 34.734 39.061 1.00 7.33 238 ALA A N 1
ATOM 1295 C CA . ALA A 1 173 ? 16.620 36.102 38.649 1.00 7.49 238 ALA A CA 1
ATOM 1296 C C . ALA A 1 173 ? 16.300 36.278 37.181 1.00 8.78 238 ALA A C 1
ATOM 1297 O O . ALA A 1 173 ? 15.653 37.260 36.783 1.00 8.36 238 ALA A O 1
ATOM 1307 N N . ALA A 1 175 ? 14.384 34.415 35.234 1.00 8.02 240 ALA A N 1
ATOM 1308 C CA . ALA A 1 175 ? 12.932 34.275 35.079 1.00 9.78 240 ALA A CA 1
ATOM 1309 C C . ALA A 1 175 ? 12.184 35.537 35.513 1.00 8.55 240 ALA A C 1
ATOM 1310 O O . ALA A 1 175 ? 11.274 36.016 34.817 1.00 9.07 240 ALA A O 1
ATOM 1312 N N . ARG A 1 176 ? 12.611 36.130 36.614 1.00 8.48 241 ARG A N 1
ATOM 1313 C CA . ARG A 1 176 ? 11.929 37.299 37.128 1.00 6.60 241 ARG A CA 1
ATOM 1314 C C . ARG A 1 176 ? 12.074 38.509 36.247 1.00 8.39 241 ARG A C 1
ATOM 1315 O O . ARG A 1 176 ? 11.090 39.180 35.976 1.00 9.10 241 ARG A O 1
ATOM 1323 N N . VAL A 1 177 ? 13.265 38.752 35.718 1.00 9.31 242 VAL A N 1
ATOM 1324 C CA . VAL A 1 177 ? 13.434 39.934 34.861 1.00 10.51 242 VAL A CA 1
ATOM 1325 C C . VAL A 1 177 ? 12.765 39.722 33.485 1.00 9.53 242 VAL A C 1
ATOM 1326 O O . VAL A 1 177 ? 12.250 40.660 32.887 1.00 10.79 242 VAL A O 1
ATOM 1330 N N . LEU A 1 178 ? 12.775 38.487 32.978 1.00 9.03 243 LEU A N 1
ATOM 1331 C CA . LEU A 1 178 ? 12.080 38.217 31.734 1.00 10.37 243 LEU A CA 1
ATOM 1332 C C . LEU A 1 178 ? 10.603 38.450 31.905 1.00 10.98 243 LEU A C 1
ATOM 1333 O O . LEU A 1 178 ? 9.958 39.133 31.097 1.00 10.51 243 LEU A O 1
ATOM 1338 N N . ASP A 1 179 ? 10.054 37.932 32.989 1.00 8.72 244 ASP A N 1
ATOM 1339 C CA . ASP A 1 179 ? 8.626 38.072 33.218 1.00 10.14 244 ASP A CA 1
ATOM 1340 C C . ASP A 1 179 ? 8.228 39.549 33.507 1.00 9.91 244 ASP A C 1
ATOM 1341 O O . ASP A 1 179 ? 7.088 39.932 33.279 1.00 12.79 244 ASP A O 1
ATOM 1346 N N . ALA A 1 180 ? 9.150 40.349 34.046 1.00 9.67 245 ALA A N 1
ATOM 1347 C CA . ALA A 1 180 ? 8.921 41.778 34.285 1.00 9.87 245 ALA A CA 1
ATOM 1348 C C . ALA A 1 180 ? 8.967 42.608 33.006 1.00 13.81 245 ALA A C 1
ATOM 1349 O O . ALA A 1 180 ? 8.711 43.819 33.028 1.00 17.46 245 ALA A O 1
ATOM 1351 N N . GLY A 1 181 ? 9.265 41.963 31.882 1.00 12.48 246 GLY A N 1
ATOM 1352 C CA . GLY A 1 181 ? 9.287 42.649 30.598 1.00 13.91 246 GLY A CA 1
ATOM 1353 C C . GLY A 1 181 ? 10.610 43.330 30.221 1.00 12.31 246 GLY A C 1
ATOM 1354 O O . GLY A 1 181 ? 10.666 44.081 29.286 1.00 14.03 246 GLY A O 1
ATOM 1355 N N . VAL A 1 182 ? 11.692 43.049 30.936 1.00 13.08 247 VAL A N 1
ATOM 1356 C CA . VAL A 1 182 ? 12.969 43.662 30.559 1.00 11.50 247 VAL A CA 1
ATOM 1357 C C . VAL A 1 182 ? 13.413 43.028 29.208 1.00 13.58 247 VAL A C 1
ATOM 1358 O O . VAL A 1 182 ? 13.371 41.798 29.040 1.00 13.93 247 VAL A O 1
ATOM 1362 N N . ARG A 1 183 ? 13.814 43.883 28.263 1.00 13.36 248 ARG A N 1
ATOM 1363 C CA . ARG A 1 183 ? 14.258 43.474 26.926 1.00 14.88 248 ARG A CA 1
ATOM 1364 C C . ARG A 1 183 ? 15.766 43.509 26.831 1.00 11.73 248 ARG A C 1
ATOM 1365 O O . ARG A 1 183 ? 16.408 44.534 27.121 1.00 13.81 248 ARG A O 1
ATOM 1381 N N . ASP A 1 185 ? 19.183 41.458 24.592 1.00 10.17 250 ASP A N 1
ATOM 1382 C CA . ASP A 1 185 ? 19.603 40.605 23.464 1.00 10.12 250 ASP A CA 1
ATOM 1383 C C . ASP A 1 185 ? 20.837 39.807 23.779 1.00 8.37 250 ASP A C 1
ATOM 1384 O O . ASP A 1 185 ? 21.327 39.069 22.913 1.00 8.53 250 ASP A O 1
ATOM 1389 N N . ALA A 1 186 ? 21.366 39.972 24.987 1.00 7.75 251 ALA A N 1
ATOM 1390 C CA . ALA A 1 186 ? 22.520 39.181 25.415 1.00 8.10 251 ALA A CA 1
ATOM 1391 C C . ALA A 1 186 ? 22.574 39.211 26.938 1.00 8.06 251 ALA A C 1
ATOM 1392 O O . ALA A 1 186 ? 22.102 40.165 27.537 1.00 8.77 251 ALA A O 1
ATOM 1394 N N . VAL A 1 187 ? 23.182 38.177 27.523 1.00 8.30 252 VAL A N 1
ATOM 1395 C CA . VAL A 1 187 ? 23.351 38.069 28.937 1.00 7.96 252 VAL A CA 1
ATOM 1396 C C . VAL A 1 187 ? 24.791 37.622 29.226 1.00 7.88 252 VAL A C 1
ATOM 1397 O O . VAL A 1 187 ? 25.240 36.549 28.745 1.00 9.29 252 VAL A O 1
ATOM 1401 N N . PHE A 1 188 ? 25.494 38.420 30.031 1.00 8.50 253 PHE A N 1
ATOM 1402 C CA . PHE A 1 188 ? 26.830 38.058 30.557 1.00 8.29 253 PHE A CA 1
ATOM 1403 C C . PHE A 1 188 ? 26.600 37.744 32.037 1.00 7.42 253 PHE A C 1
ATOM 1404 O O . PHE A 1 188 ? 26.354 38.650 32.832 1.00 8.31 253 PHE A O 1
ATOM 1412 N N . ALA A 1 189 ? 26.651 36.449 32.379 1.00 9.29 254 ALA A N 1
ATOM 1413 C CA . ALA A 1 189 ? 26.478 36.006 33.734 1.00 8.52 254 ALA A CA 1
ATOM 1414 C C . ALA A 1 189 ? 27.835 35.914 34.443 1.00 8.94 254 ALA A C 1
ATOM 1415 O O . ALA A 1 189 ? 28.851 35.517 33.828 1.00 9.72 254 ALA A O 1
ATOM 1425 N N . ASN A 1 191 ? 29.162 33.827 36.512 1.00 9.14 256 ASN A N 1
ATOM 1426 C CA . ASN A 1 191 ? 29.806 32.518 36.490 1.00 8.65 256 ASN A CA 1
ATOM 1427 C C . ASN A 1 191 ? 28.957 31.557 35.701 1.00 9.59 256 ASN A C 1
ATOM 1428 O O . ASN A 1 191 ? 27.855 31.943 35.260 1.00 10.77 256 ASN A O 1
ATOM 1433 N N . ASP A 1 192 ? 29.529 30.404 35.366 1.00 9.90 257 ASP A N 1
ATOM 1434 C CA . ASP A 1 192 ? 28.833 29.405 34.554 1.00 11.21 257 ASP A CA 1
ATOM 1435 C C . ASP A 1 192 ? 27.583 28.907 35.227 1.00 12.58 257 ASP A C 1
ATOM 1436 O O . ASP A 1 192 ? 26.586 28.613 34.544 1.00 12.52 257 ASP A O 1
ATOM 1441 N N . ASP A 1 193 ? 27.618 28.781 36.550 1.00 11.52 258 ASP A N 1
ATOM 1442 C CA . ASP A 1 193 ? 26.424 28.305 37.306 1.00 13.49 258 ASP A CA 1
ATOM 1443 C C . ASP A 1 193 ? 25.273 29.268 37.078 1.00 9.80 258 ASP A C 1
ATOM 1444 O O . ASP A 1 193 ? 24.173 28.826 36.723 1.00 10.91 258 ASP A O 1
ATOM 1449 N N . LEU A 1 194 ? 25.498 30.564 37.316 1.00 9.14 259 LEU A N 1
ATOM 1450 C CA . LEU A 1 194 ? 24.472 31.543 36.985 1.00 9.17 259 LEU A CA 1
ATOM 1451 C C . LEU A 1 194 ? 23.982 31.391 35.550 1.00 8.30 259 LEU A C 1
ATOM 1452 O O . LEU A 1 194 ? 22.789 31.498 35.293 1.00 9.68 259 LEU A O 1
ATOM 1457 N N . ALA A 1 195 ? 24.915 31.256 34.608 1.00 8.17 260 ALA A N 1
ATOM 1458 C CA . ALA A 1 195 ? 24.553 31.174 33.196 1.00 8.61 260 ALA A CA 1
ATOM 1459 C C . ALA A 1 195 ? 23.657 29.998 32.876 1.00 9.54 260 ALA A C 1
ATOM 1460 O O . ALA A 1 195 ? 22.737 30.102 32.079 1.00 10.55 260 ALA A O 1
ATOM 1462 N N . LEU A 1 196 ? 23.949 28.855 33.461 1.00 10.45 261 LEU A N 1
ATOM 1463 C CA . LEU A 1 196 ? 23.154 27.689 33.140 1.00 12.12 261 LEU A CA 1
ATOM 1464 C C . LEU A 1 196 ? 21.784 27.720 33.799 1.00 11.32 261 LEU A C 1
ATOM 1465 O O . LEU A 1 196 ? 20.825 27.181 33.253 1.00 12.31 261 LEU A O 1
ATOM 1470 N N . GLY A 1 197 ? 21.679 28.371 34.949 1.00 10.29 262 GLY A N 1
ATOM 1471 C CA . GLY A 1 197 ? 20.375 28.624 35.567 1.00 9.99 262 GLY A CA 1
ATOM 1472 C C . GLY A 1 197 ? 19.595 29.575 34.658 1.00 10.17 262 GLY A C 1
ATOM 1473 O O . GLY A 1 197 ? 18.414 29.333 34.341 1.00 10.29 262 GLY A O 1
ATOM 1474 N N . ALA A 1 198 ? 20.259 30.598 34.145 1.00 8.44 263 ALA A N 1
ATOM 1475 C CA . ALA A 1 198 ? 19.616 31.514 33.235 1.00 8.74 263 ALA A CA 1
ATOM 1476 C C . ALA A 1 198 ? 19.160 30.812 31.980 1.00 8.75 263 ALA A C 1
ATOM 1477 O O . ALA A 1 198 ? 18.081 31.089 31.481 1.00 9.55 263 ALA A O 1
ATOM 1479 N N . LEU A 1 199 ? 20.010 29.927 31.456 1.00 8.76 264 LEU A N 1
ATOM 1480 C CA . LEU A 1 199 ? 19.674 29.169 30.259 1.00 7.92 264 LEU A CA 1
ATOM 1481 C C . LEU A 1 199 ? 18.347 28.411 30.410 1.00 10.82 264 LEU A C 1
ATOM 1482 O O . LEU A 1 199 ? 17.486 28.449 29.510 1.00 9.83 264 LEU A O 1
ATOM 1487 N N . ARG A 1 200 ? 18.167 27.775 31.562 1.00 10.82 265 ARG A N 1
ATOM 1488 C CA . ARG A 1 200 ? 16.930 27.064 31.777 1.00 10.93 265 ARG A CA 1
ATOM 1489 C C . ARG A 1 200 ? 15.749 28.006 31.733 1.00 10.86 265 ARG A C 1
ATOM 1490 O O . ARG A 1 200 ? 14.740 27.708 31.089 1.00 12.32 265 ARG A O 1
ATOM 1498 N N . SER A 1 201 ? 15.856 29.141 32.421 1.00 9.42 266 SER A N 1
ATOM 1499 C CA . SER A 1 201 ? 14.720 30.082 32.452 1.00 8.40 266 SER A CA 1
ATOM 1500 C C . SER A 1 201 ? 14.413 30.624 31.058 1.00 10.41 266 SER A C 1
ATOM 1501 O O . SER A 1 201 ? 13.243 30.796 30.711 1.00 11.19 266 SER A O 1
ATOM 1504 N N . LEU A 1 202 ? 15.462 30.842 30.241 1.00 8.61 267 LEU A N 1
ATOM 1505 C CA . LEU A 1 202 ? 15.278 31.293 28.868 1.00 8.09 267 LEU A CA 1
ATOM 1506 C C . LEU A 1 202 ? 14.585 30.223 28.056 1.00 9.80 267 LEU A C 1
ATOM 1507 O O . LEU A 1 202 ? 13.596 30.491 27.337 1.00 12.20 267 LEU A O 1
ATOM 1512 N N . GLN A 1 203 ? 15.050 28.984 28.206 1.00 10.59 268 GLN A N 1
ATOM 1513 C CA . GLN A 1 203 ? 14.475 27.892 27.367 1.00 10.34 268 GLN A CA 1
ATOM 1514 C C . GLN A 1 203 ? 13.054 27.563 27.718 1.00 12.30 268 GLN A C 1
ATOM 1515 O O . GLN A 1 203 ? 12.221 27.285 26.838 1.00 15.58 268 GLN A O 1
ATOM 1521 N N . GLU A 1 204 ? 12.763 27.643 29.007 1.00 13.53 269 GLU A N 1
ATOM 1522 C CA . GLU A 1 204 ? 11.403 27.331 29.480 1.00 16.59 269 GLU A CA 1
ATOM 1523 C C . GLU A 1 204 ? 10.375 28.376 29.004 1.00 12.64 269 GLU A C 1
ATOM 1524 O O . GLU A 1 204 ? 9.163 28.112 28.946 1.00 21.32 269 GLU A O 1
ATOM 1530 N N . ARG A 1 205 ? 10.866 29.560 28.633 1.00 12.87 270 ARG A N 1
ATOM 1531 C CA . ARG A 1 205 ? 10.040 30.650 28.096 1.00 13.60 270 ARG A CA 1
ATOM 1532 C C . ARG A 1 205 ? 10.058 30.743 26.552 1.00 14.98 270 ARG A C 1
ATOM 1533 O O . ARG A 1 205 ? 9.467 31.648 25.958 1.00 19.22 270 ARG A O 1
ATOM 1541 N N . GLY A 1 206 ? 10.728 29.771 25.932 1.00 16.17 271 GLY A N 1
ATOM 1542 C CA . GLY A 1 206 ? 10.856 29.679 24.488 1.00 18.64 271 GLY A CA 1
ATOM 1543 C C . GLY A 1 206 ? 11.748 30.730 23.825 1.00 16.74 271 GLY A C 1
ATOM 1544 O O . GLY A 1 206 ? 11.561 31.059 22.644 1.00 20.90 271 GLY A O 1
ATOM 1545 N N . VAL A 1 207 ? 12.695 31.280 24.589 1.00 14.63 272 VAL A N 1
ATOM 1546 C CA . VAL A 1 207 ? 13.571 32.302 24.070 1.00 13.31 272 VAL A CA 1
ATOM 1547 C C . VAL A 1 207 ? 14.756 31.595 23.404 1.00 15.41 272 VAL A C 1
ATOM 1548 O O . VAL A 1 207 ? 15.435 30.817 24.043 1.00 17.68 272 VAL A O 1
ATOM 1552 N N . ALA A 1 208 ? 15.006 31.870 22.133 1.00 14.08 273 ALA A N 1
ATOM 1553 C CA . ALA A 1 208 ? 16.103 31.206 21.387 1.00 14.41 273 ALA A CA 1
ATOM 1554 C C . ALA A 1 208 ? 17.457 31.708 21.847 1.00 11.67 273 ALA A C 1
ATOM 1555 O O . ALA A 1 208 ? 17.668 32.908 21.980 1.00 11.55 273 ALA A O 1
ATOM 1557 N N . VAL A 1 209 ? 18.356 30.782 22.097 1.00 11.19 274 VAL A N 1
ATOM 1558 C CA . VAL A 1 209 ? 19.715 31.089 22.489 1.00 11.55 274 VAL A CA 1
ATOM 1559 C C . VAL A 1 209 ? 20.612 30.421 21.439 1.00 12.16 274 VAL A C 1
ATOM 1560 O O . VAL A 1 209 ? 20.643 29.190 21.357 1.00 15.13 274 VAL A O 1
ATOM 1564 N N . PRO A 1 210 ? 21.391 31.213 20.659 1.00 11.64 275 PRO A N 1
ATOM 1565 C CA . PRO A 1 210 ? 21.589 32.647 20.701 1.00 12.16 275 PRO A CA 1
ATOM 1566 C C . PRO A 1 210 ? 20.706 33.530 19.801 1.00 10.99 275 PRO A C 1
ATOM 1567 O O . PRO A 1 210 ? 20.826 34.754 19.846 1.00 13.82 275 PRO A O 1
ATOM 1571 N N . GLY A 1 211 ? 19.750 32.958 19.088 1.00 11.54 276 GLY A N 1
ATOM 1572 C CA . GLY A 1 211 ? 18.926 33.714 18.160 1.00 15.52 276 GLY A CA 1
ATOM 1573 C C . GLY A 1 211 ? 18.270 34.981 18.689 1.00 12.11 276 GLY A C 1
ATOM 1574 O O . GLY A 1 211 ? 18.301 36.040 18.023 1.00 17.78 276 GLY A O 1
ATOM 1575 N N . ASP A 1 212 ? 17.654 34.859 19.860 1.00 12.28 277 ASP A N 1
ATOM 1576 C CA . ASP A 1 212 ? 17.047 35.999 20.531 1.00 12.31 277 ASP A CA 1
ATOM 1577 C C . ASP A 1 212 ? 17.991 36.612 21.587 1.00 11.50 277 ASP A C 1
ATOM 1578 O O . ASP A 1 212 ? 18.119 37.829 21.658 1.00 13.56 277 ASP A O 1
ATOM 1583 N N . VAL A 1 213 ? 18.619 35.754 22.386 1.00 10.16 278 VAL A N 1
ATOM 1584 C CA . VAL A 1 213 ? 19.495 36.189 23.474 1.00 9.79 278 VAL A CA 1
ATOM 1585 C C . VAL A 1 213 ? 20.775 35.366 23.470 1.00 8.13 278 VAL A C 1
ATOM 1586 O O . VAL A 1 213 ? 20.740 34.102 23.541 1.00 12.38 278 VAL A O 1
ATOM 1590 N N . ALA A 1 214 ? 21.902 36.056 23.266 1.00 9.38 279 ALA A N 1
ATOM 1591 C CA . ALA A 1 214 ? 23.224 35.397 23.320 1.00 10.25 279 ALA A CA 1
ATOM 1592 C C . ALA A 1 214 ? 23.566 35.317 24.813 1.00 11.57 279 ALA A C 1
ATOM 1593 O O . ALA A 1 214 ? 23.256 36.221 25.579 1.00 21.01 279 ALA A O 1
ATOM 1595 N N . LEU A 1 215 ? 24.192 34.237 25.227 1.00 8.81 280 LEU A N 1
ATOM 1596 C CA . LEU A 1 215 ? 24.451 33.959 26.647 1.00 8.29 280 LEU A CA 1
ATOM 1597 C C . LEU A 1 215 ? 25.894 33.499 26.864 1.00 8.54 280 LEU A C 1
ATOM 1598 O O . LEU A 1 215 ? 26.397 32.667 26.124 1.00 10.04 280 LEU A O 1
ATOM 1611 N N . GLY A 1 217 ? 28.911 32.702 30.227 1.00 9.57 282 GLY A N 1
ATOM 1612 C CA . GLY A 1 217 ? 29.325 32.622 31.637 1.00 10.36 282 GLY A CA 1
ATOM 1613 C C . GLY A 1 217 ? 30.731 33.057 31.842 1.00 10.85 282 GLY A C 1
ATOM 1614 O O . GLY A 1 217 ? 31.265 33.843 31.093 1.00 14.25 282 GLY A O 1
ATOM 1615 N N . PHE A 1 218 ? 31.312 32.552 32.904 1.00 12.34 283 PHE A N 1
ATOM 1616 C CA . PHE A 1 218 ? 32.665 32.882 33.311 1.00 12.00 283 PHE A CA 1
ATOM 1617 C C . PHE A 1 218 ? 33.138 31.739 34.268 1.00 14.16 283 PHE A C 1
ATOM 1618 O O . PHE A 1 218 ? 32.365 31.318 35.129 1.00 16.80 283 PHE A O 1
ATOM 1626 N N . ASP A 1 219 ? 34.313 31.181 34.037 1.00 12.78 284 ASP A N 1
ATOM 1627 C CA . ASP A 1 219 ? 35.050 30.189 34.848 1.00 14.82 284 ASP A CA 1
ATOM 1628 C C . ASP A 1 219 ? 35.400 28.939 34.074 1.00 13.43 284 ASP A C 1
ATOM 1629 O O . ASP A 1 219 ? 36.291 28.235 34.468 1.00 14.98 284 ASP A O 1
ATOM 1634 N N . ASP A 1 220 ? 34.591 28.589 33.083 1.00 11.53 285 ASP A N 1
ATOM 1635 C CA . ASP A 1 220 ? 34.743 27.372 32.318 1.00 14.25 285 ASP A CA 1
ATOM 1636 C C . ASP A 1 220 ? 34.775 26.135 33.206 1.00 13.07 285 ASP A C 1
ATOM 1637 O O . ASP A 1 220 ? 35.688 25.286 33.079 1.00 16.29 285 ASP A O 1
ATOM 1642 N N . VAL A 1 221 ? 33.801 26.006 34.094 1.00 13.50 286 VAL A N 1
ATOM 1643 C CA . VAL A 1 221 ? 33.764 24.840 34.971 1.00 14.03 286 VAL A CA 1
ATOM 1644 C C . VAL A 1 221 ? 32.502 24.008 34.856 1.00 16.42 286 VAL A C 1
ATOM 1645 O O . VAL A 1 221 ? 32.389 23.010 35.559 1.00 20.51 286 VAL A O 1
ATOM 1649 N N . ALA A 1 222 ? 31.573 24.408 33.991 1.00 13.74 287 ALA A N 1
ATOM 1650 C CA . ALA A 1 222 ? 30.323 23.683 33.821 1.00 15.03 287 ALA A CA 1
ATOM 1651 C C . ALA A 1 222 ? 30.275 22.637 32.734 1.00 14.00 287 ALA A C 1
ATOM 1652 O O . ALA A 1 222 ? 29.185 22.235 32.352 1.00 16.20 287 ALA A O 1
ATOM 1654 N N . ASP A 1 223 ? 31.443 22.234 32.210 1.00 13.71 288 ASP A N 1
ATOM 1655 C CA . ASP A 1 223 ? 31.547 21.230 31.115 1.00 14.25 288 ASP A CA 1
ATOM 1656 C C . ASP A 1 223 ? 30.690 21.773 29.964 1.00 14.45 288 ASP A C 1
ATOM 1657 O O . ASP A 1 223 ? 29.889 21.070 29.361 1.00 11.80 288 ASP A O 1
ATOM 1662 N N . GLY A 1 224 ? 30.901 23.045 29.656 1.00 12.72 289 GLY A N 1
ATOM 1663 C CA . GLY A 1 224 ? 30.108 23.758 28.658 1.00 10.99 289 GLY A CA 1
ATOM 1664 C C . GLY A 1 224 ? 30.155 23.253 27.253 1.00 8.42 289 GLY A C 1
ATOM 1665 O O . GLY A 1 224 ? 29.312 23.701 26.439 1.00 11.21 289 GLY A O 1
ATOM 1666 N N . ARG A 1 225 ? 31.137 22.412 26.893 1.00 9.77 290 ARG A N 1
ATOM 1667 C CA . ARG A 1 225 ? 31.090 21.783 25.563 1.00 10.46 290 ARG A CA 1
ATOM 1668 C C . ARG A 1 225 ? 29.875 20.909 25.404 1.00 11.47 290 ARG A C 1
ATOM 1669 O O . ARG A 1 225 ? 29.427 20.712 24.281 1.00 12.30 290 ARG A O 1
ATOM 1677 N N . TYR A 1 226 ? 29.315 20.443 26.526 1.00 7.84 291 TYR A N 1
ATOM 1678 C CA . TYR A 1 226 ? 28.237 19.423 26.489 1.00 8.72 291 TYR A CA 1
ATOM 1679 C C . TYR A 1 226 ? 26.872 19.911 26.925 1.00 7.87 291 TYR A C 1
ATOM 1680 O O . TYR A 1 226 ? 25.948 19.110 27.036 1.00 9.48 291 TYR A O 1
ATOM 1689 N N . THR A 1 227 ? 26.736 21.209 27.228 1.00 9.30 292 THR A N 1
ATOM 1690 C CA . THR A 1 227 ? 25.414 21.787 27.402 1.00 9.31 292 THR A CA 1
ATOM 1691 C C . THR A 1 227 ? 24.801 21.968 25.978 1.00 8.08 292 THR A C 1
ATOM 1692 O O . THR A 1 227 ? 25.488 21.801 24.961 1.00 8.74 292 THR A O 1
ATOM 1696 N N . TYR A 1 228 ? 23.519 22.301 25.934 1.00 9.94 293 TYR A N 1
ATOM 1697 C CA . TYR A 1 228 ? 22.829 22.565 24.691 1.00 9.61 293 TYR A CA 1
ATOM 1698 C C . TYR A 1 228 ? 21.952 23.840 24.793 1.00 10.14 293 TYR A C 1
ATOM 1699 O O . TYR A 1 228 ? 20.948 23.875 25.530 1.00 13.78 293 TYR A O 1
ATOM 1708 N N . PRO A 1 229 ? 22.365 24.905 24.091 1.00 9.21 294 PRO A N 1
ATOM 1709 C CA . PRO A 1 229 ? 23.571 25.062 23.281 1.00 8.59 294 PRO A CA 1
ATOM 1710 C C . PRO A 1 229 ? 24.837 24.945 24.155 1.00 6.85 294 PRO A C 1
ATOM 1711 O O . PRO A 1 229 ? 24.764 25.220 25.388 1.00 9.11 294 PRO A O 1
ATOM 1715 N N . SER A 1 230 ? 25.984 24.646 23.523 1.00 7.44 295 SER A N 1
ATOM 1716 C CA . SER A 1 230 ? 27.236 24.677 24.225 1.00 7.23 295 SER A CA 1
ATOM 1717 C C . SER A 1 230 ? 27.480 26.116 24.712 1.00 7.77 295 SER A C 1
ATOM 1718 O O . SER A 1 230 ? 27.124 27.067 24.054 1.00 8.07 295 SER A O 1
ATOM 1721 N N . LEU A 1 231 ? 28.103 26.247 25.866 1.00 7.94 296 LEU A N 1
ATOM 1722 C CA . LEU A 1 231 ? 28.188 27.534 26.553 1.00 8.07 296 LEU A CA 1
ATOM 1723 C C . LEU A 1 231 ? 29.487 28.283 26.359 1.00 6.83 296 LEU A C 1
ATOM 1724 O O . LEU A 1 231 ? 30.554 27.828 26.754 1.00 8.81 296 LEU A O 1
ATOM 1729 N N . THR A 1 232 ? 29.351 29.481 25.814 1.00 6.93 297 THR A N 1
ATOM 1730 C CA . THR A 1 232 ? 30.475 30.421 25.745 1.00 6.71 297 THR A CA 1
ATOM 1731 C C . THR A 1 232 ? 30.877 30.829 27.173 1.00 8.04 297 THR A C 1
ATOM 1732 O O . THR A 1 232 ? 30.008 31.095 28.004 1.00 8.52 297 THR A O 1
ATOM 1736 N N . THR A 1 233 ? 32.181 30.954 27.431 1.00 8.21 298 THR A N 1
ATOM 1737 C CA . THR A 1 233 ? 32.647 31.225 28.769 1.00 8.30 298 THR A CA 1
ATOM 1738 C C . THR A 1 233 ? 34.040 31.848 28.703 1.00 8.76 298 THR A C 1
ATOM 1739 O O . THR A 1 233 ? 34.562 32.140 27.617 1.00 10.55 298 THR A O 1
ATOM 1743 N N . VAL A 1 234 ? 34.600 32.094 29.886 1.00 11.00 299 VAL A N 1
ATOM 1744 C CA . VAL A 1 234 ? 35.938 32.617 30.041 1.00 10.23 299 VAL A CA 1
ATOM 1745 C C . VAL A 1 234 ? 36.736 31.665 30.930 1.00 10.44 299 VAL A C 1
ATOM 1746 O O . VAL A 1 234 ? 36.251 31.317 32.016 1.00 13.17 299 VAL A O 1
ATOM 1750 N N . GLU A 1 235 ? 37.873 31.167 30.429 1.00 9.91 300 GLU A N 1
ATOM 1751 C CA . GLU A 1 235 ? 38.773 30.373 31.254 1.00 11.66 300 GLU A CA 1
ATOM 1752 C C . GLU A 1 235 ? 39.671 31.397 31.946 1.00 11.52 300 GLU A C 1
ATOM 1753 O O . GLU A 1 235 ? 40.470 32.087 31.287 1.00 13.87 300 GLU A O 1
ATOM 1759 N N . PRO A 1 236 ? 39.626 31.464 33.292 1.00 12.60 301 PRO A N 1
ATOM 1760 C CA . PRO A 1 236 ? 40.392 32.509 33.981 1.00 13.53 301 PRO A CA 1
ATOM 1761 C C . PRO A 1 236 ? 41.800 32.204 34.361 1.00 11.67 301 PRO A C 1
ATOM 1762 O O . PRO A 1 236 ? 42.433 33.004 35.000 1.00 14.99 301 PRO A O 1
ATOM 1766 N N . GLY A 1 237 ? 42.291 31.048 33.970 1.00 15.00 302 GLY A N 1
ATOM 1767 C CA . GLY A 1 237 ? 43.661 30.658 34.226 1.00 12.41 302 GLY A CA 1
ATOM 1768 C C . GLY A 1 237 ? 43.842 29.760 35.436 1.00 11.49 302 GLY A C 1
ATOM 1769 O O . GLY A 1 237 ? 44.830 29.914 36.147 1.00 12.10 302 GLY A O 1
ATOM 1770 N N . ARG A 1 238 ? 42.918 28.828 35.679 1.00 15.19 303 ARG A N 1
ATOM 1771 C CA . ARG A 1 238 ? 43.057 27.921 36.850 1.00 15.90 303 ARG A CA 1
ATOM 1772 C C . ARG A 1 238 ? 44.379 27.216 37.002 1.00 13.02 303 ARG A C 1
ATOM 1773 O O . ARG A 1 238 ? 44.857 27.097 38.111 1.00 10.60 303 ARG A O 1
ATOM 1781 N N A HIS A 1 239 ? 44.962 26.724 35.910 0.50 13.29 304 HIS A N 1
ATOM 1782 N N B HIS A 1 239 ? 44.969 26.730 35.908 0.50 13.33 304 HIS A N 1
ATOM 1783 C CA A HIS A 1 239 ? 46.231 26.008 36.034 0.50 14.82 304 HIS A CA 1
ATOM 1784 C CA B HIS A 1 239 ? 46.243 26.008 36.024 0.50 15.06 304 HIS A CA 1
ATOM 1785 C C A HIS A 1 239 ? 47.308 26.964 36.560 0.50 9.38 304 HIS A C 1
ATOM 1786 C C B HIS A 1 239 ? 47.345 26.945 36.520 0.50 9.93 304 HIS A C 1
ATOM 1787 O O A HIS A 1 239 ? 48.006 26.654 37.501 0.50 10.56 304 HIS A O 1
ATOM 1788 O O B HIS A 1 239 ? 48.141 26.579 37.362 0.50 11.30 304 HIS A O 1
ATOM 1797 N N . ASP A 1 240 ? 47.345 28.167 36.003 1.00 8.94 305 ASP A N 1
ATOM 1798 C CA . ASP A 1 240 ? 48.326 29.178 36.374 1.00 8.68 305 ASP A CA 1
ATOM 1799 C C . ASP A 1 240 ? 48.084 29.687 37.806 1.00 8.75 305 ASP A C 1
ATOM 1800 O O . ASP A 1 240 ? 49.021 29.988 38.543 1.00 9.00 305 ASP A O 1
ATOM 1805 N N . ILE A 1 241 ? 46.822 29.809 38.185 1.00 9.45 306 ILE A N 1
ATOM 1806 C CA . ILE A 1 241 ? 46.478 30.199 39.542 1.00 9.59 306 ILE A CA 1
ATOM 1807 C C . ILE A 1 241 ? 47.046 29.192 40.545 1.00 8.15 306 ILE A C 1
ATOM 1808 O O . ILE A 1 241 ? 47.669 29.551 41.528 1.00 9.21 306 ILE A O 1
ATOM 1813 N N . ALA A 1 242 ? 46.782 27.902 40.296 1.00 8.23 307 ALA A N 1
ATOM 1814 C CA . ALA A 1 242 ? 47.272 26.877 41.172 1.00 8.96 307 ALA A CA 1
ATOM 1815 C C . ALA A 1 242 ? 48.781 26.856 41.273 1.00 6.97 307 ALA A C 1
ATOM 1816 O O . ALA A 1 242 ? 49.339 26.721 42.373 1.00 8.53 307 ALA A O 1
ATOM 1818 N N . ARG A 1 243 ? 49.467 26.931 40.129 1.00 7.91 308 ARG A N 1
ATOM 1819 C CA . ARG A 1 243 ? 50.923 26.889 40.137 1.00 9.21 308 ARG A CA 1
ATOM 1820 C C . ARG A 1 243 ? 51.489 28.066 40.895 1.00 7.48 308 ARG A C 1
ATOM 1821 O O . ARG A 1 243 ? 52.399 27.914 41.688 1.00 8.81 308 ARG A O 1
ATOM 1829 N N . ALA A 1 244 ? 50.950 29.269 40.643 1.00 6.39 309 ALA A N 1
ATOM 1830 C CA . ALA A 1 244 ? 51.472 30.463 41.313 1.00 7.94 309 ALA A CA 1
ATOM 1831 C C . ALA A 1 244 ? 51.243 30.355 42.811 1.00 7.49 309 ALA A C 1
ATOM 1832 O O . ALA A 1 244 ? 52.106 30.687 43.620 1.00 8.59 309 ALA A O 1
ATOM 1834 N N . ALA A 1 245 ? 50.041 29.910 43.196 1.00 9.26 310 ALA A N 1
ATOM 1835 C CA . ALA A 1 245 ? 49.709 29.833 44.619 1.00 9.18 310 ALA A CA 1
ATOM 1836 C C . ALA A 1 245 ? 50.637 28.872 45.369 1.00 6.22 310 ALA A C 1
ATOM 1837 O O . ALA A 1 245 ? 51.175 29.189 46.439 1.00 8.49 310 ALA A O 1
ATOM 1839 N N . VAL A 1 246 ? 50.796 27.672 44.824 1.00 6.27 311 VAL A N 1
ATOM 1840 C CA . VAL A 1 246 ? 51.617 26.650 45.468 1.00 7.79 311 VAL A CA 1
ATOM 1841 C C . VAL A 1 246 ? 53.101 27.099 45.499 1.00 8.04 311 VAL A C 1
ATOM 1842 O O . VAL A 1 246 ? 53.789 26.970 46.529 1.00 8.55 311 VAL A O 1
ATOM 1846 N N . THR A 1 247 ? 53.577 27.705 44.402 1.00 7.27 312 THR A N 1
ATOM 1847 C CA . THR A 1 247 ? 54.968 28.150 44.350 1.00 6.96 312 THR A CA 1
ATOM 1848 C C . THR A 1 247 ? 55.242 29.253 45.402 1.00 7.63 312 THR A C 1
ATOM 1849 O O . THR A 1 247 ? 56.224 29.206 46.159 1.00 8.73 312 THR A O 1
ATOM 1869 N N . LEU A 1 249 ? 53.487 29.914 48.108 1.00 7.19 314 LEU A N 1
ATOM 1870 C CA . LEU A 1 249 ? 53.364 29.370 49.470 1.00 7.89 314 LEU A CA 1
ATOM 1871 C C . LEU A 1 249 ? 54.611 28.599 49.858 1.00 6.72 314 LEU A C 1
ATOM 1872 O O . LEU A 1 249 ? 55.101 28.742 50.994 1.00 8.55 314 LEU A O 1
ATOM 1877 N N A SER A 1 250 ? 55.161 27.809 48.934 0.50 7.66 315 SER A N 1
ATOM 1878 N N B SER A 1 250 ? 55.155 27.823 48.922 0.50 7.69 315 SER A N 1
ATOM 1879 C CA A SER A 1 250 ? 56.377 27.057 49.245 0.50 8.07 315 SER A CA 1
ATOM 1880 C CA B SER A 1 250 ? 56.355 27.053 49.213 0.50 8.11 315 SER A CA 1
ATOM 1881 C C A SER A 1 250 ? 57.514 28.014 49.596 0.50 8.92 315 SER A C 1
ATOM 1882 C C B SER A 1 250 ? 57.512 27.997 49.572 0.50 8.91 315 SER A C 1
ATOM 1883 O O A SER A 1 250 ? 58.281 27.746 50.517 0.50 11.26 315 SER A O 1
ATOM 1884 O O B SER A 1 250 ? 58.298 27.691 50.463 0.50 11.46 315 SER A O 1
ATOM 1889 N N . GLU A 1 251 ? 57.600 29.143 48.884 1.00 9.00 316 GLU A N 1
ATOM 1890 C CA . GLU A 1 251 ? 58.608 30.139 49.157 1.00 12.34 316 GLU A CA 1
ATOM 1891 C C . GLU A 1 251 ? 58.426 30.728 50.570 1.00 14.13 316 GLU A C 1
ATOM 1892 O O . GLU A 1 251 ? 59.396 30.881 51.334 1.00 17.02 316 GLU A O 1
ATOM 1898 N N . ARG A 1 252 ? 57.184 30.999 50.938 1.00 12.15 317 ARG A N 1
ATOM 1899 C CA . ARG A 1 252 ? 56.816 31.582 52.251 1.00 17.78 317 ARG A CA 1
ATOM 1900 C C . ARG A 1 252 ? 57.140 30.572 53.394 1.00 16.57 317 ARG A C 1
ATOM 1901 O O . ARG A 1 252 ? 57.587 30.954 54.468 1.00 25.47 317 ARG A O 1
ATOM 1909 N N . ILE A 1 253 ? 56.911 29.290 53.142 1.00 12.50 318 ILE A N 1
ATOM 1910 C CA . ILE A 1 253 ? 57.175 28.210 54.117 1.00 13.44 318 ILE A CA 1
ATOM 1911 C C . ILE A 1 253 ? 58.663 28.156 54.356 1.00 15.92 318 ILE A C 1
ATOM 1912 O O . ILE A 1 253 ? 59.093 28.043 55.511 1.00 23.26 318 ILE A O 1
ATOM 1917 N N . ALA A 1 254 ? 59.444 28.283 53.270 1.00 18.11 319 ALA A N 1
ATOM 1918 C CA . ALA A 1 254 ? 60.893 28.268 53.391 1.00 27.24 319 ALA A CA 1
ATOM 1919 C C . ALA A 1 254 ? 61.426 29.566 54.075 1.00 23.85 319 ALA A C 1
ATOM 1920 O O . ALA A 1 254 ? 62.459 29.528 54.756 1.00 55.48 319 ALA A O 1
ATOM 1922 N N . ASP A 1 255 ? 60.682 30.683 53.978 1.00 22.68 320 ASP A N 1
ATOM 1923 C CA . ASP A 1 255 ? 61.114 31.937 54.614 1.00 28.86 320 ASP A CA 1
ATOM 1924 C C . ASP A 1 255 ? 60.260 32.362 55.854 1.00 27.75 320 ASP A C 1
ATOM 1925 O O . ASP A 1 255 ? 60.276 33.533 56.247 1.00 37.98 320 ASP A O 1
ATOM 1930 N N . ALA A 1 256 ? 59.589 31.416 56.509 1.00 24.45 321 ALA A N 1
ATOM 1931 C CA . ALA A 1 256 ? 58.728 31.737 57.667 1.00 23.56 321 ALA A CA 1
ATOM 1932 C C . ALA A 1 256 ? 59.441 32.327 58.886 1.00 38.83 321 ALA A C 1
ATOM 1933 O O . ALA A 1 256 ? 58.863 33.138 59.619 1.00 55.72 321 ALA A O 1
ATOM 1935 N N . GLY A 1 257 ? 60.686 31.930 59.102 1.00 26.19 322 GLY A N 1
ATOM 1936 C CA . GLY A 1 257 ? 61.460 32.409 60.231 1.00 26.04 322 GLY A CA 1
ATOM 1937 C C . GLY A 1 257 ? 61.872 33.849 60.038 1.00 25.28 322 GLY A C 1
ATOM 1938 O O . GLY A 1 257 ? 62.210 34.525 61.032 1.00 26.82 322 GLY A O 1
ATOM 1939 N N . THR A 1 258 ? 61.854 34.283 58.762 1.00 36.83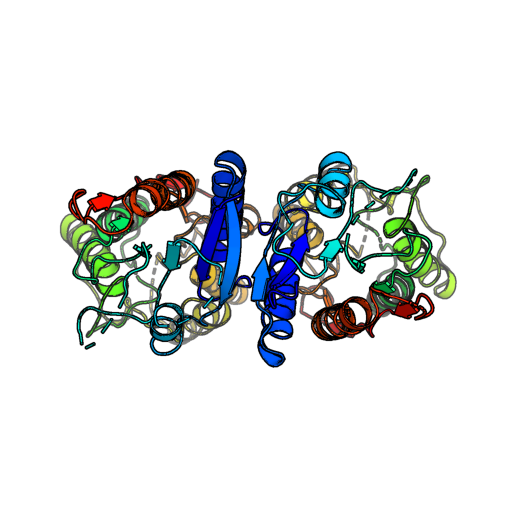 323 THR A N 1
ATOM 1940 C CA . THR A 1 258 ? 62.222 35.645 58.327 1.00 31.20 323 THR A CA 1
ATOM 1941 C C . THR A 1 258 ? 61.030 36.327 57.632 1.00 34.09 323 THR A C 1
ATOM 1942 O O . THR A 1 258 ? 60.763 37.506 57.861 1.00 53.92 323 THR A O 1
ATOM 1946 N N . ALA A 1 260 ? 60.983 38.042 55.066 1.00 38.44 325 ALA A N 1
ATOM 1947 C CA . ALA A 1 260 ? 61.674 39.009 54.207 1.00 27.24 325 ALA A CA 1
ATOM 1948 C C . ALA A 1 260 ? 61.193 39.122 52.759 1.00 28.26 325 ALA A C 1
ATOM 1949 O O . ALA A 1 260 ? 61.667 39.995 52.022 1.00 37.46 325 ALA A O 1
ATOM 1951 N N . ILE A 1 261 ? 60.286 38.262 52.338 1.00 22.16 326 ILE A N 1
ATOM 1952 C CA . ILE A 1 261 ? 59.796 38.278 50.961 1.00 26.61 326 ILE A CA 1
ATOM 1953 C C . ILE A 1 261 ? 58.702 39.340 50.819 1.00 20.96 326 ILE A C 1
ATOM 1954 O O . ILE A 1 261 ? 57.709 39.289 51.526 1.00 21.07 326 ILE A O 1
ATOM 1959 N N . GLU A 1 262 ? 58.902 40.312 49.921 1.00 23.56 327 GLU A N 1
ATOM 1960 C CA . GLU A 1 262 ? 57.908 41.385 49.718 1.00 26.94 327 GLU A CA 1
ATOM 1961 C C . GLU A 1 262 ? 56.553 40.788 49.269 1.00 20.26 327 GLU A C 1
ATOM 1962 O O . GLU A 1 262 ? 56.524 39.791 48.539 1.00 18.83 327 GLU A O 1
ATOM 1968 N N . PRO A 1 263 ? 55.425 41.402 49.697 1.00 16.46 328 PRO A N 1
ATOM 1969 C CA . PRO A 1 263 ? 54.137 40.923 49.232 1.00 14.82 328 PRO A CA 1
ATOM 1970 C C . PRO A 1 263 ? 53.979 41.098 47.723 1.00 12.81 328 PRO A C 1
ATOM 1971 O O . PRO A 1 263 ? 54.391 42.115 47.155 1.00 19.55 328 PRO A O 1
ATOM 1975 N N . ARG A 1 264 ? 53.394 40.088 47.092 1.00 11.41 329 ARG A N 1
ATOM 1976 C CA . ARG A 1 264 ? 53.161 40.092 45.660 1.00 12.91 329 ARG A CA 1
ATOM 1977 C C . ARG A 1 264 ? 51.687 39.877 45.349 1.00 8.71 329 ARG A C 1
ATOM 1978 O O . ARG A 1 264 ? 50.942 39.254 46.137 1.00 11.82 329 ARG A O 1
ATOM 1986 N N . LEU A 1 265 ? 51.310 40.384 44.177 1.00 11.51 330 LEU A N 1
ATOM 1987 C CA . LEU A 1 265 ? 49.987 40.213 43.606 1.00 12.12 330 LEU A CA 1
ATOM 1988 C C . LEU A 1 265 ? 50.142 39.725 42.181 1.00 12.94 330 LEU A C 1
ATOM 1989 O O . LEU A 1 265 ? 51.024 40.178 41.420 1.00 14.26 330 LEU A O 1
ATOM 1994 N N . THR A 1 266 ? 49.394 38.699 41.822 1.00 10.80 331 THR A N 1
ATOM 1995 C CA . THR A 1 266 ? 49.404 38.284 40.425 1.00 12.75 331 THR A CA 1
ATOM 1996 C C . THR A 1 266 ? 48.032 37.839 39.965 1.00 9.88 331 THR A C 1
ATOM 1997 O O . THR A 1 266 ? 47.213 37.456 40.783 1.00 10.52 331 THR A O 1
ATOM 2001 N N . ALA A 1 267 ? 47.780 37.983 38.666 1.00 11.48 332 ALA A N 1
ATOM 2002 C CA . ALA A 1 267 ? 46.523 37.601 38.055 1.00 11.39 332 ALA A CA 1
ATOM 2003 C C . ALA A 1 267 ? 46.903 37.024 36.680 1.00 10.36 332 ALA A C 1
ATOM 2004 O O . ALA A 1 267 ? 47.298 37.743 35.798 1.00 12.67 332 ALA A O 1
ATOM 2006 N N . PRO A 1 268 ? 46.693 35.728 36.485 1.00 10.86 333 PRO A N 1
ATOM 2007 C CA . PRO A 1 268 ? 47.010 35.082 35.226 1.00 10.61 333 PRO A CA 1
ATOM 2008 C C . PRO A 1 268 ? 46.140 35.539 34.054 1.00 9.09 333 PRO A C 1
ATOM 2009 O O . PRO A 1 268 ? 45.089 36.152 34.267 1.00 12.83 333 PRO A O 1
ATOM 2013 N N . GLU A 1 269 ? 46.572 35.243 32.838 1.00 11.35 334 GLU A N 1
ATOM 2014 C CA . GLU A 1 269 ? 45.844 35.587 31.619 1.00 11.49 334 GLU A CA 1
ATOM 2015 C C . GLU A 1 269 ? 44.567 34.776 31.478 1.00 12.12 334 GLU A C 1
ATOM 2016 O O . GLU A 1 269 ? 44.495 33.631 31.882 1.00 15.87 334 GLU A O 1
ATOM 2019 N N . PHE A 1 270 ? 43.514 35.418 31.014 1.00 12.18 335 PHE A N 1
ATOM 2020 C CA . PHE A 1 270 ? 42.255 34.730 30.751 1.00 10.33 335 PHE A CA 1
ATOM 2021 C C . PHE A 1 270 ? 42.157 34.352 29.261 1.00 10.53 335 PHE A C 1
ATOM 2022 O O . PHE A 1 270 ? 42.926 34.873 28.434 1.00 12.78 335 PHE A O 1
ATOM 2030 N N . ARG A 1 271 ? 41.217 33.494 28.897 1.00 10.78 336 ARG A N 1
ATOM 2031 C CA . ARG A 1 271 ? 40.905 33.228 27.491 1.00 11.13 336 ARG A CA 1
ATOM 2032 C C . ARG A 1 271 ? 39.415 33.080 27.307 1.00 9.76 336 ARG A C 1
ATOM 2033 O O . ARG A 1 271 ? 38.779 32.390 28.062 1.00 12.22 336 ARG A O 1
ATOM 2041 N N . LEU A 1 272 ? 38.896 33.795 26.318 1.00 9.77 337 LEU A N 1
ATOM 2042 C CA . LEU A 1 272 ? 37.525 33.637 25.928 1.00 10.01 337 LEU A CA 1
ATOM 2043 C C . LEU A 1 272 ? 37.378 32.309 25.176 1.00 8.02 337 LEU A C 1
ATOM 2044 O O . LEU A 1 272 ? 38.185 32.002 24.284 1.00 11.07 337 LEU A O 1
ATOM 2049 N N . VAL A 1 273 ? 36.370 31.526 25.565 1.00 9.02 338 VAL A N 1
ATOM 2050 C CA . VAL A 1 273 ? 36.114 30.255 24.876 1.00 8.29 338 VAL A CA 1
ATOM 2051 C C . VAL A 1 273 ? 34.708 30.369 24.230 1.00 7.33 338 VAL A C 1
ATOM 2052 O O . VAL A 1 273 ? 33.684 30.346 24.926 1.00 8.17 338 VAL A O 1
ATOM 2056 N N . VAL A 1 274 ? 34.687 30.552 22.918 1.00 8.59 339 VAL A N 1
ATOM 2057 C CA . VAL A 1 274 ? 33.430 30.807 22.190 1.00 7.74 339 VAL A CA 1
ATOM 2058 C C . VAL A 1 274 ? 32.789 29.512 21.754 1.00 7.05 339 VAL A C 1
ATOM 2059 O O . VAL A 1 274 ? 33.431 28.651 21.086 1.00 8.80 339 VAL A O 1
ATOM 2063 N N . ARG A 1 275 ? 31.536 29.348 22.201 1.00 6.57 340 ARG A N 1
ATOM 2064 C CA . ARG A 1 275 ? 30.745 28.155 21.858 1.00 6.62 340 ARG A CA 1
ATOM 2065 C C . ARG A 1 275 ? 29.402 28.575 21.233 1.00 7.32 340 ARG A C 1
ATOM 2066 O O . ARG A 1 275 ? 29.224 29.700 20.793 1.00 9.27 340 ARG A O 1
ATOM 2074 N N . GLU A 1 276 ? 28.448 27.651 21.160 1.00 6.49 341 GLU A N 1
ATOM 2075 C CA . GLU A 1 276 ? 27.229 27.896 20.421 1.00 7.30 341 GLU A CA 1
ATOM 2076 C C . GLU A 1 276 ? 26.337 28.989 20.975 1.00 7.11 341 GLU A C 1
ATOM 2077 O O . GLU A 1 276 ? 25.637 29.644 20.219 1.00 8.43 341 GLU A O 1
ATOM 2083 N N . SER A 1 277 ? 26.383 29.206 22.295 1.00 6.50 342 SER A N 1
ATOM 2084 C CA . SER A 1 277 ? 25.485 30.138 22.965 1.00 7.54 342 SER A CA 1
ATOM 2085 C C . SER A 1 277 ? 25.732 31.604 22.627 1.00 7.39 342 SER A C 1
ATOM 2086 O O . SER A 1 277 ? 24.859 32.430 22.930 1.00 9.04 342 SER A O 1
ATOM 2089 N N . THR A 1 278 ? 26.853 31.892 21.965 1.00 8.24 343 THR A N 1
ATOM 2090 C CA . THR A 1 278 ? 27.073 33.239 21.385 1.00 8.79 343 THR A CA 1
ATOM 2091 C C . THR A 1 278 ? 27.453 33.181 19.879 1.00 16.64 343 THR A C 1
ATOM 2092 O O . THR A 1 278 ? 28.085 34.114 19.324 1.00 24.82 343 THR A O 1
ATOM 2096 N N . GLY A 1 279 ? 27.158 32.081 19.220 1.00 20.36 344 GLY A N 1
ATOM 2097 C CA . GLY A 1 279 ? 27.349 32.024 17.767 1.00 29.16 344 GLY A CA 1
ATOM 2098 C C . GLY A 1 279 ? 28.363 31.079 17.210 1.00 32.33 344 GLY A C 1
ATOM 2099 O O . GLY A 1 279 ? 28.484 30.984 15.995 1.00 57.45 344 GLY A O 1
ATOM 2100 N N . GLY A 1 280 ? 29.117 30.414 18.086 1.00 22.93 345 GLY A N 1
ATOM 2101 C CA . GLY A 1 280 ? 30.079 29.407 17.679 1.00 32.54 345 GLY A CA 1
ATOM 2102 C C . GLY A 1 280 ? 29.373 28.099 17.283 1.00 53.38 345 GLY A C 1
ATOM 2103 O O . GLY A 1 280 ? 28.216 28.087 16.799 1.00 44.16 345 GLY A O 1
ATOM 2104 N N . SER B 1 3 ? 43.438 17.431 66.501 1.00 28.84 68 SER B N 1
ATOM 2105 C CA . SER B 1 3 ? 42.556 16.721 65.509 1.00 16.10 68 SER B CA 1
ATOM 2106 C C . SER B 1 3 ? 43.232 15.539 64.827 1.00 14.99 68 SER B C 1
ATOM 2107 O O . SER B 1 3 ? 44.427 15.568 64.517 1.00 17.94 68 SER B O 1
ATOM 2110 N N . GLY B 1 4 ? 42.466 14.461 64.686 1.00 12.18 69 GLY B N 1
ATOM 2111 C CA . GLY B 1 4 ? 42.890 13.276 63.994 1.00 13.28 69 GLY B CA 1
ATOM 2112 C C . GLY B 1 4 ? 42.912 13.602 62.494 1.00 10.78 69 GLY B C 1
ATOM 2113 O O . GLY B 1 4 ? 42.295 14.586 62.031 1.00 11.82 69 GLY B O 1
ATOM 2114 N N . VAL B 1 5 ? 43.532 12.721 61.748 1.00 11.81 70 VAL B N 1
ATOM 2115 C CA . VAL B 1 5 ? 43.744 12.928 60.316 1.00 13.65 70 VAL B CA 1
ATOM 2116 C C . VAL B 1 5 ? 43.327 11.703 59.521 1.00 11.40 70 VAL B C 1
ATOM 2117 O O . VAL B 1 5 ? 43.723 10.595 59.845 1.00 14.44 70 VAL B O 1
ATOM 2121 N N . ILE B 1 6 ? 42.452 11.889 58.547 1.00 10.46 71 ILE B N 1
ATOM 2122 C CA . ILE B 1 6 ? 42.120 10.783 57.645 1.00 14.03 71 ILE B CA 1
ATOM 2123 C C . ILE B 1 6 ? 42.423 11.168 56.199 1.00 10.93 71 ILE B C 1
ATOM 2124 O O . ILE B 1 6 ? 42.532 12.343 55.872 1.00 11.11 71 ILE B O 1
ATOM 2129 N N . GLY B 1 7 ? 42.583 10.156 55.357 1.00 14.26 72 GLY B N 1
ATOM 2130 C CA . GLY B 1 7 ? 42.774 10.410 53.961 1.00 12.72 72 GLY B CA 1
ATOM 2131 C C . GLY B 1 7 ? 41.528 10.076 53.171 1.00 11.10 72 GLY B C 1
ATOM 2132 O O . GLY B 1 7 ? 40.745 9.212 53.581 1.00 11.91 72 GLY B O 1
ATOM 2133 N N . LEU B 1 8 ? 41.343 10.739 52.039 1.00 10.38 73 LEU B N 1
ATOM 2134 C CA . LEU B 1 8 ? 40.245 10.451 51.140 1.00 9.99 73 LEU B CA 1
ATOM 2135 C C . LEU B 1 8 ? 40.892 10.378 49.755 1.00 8.66 73 LEU B C 1
ATOM 2136 O O . LEU B 1 8 ? 41.523 11.351 49.300 1.00 12.27 73 LEU B O 1
ATOM 2141 N N . ALA B 1 9 ? 40.727 9.244 49.078 1.00 9.19 74 ALA B N 1
ATOM 2142 C CA . ALA B 1 9 ? 41.287 9.037 47.752 1.00 10.17 74 ALA B CA 1
ATOM 2143 C C . ALA B 1 9 ? 40.130 8.792 46.802 1.00 9.01 74 ALA B C 1
ATOM 2144 O O . ALA B 1 9 ? 39.433 7.780 46.914 1.00 12.19 74 ALA B O 1
ATOM 2146 N N . VAL B 1 10 ? 39.967 9.693 45.843 1.00 10.06 75 VAL B N 1
ATOM 2147 C CA . VAL B 1 10 ? 38.920 9.622 44.845 1.00 10.72 75 VAL B CA 1
ATOM 2148 C C . VAL B 1 10 ? 39.510 9.720 43.458 1.00 10.04 75 VAL B C 1
ATOM 2149 O O . VAL B 1 10 ? 40.642 10.162 43.325 1.00 11.36 75 VAL B O 1
ATOM 2153 N N . PRO B 1 11 ? 38.715 9.385 42.404 1.00 10.83 76 PRO B N 1
ATOM 2154 C CA . PRO B 1 11 ? 39.280 9.523 41.053 1.00 11.78 76 PRO B CA 1
ATOM 2155 C C . PRO B 1 11 ? 39.733 10.960 40.745 1.00 13.38 76 PRO B C 1
ATOM 2156 O O . PRO B 1 11 ? 40.885 11.192 40.323 1.00 12.97 76 PRO B O 1
ATOM 2160 N N . GLU B 1 12 ? 38.851 11.919 40.882 1.00 14.71 77 GLU B N 1
ATOM 2161 C CA . GLU B 1 12 ? 39.234 13.346 40.705 1.00 16.82 77 GLU B CA 1
ATOM 2162 C C . GLU B 1 12 ? 38.109 14.197 41.226 1.00 12.52 77 GLU B C 1
ATOM 2163 O O . GLU B 1 12 ? 36.946 13.803 41.201 1.00 15.80 77 GLU B O 1
ATOM 2169 N N . LEU B 1 13 ? 38.449 15.369 41.737 1.00 15.79 78 LEU B N 1
ATOM 2170 C CA . LEU B 1 13 ? 37.447 16.302 42.196 1.00 14.39 78 LEU B CA 1
ATOM 2171 C C . LEU B 1 13 ? 36.688 17.002 41.055 1.00 15.37 78 LEU B C 1
ATOM 2172 O O . LEU B 1 13 ? 35.623 17.577 41.292 1.00 16.55 78 LEU B O 1
ATOM 2177 N N . GLY B 1 14 ? 37.231 16.983 39.838 1.00 16.44 79 GLY B N 1
ATOM 2178 C CA . GLY B 1 14 ? 36.537 17.548 38.688 1.00 18.64 79 GLY B CA 1
ATOM 2179 C C . GLY B 1 14 ? 35.287 16.753 38.285 1.00 21.38 79 GLY B C 1
ATOM 2180 O O . GLY B 1 14 ? 34.534 17.212 37.416 1.00 21.36 79 GLY B O 1
ATOM 2181 N N . GLN B 1 15 ? 35.066 15.578 38.898 1.00 13.68 80 GLN B N 1
ATOM 2182 C CA . GLN B 1 15 ? 33.853 14.743 38.662 1.00 11.43 80 GLN B CA 1
ATOM 2183 C C . GLN B 1 15 ? 32.827 15.123 39.725 1.00 10.22 80 GLN B C 1
ATOM 2184 O O . GLN B 1 15 ? 33.070 14.920 40.918 1.00 12.12 80 GLN B O 1
ATOM 2190 N N . ALA B 1 16 ? 31.700 15.690 39.282 1.00 10.24 81 ALA B N 1
ATOM 2191 C CA . ALA B 1 16 ? 30.692 16.201 40.176 1.00 11.22 81 ALA B CA 1
ATOM 2192 C C . ALA B 1 16 ? 30.252 15.256 41.327 1.00 12.15 81 ALA B C 1
ATOM 2193 O O . ALA B 1 16 ? 30.136 15.660 42.478 1.00 11.73 81 ALA B O 1
ATOM 2195 N N . PHE B 1 17 ? 30.076 13.976 41.021 1.00 10.54 82 PHE B N 1
ATOM 2196 C CA . PHE B 1 17 ? 29.652 13.043 42.053 1.00 9.66 82 PHE B CA 1
ATOM 2197 C C . PHE B 1 17 ? 30.699 12.981 43.166 1.00 8.74 82 PHE B C 1
ATOM 2198 O O . PHE B 1 17 ? 30.350 12.964 44.368 1.00 10.58 82 PHE B O 1
ATOM 2206 N N . PHE B 1 18 ? 31.976 12.894 42.779 1.00 10.42 83 PHE B N 1
ATOM 2207 C CA . PHE B 1 18 ? 33.035 12.798 43.783 1.00 10.86 83 PHE B CA 1
ATOM 2208 C C . PHE B 1 18 ? 33.281 14.072 44.527 1.00 10.81 83 PHE B C 1
ATOM 2209 O O . PHE B 1 18 ? 33.614 14.036 45.702 1.00 11.89 83 PHE B O 1
ATOM 2217 N N . ALA B 1 19 ? 33.108 15.202 43.871 1.00 9.39 84 ALA B N 1
ATOM 2218 C CA . ALA B 1 19 ? 33.236 16.461 44.597 1.00 10.56 84 ALA B CA 1
ATOM 2219 C C . ALA B 1 19 ? 32.118 16.588 45.676 1.00 9.16 84 ALA B C 1
ATOM 2220 O O . ALA B 1 19 ? 32.364 17.056 46.773 1.00 10.49 84 ALA B O 1
ATOM 2222 N N . GLN B 1 20 ? 30.884 16.213 45.310 1.00 9.78 85 GLN B N 1
ATOM 2223 C CA . GLN B 1 20 ? 29.767 16.251 46.239 1.00 9.77 85 GLN B CA 1
ATOM 2224 C C . GLN B 1 20 ? 29.992 15.272 47.398 1.00 10.68 85 GLN B C 1
ATOM 2225 O O . GLN B 1 20 ? 29.736 15.603 48.561 1.00 12.61 85 GLN B O 1
ATOM 2231 N N . LEU B 1 21 ? 30.486 14.073 47.088 1.00 9.07 86 LEU B N 1
ATOM 2232 C CA . LEU B 1 21 ? 30.752 13.083 48.128 1.00 10.00 86 LEU B CA 1
ATOM 2233 C C . LEU B 1 21 ? 31.910 13.577 49.050 1.00 10.02 86 LEU B C 1
ATOM 2234 O O . LEU B 1 21 ? 31.829 13.470 50.261 1.00 12.24 86 LEU B O 1
ATOM 2239 N N . ALA B 1 22 ? 32.972 14.120 48.462 1.00 10.59 87 ALA B N 1
ATOM 2240 C CA . ALA B 1 22 ? 34.079 14.671 49.214 1.00 10.27 87 ALA B CA 1
ATOM 2241 C C . ALA B 1 22 ? 33.604 15.773 50.162 1.00 9.78 87 ALA B C 1
ATOM 2242 O O . ALA B 1 22 ? 34.052 15.839 51.311 1.00 10.89 87 ALA B O 1
ATOM 2244 N N . ASP B 1 23 ? 32.746 16.665 49.664 1.00 10.82 88 ASP B N 1
ATOM 2245 C CA . ASP B 1 23 ? 32.197 17.750 50.484 1.00 10.78 88 ASP B CA 1
ATOM 2246 C C . ASP B 1 23 ? 31.498 17.132 51.725 1.00 9.89 88 ASP B C 1
ATOM 2247 O O . ASP B 1 23 ? 31.758 17.552 52.840 1.00 11.24 88 ASP B O 1
ATOM 2252 N N . GLU B 1 24 ? 30.682 16.087 51.524 1.00 9.81 89 GLU B N 1
ATOM 2253 C CA . GLU B 1 24 ? 29.991 15.441 52.646 1.00 10.67 89 GLU B CA 1
ATOM 2254 C C . GLU B 1 24 ? 30.966 14.785 53.639 1.00 8.53 89 GLU B C 1
ATOM 2255 O O . GLU B 1 24 ? 30.773 14.865 54.852 1.00 10.99 89 GLU B O 1
ATOM 2261 N N . VAL B 1 25 ? 31.962 14.069 53.113 1.00 7.32 90 VAL B N 1
ATOM 2262 C CA . VAL B 1 25 ? 32.998 13.424 53.939 1.00 8.47 90 VAL B CA 1
ATOM 2263 C C . VAL B 1 25 ? 33.723 14.428 54.785 1.00 8.74 90 VAL B C 1
ATOM 2264 O O . VAL B 1 25 ? 33.894 14.219 55.971 1.00 9.32 90 VAL B O 1
ATOM 2268 N N . ILE B 1 26 ? 34.123 15.544 54.187 1.00 7.84 91 ILE B N 1
ATOM 2269 C CA . ILE B 1 26 ? 34.857 16.585 54.919 1.00 8.59 91 ILE B CA 1
ATOM 2270 C C . ILE B 1 26 ? 33.989 17.196 56.026 1.00 7.93 91 ILE B C 1
ATOM 2271 O O . ILE B 1 26 ? 34.481 17.464 57.138 1.00 11.36 91 ILE B O 1
ATOM 2276 N N . ARG B 1 27 ? 32.693 17.353 55.735 1.00 9.84 92 ARG B N 1
ATOM 2277 C CA . ARG B 1 27 ? 31.760 17.912 56.706 1.00 9.11 92 ARG B CA 1
ATOM 2278 C C . ARG B 1 27 ? 31.589 16.968 57.897 1.00 7.38 92 ARG B C 1
ATOM 2279 O O . ARG B 1 27 ? 31.632 17.405 59.069 1.00 10.63 92 ARG B O 1
ATOM 2287 N N . VAL B 1 28 ? 31.387 15.681 57.621 1.00 9.04 93 VAL B N 1
ATOM 2288 C CA . VAL B 1 28 ? 31.235 14.701 58.698 1.00 9.86 93 VAL B CA 1
ATOM 2289 C C . VAL B 1 28 ? 32.518 14.583 59.505 1.00 8.38 93 VAL B C 1
ATOM 2290 O O . VAL B 1 28 ? 32.489 14.514 60.739 1.00 11.06 93 VAL B O 1
ATOM 2294 N N . ALA B 1 29 ? 33.654 14.579 58.811 1.00 8.01 94 ALA B N 1
ATOM 2295 C CA . ALA B 1 29 ? 34.916 14.483 59.494 1.00 9.40 94 ALA B CA 1
ATOM 2296 C C . ALA B 1 29 ? 35.080 15.697 60.452 1.00 8.81 94 ALA B C 1
ATOM 2297 O O . ALA B 1 29 ? 35.521 15.513 61.577 1.00 11.11 94 ALA B O 1
ATOM 2299 N N . ALA B 1 30 ? 34.700 16.905 60.015 1.00 9.72 95 ALA B N 1
ATOM 2300 C CA . ALA B 1 30 ? 34.864 18.087 60.859 1.00 10.27 95 ALA B CA 1
ATOM 2301 C C . ALA B 1 30 ? 34.009 17.961 62.131 1.00 10.96 95 ALA B C 1
ATOM 2302 O O . ALA B 1 30 ? 34.438 18.329 63.240 1.00 14.93 95 ALA B O 1
ATOM 2304 N N . GLU B 1 31 ? 32.807 17.373 61.972 1.00 10.06 96 GLU B N 1
ATOM 2305 C CA . GLU B 1 31 ? 31.925 17.133 63.134 1.00 11.62 96 GLU B CA 1
ATOM 2306 C C . GLU B 1 31 ? 32.602 16.222 64.191 1.00 11.66 96 GLU B C 1
ATOM 2307 O O . GLU B 1 31 ? 32.312 16.310 65.391 1.00 16.99 96 GLU B O 1
ATOM 2313 N N . GLN B 1 32 ? 33.455 15.319 63.701 1.00 11.50 97 GLN B N 1
ATOM 2314 C CA . GLN B 1 32 ? 34.160 14.330 64.493 1.00 12.93 97 GLN B CA 1
ATOM 2315 C C . GLN B 1 32 ? 35.633 14.679 64.814 1.00 14.40 97 GLN B C 1
ATOM 2316 O O . GLN B 1 32 ? 36.438 13.811 65.144 1.00 16.10 97 GLN B O 1
ATOM 2322 N N . ASP B 1 33 ? 35.974 15.951 64.680 1.00 13.18 98 ASP B N 1
ATOM 2323 C CA . ASP B 1 33 ? 37.330 16.470 65.004 1.00 14.46 98 ASP B CA 1
ATOM 2324 C C . ASP B 1 33 ? 38.396 15.778 64.176 1.00 13.84 98 ASP B C 1
ATOM 2325 O O . ASP B 1 33 ? 39.478 15.397 64.691 1.00 14.99 98 ASP B O 1
ATOM 2330 N N . LEU B 1 34 ? 38.095 15.605 62.898 1.00 10.94 99 LEU B N 1
ATOM 2331 C CA . LEU B 1 34 ? 39.048 15.037 61.972 1.00 9.44 99 LEU B CA 1
ATOM 2332 C C . LEU B 1 34 ? 39.285 16.016 60.812 1.00 9.98 99 LEU B C 1
ATOM 2333 O O . LEU B 1 34 ? 38.359 16.757 60.398 1.00 12.07 99 LEU B O 1
ATOM 2338 N N . VAL B 1 35 ? 40.530 16.046 60.333 1.00 10.48 100 VAL B N 1
ATOM 2339 C CA . VAL B 1 35 ? 40.865 16.778 59.102 1.00 10.68 100 VAL B CA 1
ATOM 2340 C C . VAL B 1 35 ? 41.085 15.721 57.995 1.00 10.01 100 VAL B C 1
ATOM 2341 O O . VAL B 1 35 ? 41.415 14.569 58.297 1.00 9.85 100 VAL B O 1
ATOM 2345 N N . VAL B 1 36 ? 41.004 16.160 56.737 1.00 9.19 101 VAL B N 1
ATOM 2346 C CA . VAL B 1 36 ? 41.040 15.262 55.584 1.00 8.35 101 VAL B CA 1
ATOM 2347 C C . VAL B 1 36 ? 42.092 15.653 54.545 1.00 7.88 101 VAL B C 1
ATOM 2348 O O . VAL B 1 36 ? 42.064 16.781 54.051 1.00 9.49 101 VAL B O 1
ATOM 2352 N N . LEU B 1 37 ? 43.004 14.708 54.257 1.00 9.20 102 LEU B N 1
ATOM 2353 C CA . LEU B 1 37 ? 44.036 14.861 53.225 1.00 10.15 102 LEU B CA 1
ATOM 2354 C C . LEU B 1 37 ? 43.412 14.228 51.982 1.00 9.62 102 LEU B C 1
ATOM 2355 O O . LEU B 1 37 ? 43.079 13.003 51.987 1.00 12.42 102 LEU B O 1
ATOM 2360 N N . VAL B 1 38 ? 43.267 15.005 50.910 1.00 8.65 103 VAL B N 1
ATOM 2361 C CA . VAL B 1 38 ? 42.576 14.531 49.704 1.00 8.31 103 VAL B CA 1
ATOM 2362 C C . VAL B 1 38 ? 43.597 14.253 48.593 1.00 10.31 103 VAL B C 1
ATOM 2363 O O . VAL B 1 38 ? 44.417 15.112 48.289 1.00 11.26 103 VAL B O 1
ATOM 2367 N N . GLU B 1 39 ? 43.513 13.051 48.014 1.00 12.11 104 GLU B N 1
ATOM 2368 C CA . GLU B 1 39 ? 44.348 12.685 46.897 1.00 11.36 104 GLU B CA 1
ATOM 2369 C C . GLU B 1 39 ? 43.467 12.181 45.752 1.00 9.96 104 GLU B C 1
ATOM 2370 O O . GLU B 1 39 ? 42.307 11.781 45.954 1.00 12.18 104 GLU B O 1
ATOM 2376 N N . GLN B 1 40 ? 44.031 12.235 44.543 1.00 9.81 105 GLN B N 1
ATOM 2377 C CA . GLN B 1 40 ? 43.328 11.807 43.358 1.00 9.92 105 GLN B CA 1
ATOM 2378 C C . GLN B 1 40 ? 44.044 10.639 42.727 1.00 11.14 105 GLN B C 1
ATOM 2379 O O . GLN B 1 40 ? 45.272 10.582 42.674 1.00 14.98 105 GLN B O 1
ATOM 2385 N N . THR B 1 41 ? 43.275 9.711 42.212 1.00 10.19 106 THR B N 1
ATOM 2386 C CA . THR B 1 41 ? 43.829 8.527 41.601 1.00 12.10 106 THR B CA 1
ATOM 2387 C C . THR B 1 41 ? 43.572 8.342 40.113 1.00 12.90 106 THR B C 1
ATOM 2388 O O . THR B 1 41 ? 44.142 7.427 39.496 1.00 14.13 106 THR B O 1
ATOM 2392 N N . GLY B 1 42 ? 42.750 9.204 39.537 1.00 13.09 107 GLY B N 1
ATOM 2393 C CA . GLY B 1 42 ? 42.318 9.071 38.136 1.00 14.01 107 GLY B CA 1
ATOM 2394 C C . GLY B 1 42 ? 41.507 7.823 37.851 1.00 16.05 107 GLY B C 1
ATOM 2395 O O . GLY B 1 42 ? 41.205 7.573 36.707 1.00 19.00 107 GLY B O 1
ATOM 2396 N N . GLY B 1 43 ? 41.093 7.094 38.882 1.00 14.67 108 GLY B N 1
ATOM 2397 C CA . GLY B 1 43 ? 40.360 5.874 38.733 1.00 13.01 108 GLY B CA 1
ATOM 2398 C C . GLY B 1 43 ? 41.192 4.742 38.191 1.00 15.22 108 GLY B C 1
ATOM 2399 O O . GLY B 1 43 ? 40.661 3.745 37.732 1.00 18.32 108 GLY B O 1
ATOM 2400 N N . LEU B 1 44 ? 42.497 4.863 38.321 1.00 13.34 109 LEU B N 1
ATOM 2401 C CA . LEU B 1 44 ? 43.415 3.840 37.761 1.00 12.74 109 LEU B CA 1
ATOM 2402 C C . LEU B 1 44 ? 43.880 2.854 38.806 1.00 11.66 109 LEU B C 1
ATOM 2403 O O . LEU B 1 44 ? 44.253 3.264 39.920 1.00 12.68 109 LEU B O 1
ATOM 2408 N N . ARG B 1 45 ? 43.820 1.558 38.488 1.00 11.67 110 ARG B N 1
ATOM 2409 C CA . ARG B 1 45 ? 44.238 0.540 39.443 1.00 12.94 110 ARG B CA 1
ATOM 2410 C C . ARG B 1 45 ? 45.567 0.817 40.136 1.00 11.80 110 ARG B C 1
ATOM 2411 O O . ARG B 1 45 ? 45.618 0.775 41.365 1.00 14.43 110 ARG B O 1
ATOM 2419 N N . GLU B 1 46 ? 46.625 1.119 39.357 1.00 12.38 111 GLU B N 1
ATOM 2420 C CA . GLU B 1 46 ? 47.950 1.302 39.913 1.00 16.07 111 GLU B CA 1
ATOM 2421 C C . GLU B 1 46 ? 47.976 2.467 40.915 1.00 12.05 111 GLU B C 1
ATOM 2422 O O . GLU B 1 46 ? 48.636 2.388 41.945 1.00 15.42 111 GLU B O 1
ATOM 2428 N N A ARG B 1 47 ? 47.237 3.533 40.601 0.50 13.46 112 ARG B N 1
ATOM 2429 N N B ARG B 1 47 ? 47.231 3.541 40.644 0.50 13.75 112 ARG B N 1
ATOM 2430 C CA A ARG B 1 47 ? 47.165 4.716 41.466 0.50 12.78 112 ARG B CA 1
ATOM 2431 C CA B ARG B 1 47 ? 47.231 4.691 41.566 0.50 14.13 112 ARG B CA 1
ATOM 2432 C C A ARG B 1 47 ? 46.387 4.394 42.756 0.50 12.18 112 ARG B C 1
ATOM 2433 C C B ARG B 1 47 ? 46.368 4.410 42.801 0.50 12.47 112 ARG B C 1
ATOM 2434 O O A ARG B 1 47 ? 46.780 4.810 43.849 0.50 13.81 112 ARG B O 1
ATOM 2435 O O B ARG B 1 47 ? 46.658 4.906 43.900 0.50 14.51 112 ARG B O 1
ATOM 2450 N N . GLU B 1 48 ? 45.307 3.616 42.620 1.00 11.80 113 GLU B N 1
ATOM 2451 C CA . GLU B 1 48 ? 44.453 3.211 43.768 1.00 13.31 113 GLU B CA 1
ATOM 2452 C C . GLU B 1 48 ? 45.252 2.353 44.757 1.00 13.31 113 GLU B C 1
ATOM 2453 O O . GLU B 1 48 ? 45.212 2.584 45.955 1.00 15.41 113 GLU B O 1
ATOM 2459 N N . LEU B 1 49 ? 45.993 1.384 44.219 1.00 14.50 114 LEU B N 1
ATOM 2460 C CA . LEU B 1 49 ? 46.837 0.526 45.027 1.00 15.00 114 LEU B CA 1
ATOM 2461 C C . LEU B 1 49 ? 47.970 1.319 45.674 1.00 13.48 114 LEU B C 1
ATOM 2462 O O . LEU B 1 49 ? 48.341 1.081 46.850 1.00 19.16 114 LEU B O 1
ATOM 2467 N N . GLU B 1 50 ? 48.512 2.295 44.956 1.00 16.28 115 GLU B N 1
ATOM 2468 C CA . GLU B 1 50 ? 49.580 3.063 45.543 1.00 19.14 115 GLU B CA 1
ATOM 2469 C C . GLU B 1 50 ? 49.126 3.888 46.760 1.00 18.39 115 GLU B C 1
ATOM 2470 O O . GLU B 1 50 ? 49.904 4.121 47.689 1.00 20.15 115 GLU B O 1
ATOM 2476 N N . ALA B 1 51 ? 47.886 4.352 46.728 1.00 16.53 116 ALA B N 1
ATOM 2477 C CA . ALA B 1 51 ? 47.322 5.096 47.844 1.00 16.81 116 ALA B CA 1
ATOM 2478 C C . ALA B 1 51 ? 47.334 4.245 49.107 1.00 16.28 116 ALA B C 1
ATOM 2479 O O . ALA B 1 51 ? 47.370 4.756 50.230 1.00 20.41 116 ALA B O 1
ATOM 2481 N N . LEU B 1 52 ? 47.327 2.937 48.907 1.00 19.22 117 LEU B N 1
ATOM 2482 C CA . LEU B 1 52 ? 47.360 1.999 50.022 1.00 22.61 117 LEU B CA 1
ATOM 2483 C C . LEU B 1 52 ? 48.768 1.689 50.604 1.00 26.08 117 LEU B C 1
ATOM 2484 O O . LEU B 1 52 ? 48.886 1.296 51.774 1.00 27.42 117 LEU B O 1
ATOM 2489 N N . ARG B 1 53 ? 49.826 1.922 49.825 1.00 25.85 118 ARG B N 1
ATOM 2490 C CA . ARG B 1 53 ? 51.206 1.515 50.218 1.00 19.43 118 ARG B CA 1
ATOM 2491 C C . ARG B 1 53 ? 52.003 2.371 51.216 1.00 26.78 118 ARG B C 1
ATOM 2492 O O . ARG B 1 53 ? 51.940 3.603 51.221 1.00 34.54 118 ARG B O 1
ATOM 2500 N N . LEU B 1 59 ? 51.122 10.776 58.606 1.00 53.58 124 LEU B N 1
ATOM 2501 C CA . LEU B 1 59 ? 50.060 11.615 58.097 1.00 24.71 124 LEU B CA 1
ATOM 2502 C C . LEU B 1 59 ? 48.685 11.051 58.438 1.00 23.31 124 LEU B C 1
ATOM 2503 O O . LEU B 1 59 ? 48.190 11.341 59.516 1.00 29.83 124 LEU B O 1
ATOM 2508 N N . THR B 1 60 ? 48.091 10.200 57.606 1.00 21.01 125 THR B N 1
ATOM 2509 C CA . THR B 1 60 ? 46.744 9.727 57.905 1.00 19.07 125 THR B CA 1
ATOM 2510 C C . THR B 1 60 ? 46.647 8.571 58.943 1.00 17.15 125 THR B C 1
ATOM 2511 O O . THR B 1 60 ? 47.529 7.697 59.056 1.00 24.22 125 THR B O 1
ATOM 2515 N N . ASP B 1 61 ? 45.604 8.656 59.752 1.00 13.94 126 ASP B N 1
ATOM 2516 C CA . ASP B 1 61 ? 45.299 7.660 60.780 1.00 11.97 126 ASP B CA 1
ATOM 2517 C C . ASP B 1 61 ? 44.445 6.554 60.175 1.00 12.40 126 ASP B C 1
ATOM 2518 O O . ASP B 1 61 ? 44.347 5.480 60.728 1.00 16.16 126 ASP B O 1
ATOM 2523 N N . GLY B 1 62 ? 43.809 6.836 59.048 1.00 11.60 127 GLY B N 1
ATOM 2524 C CA . GLY B 1 62 ? 42.969 5.907 58.355 1.00 13.89 127 GLY B CA 1
ATOM 2525 C C . GLY B 1 62 ? 42.693 6.457 56.952 1.00 11.26 127 GLY B C 1
ATOM 2526 O O . GLY B 1 62 ? 42.948 7.619 56.683 1.00 13.28 127 GLY B O 1
ATOM 2527 N N . LEU B 1 63 ? 42.219 5.596 56.063 1.00 12.09 128 LEU B N 1
ATOM 2528 C CA . LEU B 1 63 ? 41.957 5.973 54.694 1.00 10.90 128 LEU B CA 1
ATOM 2529 C C . LEU B 1 63 ? 40.595 5.541 54.212 1.00 8.43 128 LEU B C 1
ATOM 2530 O O . LEU B 1 63 ? 40.158 4.438 54.533 1.00 10.29 128 LEU B O 1
ATOM 2535 N N . LEU B 1 64 ? 39.955 6.442 53.458 1.00 10.24 129 LEU B N 1
ATOM 2536 C CA . LEU B 1 64 ? 38.686 6.167 52.758 1.00 9.41 129 LEU B CA 1
ATOM 2537 C C . LEU B 1 64 ? 38.974 6.158 51.275 1.00 8.43 129 LEU B C 1
ATOM 2538 O O . LEU B 1 64 ? 39.285 7.200 50.709 1.00 11.07 129 LEU B O 1
ATOM 2543 N N . LEU B 1 65 ? 38.896 4.986 50.665 1.00 8.89 130 LEU B N 1
ATOM 2544 C CA . LEU B 1 65 ? 39.227 4.808 49.253 1.00 8.05 130 LEU B CA 1
ATOM 2545 C C . LEU B 1 65 ? 37.992 4.605 48.405 1.00 9.56 130 LEU B C 1
ATOM 2546 O O . LEU B 1 65 ? 37.172 3.727 48.756 1.00 10.43 130 LEU B O 1
ATOM 2551 N N . ALA B 1 66 ? 37.830 5.385 47.319 1.00 9.42 131 ALA B N 1
ATOM 2552 C CA . ALA B 1 66 ? 36.693 5.166 46.383 1.00 12.45 131 ALA B CA 1
ATOM 2553 C C . ALA B 1 66 ? 37.286 4.725 45.053 1.00 15.05 131 ALA B C 1
ATOM 2554 O O . ALA B 1 66 ? 37.647 5.559 44.212 1.00 20.00 131 ALA B O 1
ATOM 2556 N N . PRO B 1 67 ? 37.471 3.403 44.867 1.00 15.23 132 PRO B N 1
ATOM 2557 C CA . PRO B 1 67 ? 38.102 2.959 43.639 1.00 17.19 132 PRO B CA 1
ATOM 2558 C C . PRO B 1 67 ? 37.133 2.774 42.489 1.00 18.20 132 PRO B C 1
ATOM 2559 O O . PRO B 1 67 ? 35.917 2.601 42.697 1.00 24.84 132 PRO B O 1
ATOM 2563 N N . LEU B 1 68 ? 37.670 2.900 41.286 1.00 19.05 133 LEU B N 1
ATOM 2564 C CA . LEU B 1 68 ? 36.884 2.603 40.087 1.00 16.74 133 LEU B CA 1
ATOM 2565 C C . LEU B 1 68 ? 37.560 1.519 39.264 1.00 17.83 133 LEU B C 1
ATOM 2566 O O . LEU B 1 68 ? 36.884 0.798 38.547 1.00 22.75 133 LEU B O 1
ATOM 2571 N N . GLY B 1 69 ? 38.882 1.438 39.353 1.00 16.57 134 GLY B N 1
ATOM 2572 C CA . GLY B 1 69 ? 39.688 0.532 38.560 1.00 16.84 134 GLY B CA 1
ATOM 2573 C C . GLY B 1 69 ? 39.971 -0.862 39.097 1.00 15.11 134 GLY B C 1
ATOM 2574 O O . GLY B 1 69 ? 40.550 -1.689 38.359 1.00 19.62 134 GLY B O 1
ATOM 2575 N N . LEU B 1 70 ? 39.589 -1.126 40.355 1.00 21.92 135 LEU B N 1
ATOM 2576 C CA . LEU B 1 70 ? 39.805 -2.435 40.980 1.00 22.59 135 LEU B CA 1
ATOM 2577 C C . LEU B 1 70 ? 38.622 -3.367 40.746 1.00 22.95 135 LEU B C 1
ATOM 2578 O O . LEU B 1 70 ? 37.469 -2.942 40.805 1.00 23.89 135 LEU B O 1
ATOM 2583 N N . THR B 1 71 ? 38.912 -4.642 40.492 1.00 21.71 136 THR B N 1
ATOM 2584 C CA . THR B 1 71 ? 37.879 -5.667 40.293 1.00 28.66 136 THR B CA 1
ATOM 2585 C C . THR B 1 71 ? 38.326 -6.920 41.016 1.00 24.79 136 THR B C 1
ATOM 2586 O O . THR B 1 71 ? 39.497 -7.035 41.384 1.00 23.08 136 THR B O 1
ATOM 2590 N N . GLN B 1 72 ? 37.405 -7.872 41.171 1.00 33.33 137 GLN B N 1
ATOM 2591 C CA . GLN B 1 72 ? 37.704 -9.146 41.817 1.00 33.58 137 GLN B CA 1
ATOM 2592 C C . GLN B 1 72 ? 38.941 -9.763 41.170 1.00 38.79 137 GLN B C 1
ATOM 2593 O O . GLN B 1 72 ? 39.926 -10.057 41.846 1.00 48.51 137 GLN B O 1
ATOM 2595 N N . ASP B 1 73 ? 38.892 -9.886 39.845 1.00 33.60 138 ASP B N 1
ATOM 2596 C CA . ASP B 1 73 ? 39.966 -10.489 39.047 1.00 34.62 138 ASP B CA 1
ATOM 2597 C C . ASP B 1 73 ? 41.276 -9.718 39.185 1.00 44.75 138 ASP B C 1
ATOM 2598 O O . ASP B 1 73 ? 42.355 -10.311 39.128 1.00 39.98 138 ASP B O 1
ATOM 2600 N N . ALA B 1 80 ? 48.110 -3.695 54.657 1.00 49.24 145 ALA B N 1
ATOM 2601 C CA . ALA B 1 80 ? 48.481 -2.526 55.439 1.00 70.20 145 ALA B CA 1
ATOM 2602 C C . ALA B 1 80 ? 48.063 -2.669 56.910 1.00 54.00 145 ALA B C 1
ATOM 2603 O O . ALA B 1 80 ? 47.174 -3.440 57.244 1.00 68.19 145 ALA B O 1
ATOM 2605 N N . GLY B 1 81 ? 48.741 -1.923 57.777 1.00 60.35 146 GLY B N 1
ATOM 2606 C CA . GLY B 1 81 ? 48.460 -1.905 59.221 1.00 54.55 146 GLY B CA 1
ATOM 2607 C C . GLY B 1 81 ? 47.512 -0.763 59.564 1.00 47.13 146 GLY B C 1
ATOM 2608 O O . GLY B 1 81 ? 47.148 -0.606 60.728 1.00 59.38 146 GLY B O 1
ATOM 2609 N N . ARG B 1 82 ? 47.139 0.028 58.552 1.00 45.08 147 ARG B N 1
ATOM 2610 C CA . ARG B 1 82 ? 46.282 1.213 58.710 1.00 32.17 147 ARG B CA 1
ATOM 2611 C C . ARG B 1 82 ? 44.828 0.967 58.364 1.00 21.41 147 ARG B C 1
ATOM 2612 O O . ARG B 1 82 ? 44.543 0.354 57.361 1.00 20.26 147 ARG B O 1
ATOM 2620 N N . PRO B 1 83 ? 43.910 1.465 59.204 1.00 16.87 148 PRO B N 1
ATOM 2621 C CA . PRO B 1 83 ? 42.477 1.332 59.011 1.00 19.70 148 PRO B CA 1
ATOM 2622 C C . PRO B 1 83 ? 42.048 1.772 57.627 1.00 13.67 148 PRO B C 1
ATOM 2623 O O . PRO B 1 83 ? 42.476 2.812 57.139 1.00 11.81 148 PRO B O 1
ATOM 2627 N N . LEU B 1 84 ? 41.131 1.017 57.049 1.00 12.95 149 LEU B N 1
ATOM 2628 C CA . LEU B 1 84 ? 40.660 1.260 55.715 1.00 12.69 149 LEU B CA 1
ATOM 2629 C C . LEU B 1 84 ? 39.165 1.012 55.538 1.00 13.78 149 LEU B C 1
ATOM 2630 O O . LEU B 1 84 ? 38.640 0.006 56.005 1.00 14.31 149 LEU B O 1
ATOM 2635 N N . VAL B 1 85 ? 38.489 1.977 54.894 1.00 11.59 150 VAL B N 1
ATOM 2636 C CA . VAL B 1 85 ? 37.111 1.778 54.489 1.00 12.07 150 VAL B CA 1
ATOM 2637 C C . VAL B 1 85 ? 37.091 2.054 52.981 1.00 9.80 150 VAL B C 1
ATOM 2638 O O . VAL B 1 85 ? 37.682 3.017 52.487 1.00 10.42 150 VAL B O 1
ATOM 2642 N N . VAL B 1 86 ? 36.427 1.156 52.261 1.00 9.55 151 VAL B N 1
ATOM 2643 C CA . VAL B 1 86 ? 36.321 1.225 50.814 1.00 9.66 151 VAL B CA 1
ATOM 2644 C C . VAL B 1 86 ? 34.888 1.478 50.374 1.00 10.03 151 VAL B C 1
ATOM 2645 O O . VAL B 1 86 ? 33.933 0.780 50.833 1.00 10.89 151 VAL B O 1
ATOM 2649 N N A LEU B 1 87 ? 34.705 2.521 49.550 0.50 10.72 152 LEU B N 1
ATOM 2650 N N B LEU B 1 87 ? 34.757 2.449 49.494 0.50 10.44 152 LEU B N 1
ATOM 2651 C CA A LEU B 1 87 ? 33.396 2.809 48.921 0.50 10.45 152 LEU B CA 1
ATOM 2652 C CA B LEU B 1 87 ? 33.494 2.866 48.944 0.50 11.33 152 LEU B CA 1
ATOM 2653 C C A LEU B 1 87 ? 33.501 2.078 47.615 0.50 12.30 152 LEU B C 1
ATOM 2654 C C B LEU B 1 87 ? 33.388 2.158 47.581 0.50 12.87 152 LEU B C 1
ATOM 2655 O O A LEU B 1 87 ? 34.220 2.490 46.702 0.50 12.06 152 LEU B O 1
ATOM 2656 O O B LEU B 1 87 ? 33.768 2.720 46.556 0.50 19.25 152 LEU B O 1
ATOM 2662 N N . GLY B 1 88 ? 32.901 0.914 47.595 1.00 11.40 153 GLY B N 1
ATOM 2663 C CA . GLY B 1 88 ? 32.882 0.068 46.432 1.00 14.34 153 GLY B CA 1
ATOM 2664 C C . GLY B 1 88 ? 32.471 -1.350 46.770 1.00 12.45 153 GLY B C 1
ATOM 2665 O O . GLY B 1 88 ? 32.124 -1.658 47.912 1.00 15.21 153 GLY B O 1
ATOM 2666 N N . GLU B 1 89 ? 32.534 -2.234 45.774 1.00 17.87 154 GLU B N 1
ATOM 2667 C CA . GLU B 1 89 ? 32.207 -3.660 45.981 1.00 15.87 154 GLU B CA 1
ATOM 2668 C C . GLU B 1 89 ? 33.179 -4.307 46.959 1.00 13.49 154 GLU B C 1
ATOM 2669 O O . GLU B 1 89 ? 34.317 -3.868 47.089 1.00 16.04 154 GLU B O 1
ATOM 2673 N N . PRO B 1 90 ? 32.710 -5.319 47.679 1.00 14.96 155 PRO B N 1
ATOM 2674 C CA . PRO B 1 90 ? 33.568 -5.955 48.681 1.00 16.78 155 PRO B CA 1
ATOM 2675 C C . PRO B 1 90 ? 34.662 -6.850 48.098 1.00 25.24 155 PRO B C 1
ATOM 2676 O O . PRO B 1 90 ? 34.426 -7.998 47.819 1.00 39.11 155 PRO B O 1
ATOM 2680 N N . LEU B 1 91 ? 35.855 -6.306 47.937 1.00 13.89 156 LEU B N 1
ATOM 2681 C CA . LEU B 1 91 ? 36.978 -7.015 47.349 1.00 21.95 156 LEU B CA 1
ATOM 2682 C C . LEU B 1 91 ? 38.163 -7.193 48.246 1.00 17.48 156 LEU B C 1
ATOM 2683 O O . LEU B 1 91 ? 38.989 -8.059 47.967 1.00 19.03 156 LEU B O 1
ATOM 2688 N N . PHE B 1 92 ? 38.295 -6.377 49.293 1.00 18.40 157 PHE B N 1
ATOM 2689 C CA . PHE B 1 92 ? 39.453 -6.496 50.168 1.00 18.82 157 PHE B CA 1
ATOM 2690 C C . PHE B 1 92 ? 39.290 -7.504 51.287 1.00 16.19 157 PHE B C 1
ATOM 2691 O O . PHE B 1 92 ? 38.218 -7.599 51.886 1.00 19.41 157 PHE B O 1
ATOM 2699 N N . PRO B 1 93 ? 40.370 -8.262 51.575 1.00 18.35 158 PRO B N 1
ATOM 2700 C CA . PRO B 1 93 ? 40.347 -9.216 52.694 1.00 16.61 158 PRO B CA 1
ATOM 2701 C C . PRO B 1 93 ? 40.738 -8.461 53.972 1.00 20.21 158 PRO B C 1
ATOM 2702 O O . PRO B 1 93 ? 40.980 -7.232 53.941 1.00 21.36 158 PRO B O 1
ATOM 2706 N N . GLY B 1 94 ? 40.790 -9.153 55.099 1.00 19.62 159 GLY B N 1
ATOM 2707 C CA . GLY B 1 94 ? 41.177 -8.492 56.339 1.00 18.23 159 GLY B CA 1
ATOM 2708 C C . GLY B 1 94 ? 40.101 -7.594 56.932 1.00 16.08 159 GLY B C 1
ATOM 2709 O O . GLY B 1 94 ? 38.947 -7.564 56.455 1.00 15.95 159 GLY B O 1
ATOM 2710 N N . PRO B 1 95 ? 40.480 -6.843 57.980 1.00 18.98 160 PRO B N 1
ATOM 2711 C CA . PRO B 1 95 ? 39.630 -5.961 58.764 1.00 18.75 160 PRO B CA 1
ATOM 2712 C C . PRO B 1 95 ? 39.327 -4.640 58.047 1.00 16.19 160 PRO B C 1
ATOM 2713 O O . PRO B 1 95 ? 39.648 -3.559 58.541 1.00 23.38 160 PRO B O 1
ATOM 2717 N N . VAL B 1 96 ? 38.760 -4.766 56.854 1.00 17.13 161 VAL B N 1
ATOM 2718 C CA . VAL B 1 96 ? 38.404 -3.653 56.015 1.00 15.22 161 VAL B CA 1
ATOM 2719 C C . VAL B 1 96 ? 36.879 -3.624 55.920 1.00 15.14 161 VAL B C 1
ATOM 2720 O O . VAL B 1 96 ? 36.252 -4.651 55.663 1.00 18.54 161 VAL B O 1
ATOM 2724 N N . ASP B 1 97 ? 36.305 -2.448 56.111 1.00 11.55 162 ASP B N 1
ATOM 2725 C CA . ASP B 1 97 ? 34.880 -2.240 55.949 1.00 10.20 162 ASP B CA 1
ATOM 2726 C C . ASP B 1 97 ? 34.602 -1.736 54.531 1.00 9.56 162 ASP B C 1
ATOM 2727 O O . ASP B 1 97 ? 35.410 -1.022 53.934 1.00 10.77 162 ASP B O 1
ATOM 2732 N N . HIS B 1 98 ? 33.437 -2.132 53.998 1.00 9.62 163 HIS B N 1
ATOM 2733 C CA . HIS B 1 98 ? 33.007 -1.661 52.690 1.00 10.04 163 HIS B CA 1
ATOM 2734 C C . HIS B 1 98 ? 31.642 -1.000 52.796 1.00 10.97 163 HIS B C 1
ATOM 2735 O O . HIS B 1 98 ? 30.760 -1.453 53.537 1.00 12.80 163 HIS B O 1
ATOM 2742 N N . VAL B 1 99 ? 31.460 0.088 52.054 1.00 8.78 164 VAL B N 1
ATOM 2743 C CA . VAL B 1 99 ? 30.203 0.759 51.918 1.00 7.79 164 VAL B CA 1
ATOM 2744 C C . VAL B 1 99 ? 29.884 0.601 50.428 1.00 8.23 164 VAL B C 1
ATOM 2745 O O . VAL B 1 99 ? 30.618 1.111 49.602 1.00 12.15 164 VAL B O 1
ATOM 2749 N N . THR B 1 100 ? 28.832 -0.127 50.088 1.00 9.99 165 THR B N 1
ATOM 2750 C CA . THR B 1 100 ? 28.523 -0.420 48.708 1.00 12.33 165 THR B CA 1
ATOM 2751 C C . THR B 1 100 ? 27.106 -0.031 48.320 1.00 11.93 165 THR B C 1
ATOM 2752 O O . THR B 1 100 ? 26.111 -0.543 48.886 1.00 13.09 165 THR B O 1
ATOM 2764 N N . GLN B 1 102 ? 23.607 0.184 46.331 1.00 10.45 167 GLN B N 1
ATOM 2765 C CA . GLN B 1 102 ? 22.689 -0.895 45.887 1.00 9.61 167 GLN B CA 1
ATOM 2766 C C . GLN B 1 102 ? 22.546 -0.928 44.361 1.00 9.78 167 GLN B C 1
ATOM 2767 O O . GLN B 1 102 ? 21.468 -0.686 43.808 1.00 10.64 167 GLN B O 1
ATOM 2773 N N . HIS B 1 103 ? 23.645 -1.309 43.692 1.00 8.26 168 HIS B N 1
ATOM 2774 C CA . HIS B 1 103 ? 23.654 -1.238 42.237 1.00 7.86 168 HIS B CA 1
ATOM 2775 C C . HIS B 1 103 ? 22.549 -2.019 41.542 1.00 9.12 168 HIS B C 1
ATOM 2776 O O . HIS B 1 103 ? 21.873 -1.509 40.640 1.00 9.02 168 HIS B O 1
ATOM 2783 N N . GLU B 1 104 ? 22.413 -3.280 41.909 1.00 8.20 169 GLU B N 1
ATOM 2784 C CA . GLU B 1 104 ? 21.461 -4.123 41.246 1.00 7.07 169 GLU B CA 1
ATOM 2785 C C . GLU B 1 104 ? 20.011 -3.694 41.530 1.00 8.46 169 GLU B C 1
ATOM 2786 O O . GLU B 1 104 ? 19.177 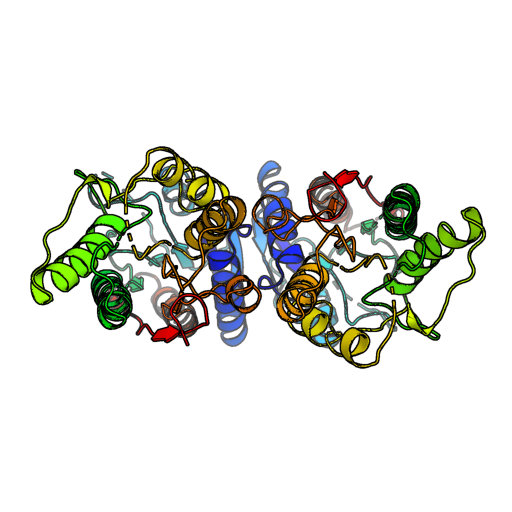-3.555 40.588 1.00 9.06 169 GLU B O 1
ATOM 2792 N N . ALA B 1 105 ? 19.698 -3.455 42.807 1.00 9.56 170 ALA B N 1
ATOM 2793 C CA . ALA B 1 105 ? 18.348 -3.049 43.143 1.00 9.43 170 ALA B CA 1
ATOM 2794 C C . ALA B 1 105 ? 17.985 -1.686 42.522 1.00 8.60 170 ALA B C 1
ATOM 2795 O O . ALA B 1 105 ? 16.837 -1.477 42.076 1.00 9.62 170 ALA B O 1
ATOM 2797 N N . ALA B 1 106 ? 18.929 -0.740 42.557 1.00 7.65 171 ALA B N 1
ATOM 2798 C CA . ALA B 1 106 ? 18.654 0.568 42.000 1.00 8.17 171 ALA B CA 1
ATOM 2799 C C . ALA B 1 106 ? 18.463 0.484 40.495 1.00 8.88 171 ALA B C 1
ATOM 2800 O O . ALA B 1 106 ? 17.619 1.177 39.932 1.00 9.23 171 ALA B O 1
ATOM 2802 N N . ALA B 1 107 ? 19.290 -0.320 39.806 1.00 8.75 172 ALA B N 1
ATOM 2803 C CA . ALA B 1 107 ? 19.142 -0.477 38.350 1.00 7.86 172 ALA B CA 1
ATOM 2804 C C . ALA B 1 107 ? 17.813 -1.151 38.007 1.00 9.06 172 ALA B C 1
ATOM 2805 O O . ALA B 1 107 ? 17.178 -0.784 37.020 1.00 9.36 172 ALA B O 1
ATOM 2807 N N . ARG B 1 108 ? 17.375 -2.106 38.812 1.00 8.65 173 ARG B N 1
ATOM 2808 C CA . ARG B 1 108 ? 16.063 -2.726 38.575 1.00 9.99 173 ARG B CA 1
ATOM 2809 C C . ARG B 1 108 ? 14.954 -1.671 38.736 1.00 9.30 173 ARG B C 1
ATOM 2810 O O . ARG B 1 108 ? 14.063 -1.560 37.909 1.00 9.32 173 ARG B O 1
ATOM 2818 N N . ALA B 1 109 ? 15.015 -0.888 39.809 1.00 8.99 174 ALA B N 1
ATOM 2819 C CA . ALA B 1 109 ? 13.998 0.169 40.060 1.00 9.88 174 ALA B CA 1
ATOM 2820 C C . ALA B 1 109 ? 14.009 1.230 38.943 1.00 8.45 174 ALA B C 1
ATOM 2821 O O . ALA B 1 109 ? 12.940 1.704 38.509 1.00 10.07 174 ALA B O 1
ATOM 2823 N N . ALA B 1 110 ? 15.204 1.636 38.502 1.00 8.84 175 ALA B N 1
ATOM 2824 C CA . ALA B 1 110 ? 15.322 2.656 37.418 1.00 9.19 175 ALA B CA 1
ATOM 2825 C C . ALA B 1 110 ? 14.673 2.114 36.134 1.00 8.74 175 ALA B C 1
ATOM 2826 O O . ALA B 1 110 ? 13.915 2.790 35.462 1.00 10.14 175 ALA B O 1
ATOM 2828 N N . THR B 1 111 ? 14.994 0.879 35.784 1.00 8.33 176 THR B N 1
ATOM 2829 C CA . THR B 1 111 ? 14.467 0.268 34.554 1.00 8.68 176 THR B CA 1
ATOM 2830 C C . THR B 1 111 ? 12.923 0.132 34.691 1.00 8.33 176 THR B C 1
ATOM 2831 O O . THR B 1 111 ? 12.185 0.418 33.753 1.00 9.04 176 THR B O 1
ATOM 2835 N N . GLU B 1 112 ? 12.429 -0.303 35.865 1.00 9.01 177 GLU B N 1
ATOM 2836 C CA . GLU B 1 112 ? 10.989 -0.398 36.140 1.00 8.90 177 GLU B CA 1
ATOM 2837 C C . GLU B 1 112 ? 10.317 0.960 35.965 1.00 7.86 177 GLU B C 1
ATOM 2838 O O . GLU B 1 112 ? 9.183 1.014 35.448 1.00 10.72 177 GLU B O 1
ATOM 2844 N N . HIS B 1 113 ? 10.985 2.045 36.370 1.00 8.46 178 HIS B N 1
ATOM 2845 C CA . HIS B 1 113 ? 10.437 3.387 36.204 1.00 8.92 178 HIS B CA 1
ATOM 2846 C C . HIS B 1 113 ? 10.202 3.713 34.730 1.00 8.54 178 HIS B C 1
ATOM 2847 O O . HIS B 1 113 ? 9.145 4.210 34.334 1.00 10.53 178 HIS B O 1
ATOM 2854 N N . LEU B 1 114 ? 11.197 3.410 33.913 1.00 9.42 179 LEU B N 1
ATOM 2855 C CA . LEU B 1 114 ? 11.085 3.639 32.455 1.00 8.53 179 LEU B CA 1
ATOM 2856 C C . LEU B 1 114 ? 10.049 2.755 31.819 1.00 8.55 179 LEU B C 1
ATOM 2857 O O . LEU B 1 114 ? 9.282 3.217 30.979 1.00 10.10 179 LEU B O 1
ATOM 2862 N N . LEU B 1 115 ? 10.037 1.480 32.185 1.00 9.31 180 LEU B N 1
ATOM 2863 C CA . LEU B 1 115 ? 9.001 0.578 31.684 1.00 9.02 180 LEU B CA 1
ATOM 2864 C C . LEU B 1 115 ? 7.576 0.993 32.089 1.00 9.74 180 LEU B C 1
ATOM 2865 O O . LEU B 1 115 ? 6.609 0.828 31.326 1.00 13.17 180 LEU B O 1
ATOM 2870 N N . GLY B 1 116 ? 7.457 1.647 33.236 1.00 11.88 181 GLY B N 1
ATOM 2871 C CA . GLY B 1 116 ? 6.161 2.066 33.753 1.00 14.10 181 GLY B CA 1
ATOM 2872 C C . GLY B 1 116 ? 5.545 3.183 32.917 1.00 14.87 181 GLY B C 1
ATOM 2873 O O . GLY B 1 116 ? 4.326 3.389 32.953 1.00 17.72 181 GLY B O 1
ATOM 2874 N N . LEU B 1 117 ? 6.378 3.906 32.180 1.00 13.61 182 LEU B N 1
ATOM 2875 C CA . LEU B 1 117 ? 5.912 4.925 31.289 1.00 15.62 182 LEU B CA 1
ATOM 2876 C C . LEU B 1 117 ? 5.350 4.353 29.986 1.00 17.75 182 LEU B C 1
ATOM 2877 O O . LEU B 1 117 ? 4.839 5.092 29.168 1.00 29.26 182 LEU B O 1
ATOM 2882 N N . GLY B 1 118 ? 5.479 3.042 29.770 1.00 11.81 183 GLY B N 1
ATOM 2883 C CA . GLY B 1 118 ? 5.000 2.386 28.555 1.00 12.91 183 GLY B CA 1
ATOM 2884 C C . GLY B 1 118 ? 6.120 2.155 27.528 1.00 12.70 183 GLY B C 1
ATOM 2885 O O . GLY B 1 118 ? 5.878 1.721 26.430 1.00 18.94 183 GLY B O 1
ATOM 2886 N N . ARG B 1 119 ? 7.358 2.441 27.914 1.00 10.89 184 ARG B N 1
ATOM 2887 C CA . ARG B 1 119 ? 8.501 2.311 27.019 1.00 11.28 184 ARG B CA 1
ATOM 2888 C C . ARG B 1 119 ? 8.898 0.838 26.927 1.00 11.91 184 ARG B C 1
ATOM 2889 O O . ARG B 1 119 ? 8.875 0.155 27.915 1.00 13.22 184 ARG B O 1
ATOM 2897 N N . ARG B 1 120 ? 9.243 0.358 25.741 1.00 10.10 185 ARG B N 1
ATOM 2898 C CA . ARG B 1 120 ? 9.575 -1.061 25.533 1.00 9.14 185 ARG B CA 1
ATOM 2899 C C . ARG B 1 120 ? 10.904 -1.330 24.839 1.00 10.39 185 ARG B C 1
ATOM 2900 O O . ARG B 1 120 ? 11.248 -2.490 24.613 1.00 11.25 185 ARG B O 1
ATOM 2908 N N . ARG B 1 121 ? 11.631 -0.261 24.534 1.00 9.05 186 ARG B N 1
ATOM 2909 C CA . ARG B 1 121 ? 12.976 -0.351 23.931 1.00 6.92 186 ARG B CA 1
ATOM 2910 C C . ARG B 1 121 ? 13.912 0.507 24.773 1.00 8.65 186 ARG B C 1
ATOM 2911 O O . ARG B 1 121 ? 14.200 1.666 24.447 1.00 12.19 186 ARG B O 1
ATOM 2919 N N . VAL B 1 122 ? 14.340 -0.062 25.894 1.00 8.09 187 VAL B N 1
ATOM 2920 C CA . VAL B 1 122 ? 15.144 0.634 26.873 1.00 8.43 187 VAL B CA 1
ATOM 2921 C C . VAL B 1 122 ? 16.648 0.348 26.654 1.00 8.83 187 VAL B C 1
ATOM 2922 O O . VAL B 1 122 ? 17.093 -0.788 26.759 1.00 9.33 187 VAL B O 1
ATOM 2934 N N . LEU B 1 124 ? 20.578 0.622 27.675 1.00 8.62 189 LEU B N 1
ATOM 2935 C CA . LEU B 1 124 ? 21.496 0.730 28.836 1.00 8.86 189 LEU B CA 1
ATOM 2936 C C . LEU B 1 124 ? 22.783 1.359 28.286 1.00 9.03 189 LEU B C 1
ATOM 2937 O O . LEU B 1 124 ? 23.486 0.764 27.475 1.00 11.15 189 LEU B O 1
ATOM 2942 N N . LEU B 1 125 ? 23.019 2.613 28.677 1.00 8.13 190 LEU B N 1
ATOM 2943 C CA . LEU B 1 125 ? 24.180 3.332 28.192 1.00 8.50 190 LEU B CA 1
ATOM 2944 C C . LEU B 1 125 ? 25.308 3.307 29.234 1.00 8.38 190 LEU B C 1
ATOM 2945 O O . LEU B 1 125 ? 25.185 3.890 30.323 1.00 9.67 190 LEU B O 1
ATOM 2950 N N . GLY B 1 126 ? 26.380 2.595 28.908 1.00 9.36 191 GLY B N 1
ATOM 2951 C CA . GLY B 1 126 ? 27.524 2.484 29.741 1.00 9.93 191 GLY B CA 1
ATOM 2952 C C . GLY B 1 126 ? 27.985 1.107 30.126 1.00 10.51 191 GLY B C 1
ATOM 2953 O O . GLY B 1 126 ? 28.782 0.982 31.014 1.00 23.47 191 GLY B O 1
ATOM 2954 N N . ALA B 1 127 ? 27.503 0.048 29.515 1.00 12.13 192 ALA B N 1
ATOM 2955 C CA . ALA B 1 127 ? 28.021 -1.290 29.839 1.00 13.42 192 ALA B CA 1
ATOM 2956 C C . ALA B 1 127 ? 28.349 -2.022 28.537 1.00 13.37 192 ALA B C 1
ATOM 2957 O O . ALA B 1 127 ? 27.711 -1.786 27.493 1.00 14.63 192 ALA B O 1
ATOM 2959 N N . HIS B 1 128 ? 29.267 -2.984 28.632 1.00 14.62 193 HIS B N 1
ATOM 2960 C CA . HIS B 1 128 ? 29.636 -3.836 27.494 1.00 16.96 193 HIS B CA 1
ATOM 2961 C C . HIS B 1 128 ? 28.498 -4.860 27.262 1.00 15.76 193 HIS B C 1
ATOM 2962 O O . HIS B 1 128 ? 27.895 -5.371 28.227 1.00 15.18 193 HIS B O 1
ATOM 2969 N N . ALA B 1 129 ? 28.185 -5.162 26.000 1.00 16.36 194 ALA B N 1
ATOM 2970 C CA . ALA B 1 129 ? 27.098 -6.087 25.697 1.00 19.36 194 ALA B CA 1
ATOM 2971 C C . ALA B 1 129 ? 27.352 -7.569 26.025 1.00 19.67 194 ALA B C 1
ATOM 2972 O O . ALA B 1 129 ? 26.401 -8.344 26.229 1.00 21.35 194 ALA B O 1
ATOM 2974 N N . THR B 1 130 ? 28.608 -7.973 26.102 1.00 18.62 195 THR B N 1
ATOM 2975 C CA . THR B 1 130 ? 28.913 -9.386 26.321 1.00 24.24 195 THR B CA 1
ATOM 2976 C C . THR B 1 130 ? 29.792 -9.717 27.516 1.00 23.68 195 THR B C 1
ATOM 2977 O O . THR B 1 130 ? 29.609 -10.768 28.080 1.00 32.96 195 THR B O 1
ATOM 2981 N N . GLU B 1 131 ? 30.753 -8.880 27.896 1.00 17.72 196 GLU B N 1
ATOM 2982 C CA . GLU B 1 131 ? 31.612 -9.196 29.053 1.00 22.94 196 GLU B CA 1
ATOM 2983 C C . GLU B 1 131 ? 31.709 -8.007 29.967 1.00 18.70 196 GLU B C 1
ATOM 2984 O O . GLU B 1 131 ? 32.253 -6.971 29.623 1.00 21.77 196 GLU B O 1
ATOM 2990 N N . ARG B 1 132 ? 31.125 -8.192 31.144 1.00 18.49 197 ARG B N 1
ATOM 2991 C CA . ARG B 1 132 ? 31.060 -7.156 32.127 1.00 16.62 197 ARG B CA 1
ATOM 2992 C C . ARG B 1 132 ? 31.644 -7.641 33.425 1.00 19.21 197 ARG B C 1
ATOM 2993 O O . ARG B 1 132 ? 31.671 -8.839 33.724 1.00 24.56 197 ARG B O 1
ATOM 3001 N N . THR B 1 133 ? 32.166 -6.684 34.162 1.00 20.06 198 THR B N 1
ATOM 3002 C CA . THR B 1 133 ? 32.702 -6.939 35.478 1.00 26.53 198 THR B CA 1
ATOM 3003 C C . THR B 1 133 ? 32.191 -5.850 36.427 1.00 23.71 198 THR B C 1
ATOM 3004 O O . THR B 1 133 ? 31.563 -4.858 36.034 1.00 23.98 198 THR B O 1
ATOM 3008 N N . GLY B 1 134 ? 32.435 -6.088 37.702 1.00 25.70 199 GLY B N 1
ATOM 3009 C CA . GLY B 1 134 ? 32.097 -5.178 38.728 1.00 21.86 199 GLY B CA 1
ATOM 3010 C C . GLY B 1 134 ? 30.749 -4.509 38.696 1.00 13.31 199 GLY B C 1
ATOM 3011 O O . GLY B 1 134 ? 29.720 -5.135 38.615 1.00 17.84 199 GLY B O 1
ATOM 3012 N N . VAL B 1 135 ? 30.787 -3.205 38.853 1.00 15.91 200 VAL B N 1
ATOM 3013 C CA . VAL B 1 135 ? 29.564 -2.399 38.952 1.00 13.77 200 VAL B CA 1
ATOM 3014 C C . VAL B 1 135 ? 28.675 -2.585 37.741 1.00 11.68 200 VAL B C 1
ATOM 3015 O O . VAL B 1 135 ? 27.454 -2.754 37.883 1.00 10.88 200 VAL B O 1
ATOM 3019 N N . ALA B 1 136 ? 29.259 -2.521 36.544 1.00 15.22 201 ALA B N 1
ATOM 3020 C CA . ALA B 1 136 ? 28.459 -2.679 35.329 1.00 11.61 201 ALA B CA 1
ATOM 3021 C C . ALA B 1 136 ? 27.731 -4.009 35.310 1.00 10.48 201 ALA B C 1
ATOM 3022 O O . ALA B 1 136 ? 26.599 -4.081 34.850 1.00 10.90 201 ALA B O 1
ATOM 3024 N N . ALA B 1 137 ? 28.368 -5.065 35.810 1.00 12.78 202 ALA B N 1
ATOM 3025 C CA . ALA B 1 137 ? 27.699 -6.373 35.840 1.00 12.38 202 ALA B CA 1
ATOM 3026 C C . ALA B 1 137 ? 26.469 -6.366 36.747 1.00 9.84 202 ALA B C 1
ATOM 3027 O O . ALA B 1 137 ? 25.454 -7.008 36.459 1.00 13.31 202 ALA B O 1
ATOM 3029 N N . LEU B 1 138 ? 26.575 -5.695 37.882 1.00 12.48 203 LEU B N 1
ATOM 3030 C CA . LEU B 1 138 ? 25.439 -5.622 38.830 1.00 10.51 203 LEU B CA 1
ATOM 3031 C C . LEU B 1 138 ? 24.299 -4.772 38.256 1.00 9.98 203 LEU B C 1
ATOM 3032 O O . LEU B 1 138 ? 23.109 -5.104 38.409 1.00 10.02 203 LEU B O 1
ATOM 3037 N N . ARG B 1 139 ? 24.650 -3.642 37.645 1.00 9.95 204 ARG B N 1
ATOM 3038 C CA . ARG B 1 139 ? 23.653 -2.776 37.026 1.00 9.23 204 ARG B CA 1
ATOM 3039 C C . ARG B 1 139 ? 22.930 -3.564 35.937 1.00 9.45 204 ARG B C 1
ATOM 3040 O O . ARG B 1 139 ? 21.690 -3.550 35.830 1.00 10.35 204 ARG B O 1
ATOM 3048 N N . TYR B 1 140 ? 23.694 -4.241 35.094 1.00 8.78 205 TYR B N 1
ATOM 3049 C CA . TYR B 1 140 ? 23.086 -5.053 34.035 1.00 8.90 205 TYR B CA 1
ATOM 3050 C C . TYR B 1 140 ? 22.120 -6.107 34.560 1.00 8.92 205 TYR B C 1
ATOM 3051 O O . TYR B 1 140 ? 21.053 -6.336 33.991 1.00 9.76 205 TYR B O 1
ATOM 3060 N N . ALA B 1 141 ? 22.504 -6.761 35.651 1.00 8.85 206 ALA B N 1
ATOM 3061 C CA . ALA B 1 141 ? 21.607 -7.754 36.238 1.00 8.49 206 ALA B CA 1
ATOM 3062 C C . ALA B 1 141 ? 20.226 -7.166 36.617 1.00 9.16 206 ALA B C 1
ATOM 3063 O O . ALA B 1 141 ? 19.208 -7.825 36.412 1.00 11.13 206 ALA B O 1
ATOM 3065 N N . GLY B 1 142 ? 20.209 -5.963 37.209 1.00 8.98 207 GLY B N 1
ATOM 3066 C CA . GLY B 1 142 ? 18.937 -5.335 37.623 1.00 8.11 207 GLY B CA 1
ATOM 3067 C C . GLY B 1 142 ? 18.123 -4.955 36.386 1.00 7.84 207 GLY B C 1
ATOM 3068 O O . GLY B 1 142 ? 16.893 -5.151 36.352 1.00 8.84 207 GLY B O 1
ATOM 3069 N N . TYR B 1 143 ? 18.807 -4.369 35.374 1.00 8.86 208 TYR B N 1
ATOM 3070 C CA . TYR B 1 143 ? 18.164 -4.046 34.114 1.00 7.60 208 TYR B CA 1
ATOM 3071 C C . TYR B 1 143 ? 17.519 -5.300 33.480 1.00 8.28 208 TYR B C 1
ATOM 3072 O O . TYR B 1 143 ? 16.374 -5.291 33.063 1.00 9.37 208 TYR B O 1
ATOM 3081 N N . ARG B 1 144 ? 18.297 -6.356 33.357 1.00 7.83 209 ARG B N 1
ATOM 3082 C CA . ARG B 1 144 ? 17.829 -7.595 32.783 1.00 8.18 209 ARG B CA 1
ATOM 3083 C C . ARG B 1 144 ? 16.640 -8.172 33.547 1.00 9.69 209 ARG B C 1
ATOM 3084 O O . ARG B 1 144 ? 15.705 -8.574 32.951 1.00 10.79 209 ARG B O 1
ATOM 3092 N N . GLU B 1 145 ? 16.697 -8.185 34.858 1.00 8.76 210 GLU B N 1
ATOM 3093 C CA . GLU B 1 145 ? 15.541 -8.700 35.630 1.00 9.90 210 GLU B CA 1
ATOM 3094 C C . GLU B 1 145 ? 14.251 -7.873 35.421 1.00 9.31 210 GLU B C 1
ATOM 3095 O O . GLU B 1 145 ? 13.164 -8.416 35.340 1.00 11.58 210 GLU B O 1
ATOM 3101 N N . ALA B 1 146 ? 14.397 -6.545 35.346 1.00 9.09 211 ALA B N 1
ATOM 3102 C CA . ALA B 1 146 ? 13.248 -5.703 35.111 1.00 9.86 211 ALA B CA 1
ATOM 3103 C C . ALA B 1 146 ? 12.638 -6.029 33.734 1.00 9.29 211 ALA B C 1
ATOM 3104 O O . ALA B 1 146 ? 11.413 -6.112 33.579 1.00 11.00 211 ALA B O 1
ATOM 3106 N N . LEU B 1 147 ? 13.500 -6.151 32.709 1.00 8.32 212 LEU B N 1
ATOM 3107 C CA . LEU B 1 147 ? 12.988 -6.460 31.374 1.00 6.98 212 LEU B CA 1
ATOM 3108 C C . LEU B 1 147 ? 12.304 -7.806 31.408 1.00 8.97 212 LEU B C 1
ATOM 3109 O O . LEU B 1 147 ? 11.228 -7.935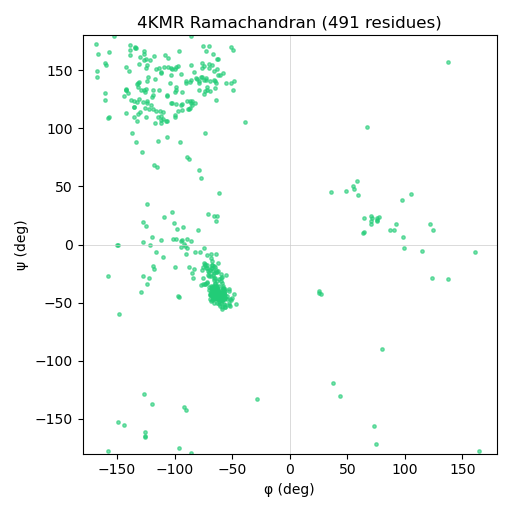 30.850 1.00 9.92 212 LEU B O 1
ATOM 3114 N N . THR B 1 148 ? 12.936 -8.824 32.015 1.00 10.04 213 THR B N 1
ATOM 3115 C CA . THR B 1 148 ? 12.308 -10.176 32.058 1.00 9.81 213 THR B CA 1
ATOM 3116 C C . THR B 1 148 ? 10.901 -10.127 32.705 1.00 11.50 213 THR B C 1
ATOM 3117 O O . THR B 1 148 ? 9.925 -10.716 32.216 1.00 13.04 213 THR B O 1
ATOM 3121 N N . ALA B 1 149 ? 10.791 -9.394 33.792 1.00 12.11 214 ALA B N 1
ATOM 3122 C CA . ALA B 1 149 ? 9.486 -9.299 34.496 1.00 13.99 214 ALA B CA 1
ATOM 3123 C C . ALA B 1 149 ? 8.372 -8.625 33.635 1.00 15.40 214 ALA B C 1
ATOM 3124 O O . ALA B 1 149 ? 7.194 -8.907 33.798 1.00 23.16 214 ALA B O 1
ATOM 3126 N N . ALA B 1 150 ? 8.795 -7.821 32.661 1.00 14.40 215 ALA B N 1
ATOM 3127 C CA . ALA B 1 150 ? 7.886 -7.126 31.744 1.00 13.84 215 ALA B CA 1
ATOM 3128 C C . ALA B 1 150 ? 7.671 -7.936 30.427 1.00 14.05 215 ALA B C 1
ATOM 3129 O O . ALA B 1 150 ? 7.014 -7.468 29.513 1.00 15.49 215 ALA B O 1
ATOM 3131 N N . GLY B 1 151 ? 8.260 -9.134 30.331 1.00 13.74 216 GLY B N 1
ATOM 3132 C CA . GLY B 1 151 ? 8.135 -9.938 29.129 1.00 13.33 216 GLY B CA 1
ATOM 3133 C C . GLY B 1 151 ? 9.012 -9.517 27.966 1.00 11.18 216 GLY B C 1
ATOM 3134 O O . GLY B 1 151 ? 8.730 -9.879 26.843 1.00 14.56 216 GLY B O 1
ATOM 3135 N N . LEU B 1 152 ? 10.117 -8.821 28.273 1.00 9.15 217 LEU B N 1
ATOM 3136 C CA . LEU B 1 152 ? 11.076 -8.295 27.308 1.00 9.23 217 LEU B CA 1
ATOM 3137 C C . LEU B 1 152 ? 12.406 -9.017 27.423 1.00 8.40 217 LEU B C 1
ATOM 3138 O O . LEU B 1 152 ? 12.814 -9.419 28.519 1.00 12.23 217 LEU B O 1
ATOM 3143 N N . ALA B 1 153 ? 13.104 -9.144 26.297 1.00 8.48 218 ALA B N 1
ATOM 3144 C CA . ALA B 1 153 ? 14.421 -9.746 26.228 1.00 9.88 218 ALA B CA 1
ATOM 3145 C C . ALA B 1 153 ? 15.460 -8.666 25.941 1.00 9.47 218 ALA B C 1
ATOM 3146 O O . ALA B 1 153 ? 15.145 -7.590 25.411 1.00 10.06 218 ALA B O 1
ATOM 3148 N N . VAL B 1 154 ? 16.695 -8.924 26.390 1.00 8.94 219 VAL B N 1
ATOM 3149 C CA . VAL B 1 154 ? 17.784 -7.986 26.130 1.00 7.64 219 VAL B CA 1
ATOM 3150 C C . VAL B 1 154 ? 18.239 -8.055 24.667 1.00 8.33 219 VAL B C 1
ATOM 3151 O O . VAL B 1 154 ? 18.491 -9.146 24.108 1.00 10.58 219 VAL B O 1
ATOM 3155 N N . ASP B 1 155 ? 18.318 -6.874 24.051 1.00 10.21 220 ASP B N 1
ATOM 3156 C CA . ASP B 1 155 ? 18.872 -6.735 22.677 1.00 8.74 220 ASP B CA 1
ATOM 3157 C C . ASP B 1 155 ? 20.284 -6.164 22.864 1.00 9.50 220 ASP B C 1
ATOM 3158 O O . ASP B 1 155 ? 20.421 -5.087 23.383 1.00 10.53 220 ASP B O 1
ATOM 3163 N N . ASP B 1 156 ? 21.316 -6.855 22.377 1.00 13.17 221 ASP B N 1
ATOM 3164 C CA . ASP B 1 156 ? 22.686 -6.364 22.518 1.00 14.29 221 ASP B CA 1
ATOM 3165 C C . ASP B 1 156 ? 22.903 -4.989 21.879 1.00 11.95 221 ASP B C 1
ATOM 3166 O O . ASP B 1 156 ? 23.763 -4.232 22.336 1.00 14.70 221 ASP B O 1
ATOM 3171 N N . ASP B 1 157 ? 22.130 -4.642 20.844 1.00 12.13 222 ASP B N 1
ATOM 3172 C CA . ASP B 1 157 ? 22.270 -3.322 20.218 1.00 12.94 222 ASP B CA 1
ATOM 3173 C C . ASP B 1 157 ? 21.828 -2.188 21.159 1.00 10.29 222 ASP B C 1
ATOM 3174 O O . ASP B 1 157 ? 22.179 -1.037 20.933 1.00 15.64 222 ASP B O 1
ATOM 3179 N N . LEU B 1 158 ? 21.032 -2.520 22.177 1.00 9.31 223 LEU B N 1
ATOM 3180 C CA . LEU B 1 158 ? 20.585 -1.568 23.207 1.00 8.72 223 LEU B CA 1
ATOM 3181 C C . LEU B 1 158 ? 21.508 -1.516 24.451 1.00 9.27 223 LEU B C 1
ATOM 3182 O O . LEU B 1 158 ? 21.253 -0.728 25.335 1.00 11.11 223 LEU B O 1
ATOM 3187 N N . VAL B 1 159 ? 22.579 -2.309 24.455 1.00 9.09 224 VAL B N 1
ATOM 3188 C CA . VAL B 1 159 ? 23.540 -2.317 25.581 1.00 9.38 224 VAL B CA 1
ATOM 3189 C C . VAL B 1 159 ? 24.802 -1.709 24.959 1.00 10.34 224 VAL B C 1
ATOM 3190 O O . VAL B 1 159 ? 25.529 -2.367 24.189 1.00 14.70 224 VAL B O 1
ATOM 3194 N N . VAL B 1 160 ? 25.036 -0.447 25.331 1.00 9.59 225 VAL B N 1
ATOM 3195 C CA . VAL B 1 160 ? 26.030 0.370 24.644 1.00 11.59 225 VAL B CA 1
ATOM 3196 C C . VAL B 1 160 ? 27.239 0.704 25.520 1.00 9.50 225 VAL B C 1
ATOM 3197 O O . VAL B 1 160 ? 27.089 1.399 26.497 1.00 11.23 225 VAL B O 1
ATOM 3201 N N . PRO B 1 161 ? 28.426 0.194 25.148 1.00 11.41 226 PRO B N 1
ATOM 3202 C CA . PRO B 1 161 ? 29.611 0.484 25.979 1.00 13.78 226 PRO B CA 1
ATOM 3203 C C . PRO B 1 161 ? 30.136 1.902 25.758 1.00 13.66 226 PRO B C 1
ATOM 3204 O O . PRO B 1 161 ? 29.816 2.515 24.733 1.00 17.91 226 PRO B O 1
ATOM 3208 N N . VAL B 1 162 ? 30.850 2.453 26.741 1.00 14.47 227 VAL B N 1
ATOM 3209 C CA . VAL B 1 162 ? 31.401 3.805 26.588 1.00 18.06 227 VAL B CA 1
ATOM 3210 C C . VAL B 1 162 ? 32.894 3.856 26.936 1.00 17.67 227 VAL B C 1
ATOM 3211 O O . VAL B 1 162 ? 33.420 3.000 27.636 1.00 18.39 227 VAL B O 1
ATOM 3215 N N . GLU B 1 163 ? 33.592 4.895 26.485 1.00 17.39 228 GLU B N 1
ATOM 3216 C CA . GLU B 1 163 ? 35.012 5.027 26.827 1.00 19.95 228 GLU B CA 1
ATOM 3217 C C . GLU B 1 163 ? 35.256 5.025 28.359 1.00 18.02 228 GLU B C 1
ATOM 3218 O O . GLU B 1 163 ? 36.006 4.234 28.879 1.00 24.51 228 GLU B O 1
ATOM 3220 N N . THR B 1 164 ? 34.552 5.922 29.045 1.00 17.00 229 THR B N 1
ATOM 3221 C CA . THR B 1 164 ? 34.650 6.131 30.464 1.00 14.58 229 THR B CA 1
ATOM 3222 C C . THR B 1 164 ? 33.306 6.776 30.807 1.00 12.76 229 THR B C 1
ATOM 3223 O O . THR B 1 164 ? 32.592 7.220 29.902 1.00 12.98 229 THR B O 1
ATOM 3227 N N . TRP B 1 165 ? 32.949 6.842 32.086 1.00 13.10 230 TRP B N 1
ATOM 3228 C CA . TRP B 1 165 ? 31.628 7.360 32.452 1.00 11.13 230 TRP B CA 1
ATOM 3229 C C . TRP B 1 165 ? 31.689 8.890 32.647 1.00 12.11 230 TRP B C 1
ATOM 3230 O O . TRP B 1 165 ? 31.650 9.377 33.750 1.00 15.36 230 TRP B O 1
ATOM 3241 N N . ASP B 1 166 ? 31.751 9.616 31.532 1.00 12.19 231 ASP B N 1
ATOM 3242 C CA . ASP B 1 166 ? 31.867 11.078 31.499 1.00 10.21 231 ASP B CA 1
ATOM 3243 C C . ASP B 1 166 ? 30.976 11.692 30.422 1.00 9.92 231 ASP B C 1
ATOM 3244 O O . ASP B 1 166 ? 30.352 10.987 29.613 1.00 10.48 231 ASP B O 1
ATOM 3249 N N . ARG B 1 167 ? 30.890 13.008 30.429 1.00 10.06 232 ARG B N 1
ATOM 3250 C CA . ARG B 1 167 ? 29.970 13.693 29.556 1.00 9.00 232 ARG B CA 1
ATOM 3251 C C . ARG B 1 167 ? 30.347 13.521 28.093 1.00 8.86 232 ARG B C 1
ATOM 3252 O O . ARG B 1 167 ? 29.481 13.215 27.251 1.00 9.73 232 ARG B O 1
ATOM 3260 N N . SER B 1 168 ? 31.621 13.635 27.790 1.00 8.86 233 SER B N 1
ATOM 3261 C CA . SER B 1 168 ? 32.090 13.502 26.419 1.00 9.40 233 SER B CA 1
ATOM 3262 C C . SER B 1 168 ? 31.763 12.114 25.879 1.00 9.09 233 SER B C 1
ATOM 3263 O O . SER B 1 168 ? 31.303 11.967 24.745 1.00 10.05 233 SER B O 1
ATOM 3266 N N . SER B 1 169 ? 32.001 11.099 26.688 1.00 8.87 234 SER B N 1
ATOM 3267 C CA . SER B 1 169 ? 31.754 9.731 26.258 1.00 8.84 234 SER B CA 1
ATOM 3268 C C . SER B 1 169 ? 30.288 9.438 26.058 1.00 8.36 234 SER B C 1
ATOM 3269 O O . SER B 1 169 ? 29.894 8.653 25.150 1.00 11.38 234 SER B O 1
ATOM 3272 N N . GLY B 1 170 ? 29.447 10.023 26.908 1.00 10.01 235 GLY B N 1
ATOM 3273 C CA . GLY B 1 170 ? 28.007 9.863 26.743 1.00 8.92 235 GLY B CA 1
ATOM 3274 C C . GLY B 1 170 ? 27.524 10.496 25.470 1.00 8.20 235 GLY B C 1
ATOM 3275 O O . GLY B 1 170 ? 26.708 9.944 24.740 1.00 9.75 235 GLY B O 1
ATOM 3276 N N . ALA B 1 171 ? 28.013 11.692 25.197 1.00 8.13 236 ALA B N 1
ATOM 3277 C CA . ALA B 1 171 ? 27.618 12.415 23.987 1.00 9.39 236 ALA B CA 1
ATOM 3278 C C . ALA B 1 171 ? 28.065 11.656 22.721 1.00 8.88 236 ALA B C 1
ATOM 3279 O O . ALA B 1 171 ? 27.302 11.478 21.781 1.00 9.40 236 ALA B O 1
ATOM 3281 N N . GLU B 1 172 ? 29.279 11.145 22.761 1.00 7.93 237 GLU B N 1
ATOM 3282 C CA . GLU B 1 172 ? 29.870 10.439 21.597 1.00 9.03 237 GLU B CA 1
ATOM 3283 C C . GLU B 1 172 ? 29.159 9.112 21.341 1.00 8.46 237 GLU B C 1
ATOM 3284 O O . GLU B 1 172 ? 28.777 8.823 20.206 1.00 10.29 237 GLU B O 1
ATOM 3290 N N . ALA B 1 173 ? 28.877 8.360 22.406 1.00 9.03 238 ALA B N 1
ATOM 3291 C CA . ALA B 1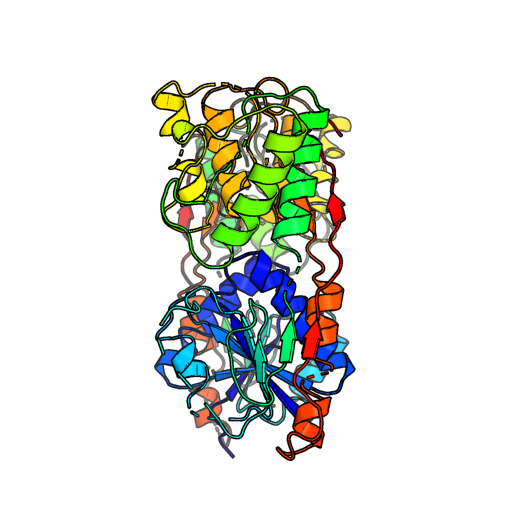 173 ? 28.228 7.069 22.207 1.00 9.72 238 ALA B CA 1
ATOM 3292 C C . ALA B 1 173 ? 26.775 7.249 21.774 1.00 8.35 238 ALA B C 1
ATOM 3293 O O . ALA B 1 173 ? 26.274 6.487 20.924 1.00 10.05 238 ALA B O 1
ATOM 3311 N N . ALA B 1 175 ? 25.515 9.845 20.185 1.00 9.80 240 ALA B N 1
ATOM 3312 C CA . ALA B 1 175 ? 25.498 10.327 18.809 1.00 10.44 240 ALA B CA 1
ATOM 3313 C C . ALA B 1 175 ? 25.680 9.177 17.788 1.00 9.23 240 ALA B C 1
ATOM 3314 O O . ALA B 1 175 ? 25.017 9.165 16.749 1.00 10.40 240 ALA B O 1
ATOM 3316 N N . ARG B 1 176 ? 26.562 8.239 18.123 1.00 8.50 241 ARG B N 1
ATOM 3317 C CA . ARG B 1 176 ? 26.880 7.111 17.251 1.00 9.47 241 ARG B CA 1
ATOM 3318 C C . ARG B 1 176 ? 25.661 6.220 17.062 1.00 9.11 241 ARG B C 1
ATOM 3319 O O . ARG B 1 176 ? 25.306 5.923 15.912 1.00 10.84 241 ARG B O 1
ATOM 3327 N N . VAL B 1 177 ? 24.925 5.926 18.147 1.00 10.30 242 VAL B N 1
ATOM 3328 C CA . VAL B 1 177 ? 23.790 5.003 17.981 1.00 11.36 242 VAL B CA 1
ATOM 3329 C C . VAL B 1 177 ? 22.636 5.739 17.284 1.00 11.05 242 VAL B C 1
ATOM 3330 O O . VAL B 1 177 ? 21.909 5.147 16.542 1.00 14.26 242 VAL B O 1
ATOM 3334 N N . LEU B 1 178 ? 22.466 7.040 17.554 1.00 10.81 243 LEU B N 1
ATOM 3335 C CA . LEU B 1 178 ? 21.393 7.799 16.917 1.00 9.93 243 LEU B CA 1
ATOM 3336 C C . LEU B 1 178 ? 21.637 7.904 15.407 1.00 12.98 243 LEU B C 1
ATOM 3337 O O . LEU B 1 178 ? 20.734 7.629 14.602 1.00 13.96 243 LEU B O 1
ATOM 3342 N N . ASP B 1 179 ? 22.862 8.254 15.018 1.00 10.45 244 ASP B N 1
ATOM 3343 C CA . ASP B 1 179 ? 23.161 8.365 13.584 1.00 13.19 244 ASP B CA 1
ATOM 3344 C C . ASP B 1 179 ? 23.114 7.005 12.844 1.00 12.11 244 ASP B C 1
ATOM 3345 O O . ASP B 1 179 ? 22.866 6.956 11.629 1.00 13.72 244 ASP B O 1
ATOM 3350 N N . ALA B 1 180 ? 23.357 5.914 13.575 1.00 12.12 245 ALA B N 1
ATOM 3351 C CA . ALA B 1 180 ? 23.269 4.572 13.061 1.00 14.32 245 ALA B CA 1
ATOM 3352 C C . ALA B 1 180 ? 21.858 4.110 12.8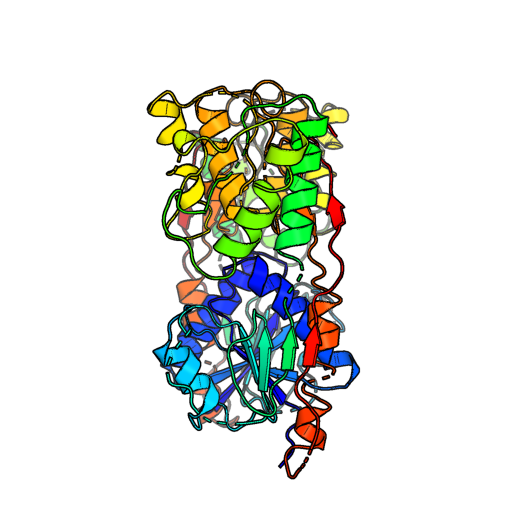44 1.00 17.53 245 ALA B C 1
ATOM 3353 O O . ALA B 1 180 ? 21.677 3.117 12.141 1.00 25.06 245 ALA B O 1
ATOM 3355 N N . GLY B 1 181 ? 20.861 4.789 13.431 1.00 14.05 246 GLY B N 1
ATOM 3356 C CA . GLY B 1 181 ? 19.473 4.382 13.238 1.00 15.95 246 GLY B CA 1
ATOM 3357 C C . GLY B 1 181 ? 18.917 3.376 14.259 1.00 17.18 246 GLY B C 1
ATOM 3358 O O . GLY B 1 181 ? 17.852 2.777 14.017 1.00 19.65 246 GLY B O 1
ATOM 3359 N N . VAL B 1 182 ? 19.627 3.153 15.372 1.00 16.71 247 VAL B N 1
ATOM 3360 C CA . VAL B 1 182 ? 19.125 2.246 16.428 1.00 14.41 247 VAL B CA 1
ATOM 3361 C C . VAL B 1 182 ? 17.840 2.905 16.996 1.00 16.23 247 VAL B C 1
ATOM 3362 O O . VAL B 1 182 ? 17.796 4.125 17.278 1.00 20.34 247 VAL B O 1
ATOM 3366 N N . ARG B 1 183 ? 16.791 2.105 17.162 1.00 14.89 248 ARG B N 1
ATOM 3367 C CA . ARG B 1 183 ? 15.511 2.587 17.690 1.00 14.79 248 ARG B CA 1
ATOM 3368 C C . ARG B 1 183 ? 15.393 2.261 19.162 1.00 10.29 248 ARG B C 1
ATOM 3369 O O . ARG B 1 183 ? 15.515 1.129 19.574 1.00 11.32 248 ARG B O 1
ATOM 3385 N N . ASP B 1 185 ? 13.2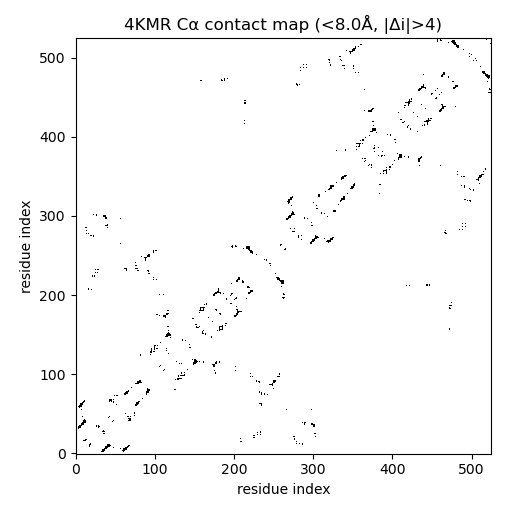77 3.891 22.912 1.00 7.97 250 ASP B N 1
ATOM 3386 C CA . ASP B 1 185 ? 12.270 4.826 23.460 1.00 7.56 250 ASP B CA 1
ATOM 3387 C C . ASP B 1 185 ? 12.639 5.301 24.875 1.00 7.82 250 ASP B C 1
ATOM 3388 O O . ASP B 1 185 ? 11.895 6.091 25.478 1.00 8.18 250 ASP B O 1
ATOM 3393 N N . ALA B 1 186 ? 13.756 4.826 25.412 1.00 6.91 251 ALA B N 1
ATOM 3394 C CA . ALA B 1 186 ? 14.239 5.227 26.706 1.00 8.50 251 ALA B CA 1
ATOM 3395 C C . ALA B 1 186 ? 15.721 4.899 26.794 1.00 8.08 251 ALA B C 1
ATOM 3396 O O . ALA B 1 186 ? 16.208 3.957 26.178 1.00 9.69 251 ALA B O 1
ATOM 3398 N N . VAL B 1 187 ? 16.389 5.636 27.689 1.00 7.94 252 VAL B N 1
ATOM 3399 C CA . VAL B 1 187 ? 17.785 5.445 27.967 1.00 8.28 252 VAL B CA 1
ATOM 3400 C C . VAL B 1 187 ? 18.044 5.530 29.478 1.00 7.65 252 VAL B C 1
ATOM 3401 O O . VAL B 1 187 ? 17.666 6.551 30.105 1.00 8.56 252 VAL B O 1
ATOM 3405 N N . PHE B 1 188 ? 18.649 4.479 30.000 1.00 7.41 253 PHE B N 1
ATOM 3406 C CA . PHE B 1 188 ? 19.156 4.453 31.361 1.00 8.73 253 PHE B CA 1
ATOM 3407 C C . PHE B 1 188 ? 20.689 4.530 31.288 1.00 7.17 253 PHE B C 1
ATOM 3408 O O . PHE B 1 188 ? 21.347 3.595 30.846 1.00 8.41 253 PHE B O 1
ATOM 3416 N N . ALA B 1 189 ? 21.227 5.700 31.641 1.00 8.91 254 ALA B N 1
ATOM 3417 C CA . ALA B 1 189 ? 22.667 5.938 31.653 1.00 8.39 254 ALA B CA 1
ATOM 3418 C C . ALA B 1 189 ? 23.290 5.592 33.008 1.00 8.89 254 ALA B C 1
ATOM 3419 O O . ALA B 1 189 ? 22.684 5.863 34.037 1.00 10.01 254 ALA B O 1
ATOM 3429 N N . ASN B 1 191 ? 25.612 6.891 34.760 1.00 9.88 256 ASN B N 1
ATOM 3430 C CA . ASN B 1 191 ? 25.759 7.991 35.692 1.00 8.61 256 ASN B CA 1
ATOM 3431 C C . ASN B 1 191 ? 25.183 9.250 35.054 1.00 8.68 256 ASN B C 1
ATOM 3432 O O . ASN B 1 191 ? 24.788 9.269 33.874 1.00 8.87 256 ASN B O 1
ATOM 3437 N N . ASP B 1 192 ? 25.064 10.291 35.874 1.00 9.03 257 ASP B N 1
ATOM 3438 C CA . ASP B 1 192 ? 24.466 11.536 35.429 1.00 9.37 257 ASP B CA 1
ATOM 3439 C C . ASP B 1 192 ? 25.327 12.177 34.356 1.00 10.76 257 ASP B C 1
ATOM 3440 O O . ASP B 1 192 ? 24.812 12.787 33.446 1.00 9.69 257 ASP B O 1
ATOM 3445 N N . ASP B 1 193 ? 26.647 12.095 34.469 1.00 8.98 258 ASP B N 1
ATOM 3446 C CA . ASP B 1 193 ? 27.549 12.693 33.430 1.00 9.40 258 ASP B CA 1
ATOM 3447 C C . ASP B 1 193 ? 27.241 12.061 32.059 1.00 8.19 258 ASP B C 1
ATOM 3448 O O . ASP B 1 193 ? 27.090 12.776 31.053 1.00 8.76 258 ASP B O 1
ATOM 3453 N N . LEU B 1 194 ? 27.167 10.722 31.994 1.00 7.46 259 LEU B N 1
ATOM 3454 C CA . LEU B 1 194 ? 26.790 10.075 30.752 1.00 7.23 259 LEU B CA 1
ATOM 3455 C C . LEU B 1 194 ? 25.432 10.565 30.244 1.00 6.44 259 LEU B C 1
ATOM 3456 O O . LEU B 1 194 ? 25.252 10.801 29.051 1.00 8.83 259 LEU B O 1
ATOM 3461 N N . ALA B 1 195 ? 24.450 10.658 31.165 1.00 7.17 260 ALA B N 1
ATOM 3462 C CA . ALA B 1 195 ? 23.149 11.099 30.787 1.00 7.01 260 ALA B CA 1
ATOM 3463 C C . ALA B 1 195 ? 23.134 12.502 30.244 1.00 5.94 260 ALA B C 1
ATOM 3464 O O . ALA B 1 195 ? 22.391 12.810 29.275 1.00 8.42 260 ALA B O 1
ATOM 3466 N N . LEU B 1 196 ? 23.904 13.393 30.866 1.00 7.98 261 LEU B N 1
ATOM 3467 C CA . LEU B 1 196 ? 23.942 14.820 30.423 1.00 9.31 261 LEU B CA 1
ATOM 3468 C C . LEU B 1 196 ? 24.583 14.926 29.000 1.00 7.30 261 LEU B C 1
ATOM 3469 O O . LEU B 1 196 ? 24.105 15.690 28.152 1.00 9.36 261 LEU B O 1
ATOM 3474 N N . GLY B 1 197 ? 25.608 14.130 28.724 1.00 8.35 262 GLY B N 1
ATOM 3475 C CA . GLY B 1 197 ? 26.195 14.092 27.411 1.00 8.99 262 GLY B CA 1
ATOM 3476 C C . GLY B 1 197 ? 25.176 13.551 26.399 1.00 8.82 262 GLY B C 1
ATOM 3477 O O . GLY B 1 197 ? 25.022 14.068 25.299 1.00 9.20 262 GLY B O 1
ATOM 3478 N N . ALA B 1 198 ? 24.492 12.466 26.781 1.00 7.94 263 ALA B N 1
ATOM 3479 C CA . ALA B 1 198 ? 23.459 11.884 25.921 1.00 7.78 263 ALA B CA 1
ATOM 3480 C C . ALA B 1 198 ? 22.353 12.872 25.597 1.00 6.99 263 ALA B C 1
ATOM 3481 O O . ALA B 1 198 ? 21.841 12.936 24.463 1.00 7.67 263 ALA B O 1
ATOM 3483 N N . LEU B 1 199 ? 21.973 13.664 26.588 1.00 6.98 264 LEU B N 1
ATOM 3484 C CA . LEU B 1 199 ? 20.911 14.656 26.406 1.00 7.36 264 LEU B CA 1
ATOM 3485 C C . LEU B 1 199 ? 21.304 15.621 25.258 1.00 8.00 264 LEU B C 1
ATOM 3486 O O . LEU B 1 199 ? 20.476 15.965 24.418 1.00 8.56 264 LEU B O 1
ATOM 3491 N N . ARG B 1 200 ? 22.534 16.124 25.263 1.00 8.36 265 ARG B N 1
ATOM 3492 C CA . ARG B 1 200 ? 22.968 17.021 24.215 1.00 9.54 265 ARG B CA 1
ATOM 3493 C C . ARG B 1 200 ? 22.835 16.348 22.842 1.00 8.85 265 ARG B C 1
ATOM 3494 O O . ARG B 1 200 ? 22.309 16.946 21.911 1.00 8.55 265 ARG B O 1
ATOM 3502 N N . SER B 1 201 ? 23.270 15.088 22.729 1.00 7.94 266 SER B N 1
ATOM 3503 C CA . SER B 1 201 ? 23.213 14.399 21.432 1.00 7.77 266 SER B CA 1
ATOM 3504 C C . SER B 1 201 ? 21.776 14.209 20.935 1.00 8.09 266 SER B C 1
ATOM 3505 O O . SER B 1 201 ? 21.505 14.345 19.722 1.00 9.92 266 SER B O 1
ATOM 3508 N N . LEU B 1 202 ? 20.863 13.968 21.868 1.00 7.58 267 LEU B N 1
ATOM 3509 C CA . LEU B 1 202 ? 19.434 13.842 21.547 1.00 7.15 267 LEU B CA 1
ATOM 3510 C C . LEU B 1 202 ? 18.893 15.212 21.111 1.00 7.17 267 LEU B C 1
ATOM 3511 O O . LEU B 1 202 ? 18.239 15.344 20.071 1.00 9.66 267 LEU B O 1
ATOM 3516 N N . GLN B 1 203 ? 19.182 16.247 21.892 1.00 8.47 268 GLN B N 1
ATOM 3517 C CA . GLN B 1 203 ? 18.627 17.597 21.601 1.00 7.44 268 GLN B CA 1
ATOM 3518 C C . GLN B 1 203 ? 19.149 18.173 20.291 1.00 7.85 268 GLN B C 1
ATOM 3519 O O . GLN B 1 203 ? 18.391 18.795 19.517 1.00 11.18 268 GLN B O 1
ATOM 3525 N N . GLU B 1 204 ? 20.428 17.940 20.013 1.00 10.50 269 GLU B N 1
ATOM 3526 C CA . GLU B 1 204 ? 21.007 18.510 18.787 1.00 11.58 269 GLU B CA 1
ATOM 3527 C C . GLU B 1 204 ? 20.417 17.894 17.500 1.00 9.93 269 GLU B C 1
ATOM 3528 O O . GLU B 1 204 ? 20.484 18.478 16.418 1.00 12.86 269 GLU B O 1
ATOM 3534 N N . ARG B 1 205 ? 19.791 16.747 17.663 1.00 9.93 270 ARG B N 1
ATOM 3535 C CA . ARG B 1 205 ? 19.104 16.015 16.598 1.00 10.31 270 ARG B CA 1
ATOM 3536 C C . ARG B 1 205 ? 17.578 16.169 16.594 1.00 10.61 270 ARG B C 1
ATOM 3537 O O . ARG B 1 205 ? 16.890 15.530 15.772 1.00 14.56 270 ARG B O 1
ATOM 3545 N N . GLY B 1 206 ? 17.061 17.016 17.484 1.00 10.44 271 GLY B N 1
ATOM 3546 C CA . GLY B 1 206 ? 15.643 17.286 17.580 1.00 13.10 271 GLY B CA 1
ATOM 3547 C C . GLY B 1 206 ? 14.828 16.163 18.142 1.00 11.37 271 GLY B C 1
ATOM 3548 O O . GLY B 1 206 ? 13.614 16.057 17.861 1.00 14.85 271 GLY B O 1
ATOM 3549 N N . VAL B 1 207 ? 15.479 15.273 18.902 1.00 11.20 272 VAL B N 1
ATOM 3550 C CA . VAL B 1 207 ? 14.758 14.154 19.495 1.00 10.41 272 VAL B CA 1
ATOM 3551 C C . VAL B 1 207 ? 14.157 14.700 20.811 1.00 11.37 272 VAL B C 1
ATOM 3552 O O . VAL B 1 207 ? 14.875 15.204 21.670 1.00 15.33 272 VAL B O 1
ATOM 3556 N N . ALA B 1 208 ? 12.845 14.596 20.952 1.00 10.99 273 ALA B N 1
ATOM 3557 C CA . ALA B 1 208 ? 12.132 15.097 22.152 1.00 10.45 273 ALA B CA 1
ATOM 3558 C C . ALA B 1 208 ? 12.433 14.169 23.366 1.00 8.40 273 ALA B C 1
ATOM 3559 O O . ALA B 1 208 ? 12.371 12.928 23.286 1.00 10.27 273 ALA B O 1
ATOM 3561 N N . VAL B 1 209 ? 12.718 14.807 24.498 1.00 11.07 274 VAL B N 1
ATOM 3562 C CA . VAL B 1 209 ? 12.951 14.125 25.763 1.00 8.23 274 VAL B CA 1
ATOM 3563 C C . VAL B 1 209 ? 11.959 14.790 26.740 1.00 10.04 274 VAL B C 1
ATOM 3564 O O . VAL B 1 209 ? 12.087 15.994 27.031 1.00 11.12 274 VAL B O 1
ATOM 3568 N N . PRO B 1 210 ? 11.016 14.030 27.283 1.00 9.93 275 PRO B N 1
ATOM 3569 C CA . PRO B 1 210 ? 10.793 12.606 27.195 1.00 8.60 275 PRO B CA 1
ATOM 3570 C C . PRO B 1 210 ? 9.932 12.101 26.059 1.00 9.31 275 PRO B C 1
ATOM 3571 O O . PRO B 1 210 ? 9.760 10.890 25.936 1.00 10.94 275 PRO B O 1
ATOM 3575 N N . GLY B 1 211 ? 9.374 12.984 25.245 1.00 9.13 276 GLY B N 1
ATOM 3576 C CA . GLY B 1 211 ? 8.394 12.569 24.245 1.00 10.79 276 GLY B CA 1
ATOM 3577 C C . GLY B 1 211 ? 8.737 11.417 23.341 1.00 11.62 276 GLY B C 1
ATOM 3578 O O . GLY B 1 211 ? 7.884 10.592 23.024 1.00 16.37 276 GLY B O 1
ATOM 3579 N N . ASP B 1 212 ? 9.959 11.454 22.812 1.00 10.25 277 ASP B N 1
ATOM 3580 C CA . ASP B 1 212 ? 10.443 10.387 21.968 1.00 9.21 277 ASP B CA 1
ATOM 3581 C C . ASP B 1 212 ? 11.288 9.428 22.795 1.00 7.83 277 ASP B C 1
ATOM 3582 O O . ASP B 1 212 ? 11.154 8.204 22.646 1.00 12.49 277 ASP B O 1
ATOM 3587 N N . VAL B 1 213 ? 12.172 9.989 23.642 1.00 7.56 278 VAL B N 1
ATOM 3588 C CA . VAL B 1 213 ? 13.042 9.162 24.417 1.00 9.21 278 VAL B CA 1
ATOM 3589 C C . VAL B 1 213 ? 13.093 9.641 25.859 1.00 8.94 278 VAL B C 1
ATOM 3590 O O . VAL B 1 213 ? 13.414 10.809 26.115 1.00 10.49 278 VAL B O 1
ATOM 3594 N N . ALA B 1 214 ? 12.671 8.797 26.793 1.00 8.29 279 ALA B N 1
ATOM 3595 C CA . ALA B 1 214 ? 12.776 9.105 28.213 1.00 8.98 279 ALA B CA 1
ATOM 3596 C C . ALA B 1 214 ? 14.223 8.846 28.674 1.00 9.59 279 ALA B C 1
ATOM 3597 O O . ALA B 1 214 ? 14.839 7.887 28.255 1.00 15.39 279 ALA B O 1
ATOM 3599 N N . LEU B 1 215 ? 14.750 9.697 29.521 1.00 8.14 280 LEU B N 1
ATOM 3600 C CA . LEU B 1 215 ? 16.145 9.591 29.917 1.00 8.51 280 LEU B CA 1
ATOM 3601 C C . LEU B 1 215 ? 16.347 9.707 31.396 1.00 7.37 280 LEU B C 1
ATOM 3602 O O . LEU B 1 215 ? 15.720 10.555 32.031 1.00 9.67 280 LEU B O 1
ATOM 3615 N N . GLY B 1 217 ? 19.549 9.122 34.675 1.00 9.56 282 GLY B N 1
ATOM 3616 C CA . GLY B 1 217 ? 20.882 8.827 35.078 1.00 9.09 282 GLY B CA 1
ATOM 3617 C C . GLY B 1 217 ? 20.950 8.156 36.429 1.00 11.33 282 GLY B C 1
ATOM 3618 O O . GLY B 1 217 ? 20.021 7.518 36.864 1.00 13.17 282 GLY B O 1
ATOM 3619 N N . PHE B 1 218 ? 22.066 8.361 37.108 1.00 12.21 283 PHE B N 1
ATOM 3620 C CA . PHE B 1 218 ? 22.360 7.758 38.411 1.00 11.26 283 PHE B CA 1
ATOM 3621 C C . PHE B 1 218 ? 23.460 8.624 39.028 1.00 13.08 283 PHE B C 1
ATOM 3622 O O . PHE B 1 218 ? 24.482 8.858 38.384 1.00 14.94 283 PHE B O 1
ATOM 3630 N N . ASP B 1 219 ? 23.221 9.152 40.230 1.00 12.92 284 ASP B N 1
ATOM 3631 C CA . ASP B 1 219 ? 24.193 9.933 41.080 1.00 15.40 284 ASP B CA 1
ATOM 3632 C C . ASP B 1 219 ? 23.603 11.166 41.753 1.00 13.56 284 ASP B C 1
ATOM 3633 O O . ASP B 1 219 ? 24.114 11.601 42.792 1.00 16.37 284 ASP B O 1
ATOM 3638 N N . ASP B 1 220 ? 22.607 11.769 41.140 1.00 12.76 285 ASP B N 1
ATOM 3639 C CA . ASP B 1 220 ? 21.985 13.012 41.636 1.00 12.43 285 ASP B CA 1
ATOM 3640 C C . ASP B 1 220 ? 22.997 14.193 41.780 1.00 13.45 285 ASP B C 1
ATOM 3641 O O . ASP B 1 220 ? 23.140 14.801 42.835 1.00 17.12 285 ASP B O 1
ATOM 3646 N N . VAL B 1 221 ? 23.686 14.485 40.692 1.00 11.82 286 VAL B N 1
ATOM 3647 C CA . VAL B 1 221 ? 24.555 15.644 40.648 1.00 14.09 286 VAL B CA 1
ATOM 3648 C C . VAL B 1 221 ? 23.698 16.906 40.501 1.00 12.48 286 VAL B C 1
ATOM 3649 O O . VAL B 1 221 ? 22.615 16.919 39.886 1.00 14.79 286 VAL B O 1
ATOM 3653 N N . ALA B 1 222 ? 24.212 18.023 40.998 1.00 14.80 287 ALA B N 1
ATOM 3654 C CA . ALA B 1 222 ? 23.428 19.269 41.003 1.00 14.57 287 ALA B CA 1
ATOM 3655 C C . ALA B 1 222 ? 22.980 19.709 39.617 1.00 11.88 287 ALA B C 1
ATOM 3656 O O . ALA B 1 222 ? 21.887 20.293 39.434 1.00 13.31 287 ALA B O 1
ATOM 3658 N N . ASP B 1 223 ? 23.822 19.476 38.616 1.00 12.91 288 ASP B N 1
ATOM 3659 C CA . ASP B 1 223 ? 23.524 20.001 37.291 1.00 12.12 288 ASP B CA 1
ATOM 3660 C C . ASP B 1 223 ? 22.201 19.494 36.706 1.00 12.94 288 ASP B C 1
ATOM 3661 O O . ASP B 1 223 ? 21.532 20.188 35.947 1.00 13.23 288 ASP B O 1
ATOM 3666 N N . GLY B 1 224 ? 21.797 18.296 37.096 1.00 12.01 289 GLY B N 1
ATOM 3667 C CA . GLY B 1 224 ? 20.583 17.679 36.559 1.00 11.56 289 GLY B CA 1
ATOM 3668 C C . GLY B 1 224 ? 19.284 18.410 36.945 1.00 11.97 289 GLY B C 1
ATOM 3669 O O . GLY B 1 224 ? 18.236 18.202 36.323 1.00 10.25 289 GLY B O 1
ATOM 3670 N N . ARG B 1 225 ? 19.334 19.252 37.992 1.00 10.35 290 ARG B N 1
ATOM 3671 C CA . ARG B 1 225 ? 18.133 20.029 38.364 1.00 9.83 290 ARG B CA 1
ATOM 3672 C C . ARG B 1 225 ? 17.844 21.156 37.373 1.00 8.97 290 ARG B C 1
ATOM 3673 O O . ARG B 1 225 ? 16.708 21.658 37.353 1.00 10.60 290 ARG B O 1
ATOM 3681 N N . TYR B 1 226 ? 18.853 21.586 36.572 1.00 9.10 291 TYR B N 1
ATOM 3682 C CA . TYR B 1 226 ? 18.685 22.781 35.746 1.00 9.58 291 TYR B CA 1
ATOM 3683 C C . TYR B 1 226 ? 18.804 22.618 34.259 1.00 9.12 291 TYR B C 1
ATOM 3684 O O . TYR B 1 226 ? 18.822 23.608 33.531 1.00 10.66 291 TYR B O 1
ATOM 3693 N N . THR B 1 227 ? 18.926 21.386 33.802 1.00 8.65 292 THR B N 1
ATOM 3694 C CA . THR B 1 227 ? 18.781 21.143 32.379 1.00 8.75 292 THR B CA 1
ATOM 3695 C C . THR B 1 227 ? 17.302 21.347 32.032 1.00 8.42 292 THR B C 1
ATOM 3696 O O . THR B 1 227 ? 16.462 21.458 32.941 1.00 8.07 292 THR B O 1
ATOM 3700 N N . TYR B 1 228 ? 16.985 21.352 30.724 1.00 10.45 293 TYR B N 1
ATOM 3701 C CA . TYR B 1 228 ? 15.597 21.503 30.230 1.00 8.37 293 TYR B CA 1
ATOM 3702 C C . TYR B 1 228 ? 15.416 20.490 29.106 1.00 10.46 293 TYR B C 1
ATOM 3703 O O . TYR B 1 228 ? 15.851 20.724 27.971 1.00 11.44 293 TYR B O 1
ATOM 3712 N N . PRO B 1 229 ? 14.851 19.305 29.417 1.00 7.39 294 PRO B N 1
ATOM 3713 C CA . PRO B 1 229 ? 14.260 18.869 30.677 1.00 7.41 294 PRO B CA 1
ATOM 3714 C C . PRO B 1 229 ? 15.228 18.639 31.825 1.00 6.12 294 PRO B C 1
ATOM 3715 O O . PRO B 1 229 ? 16.346 18.191 31.608 1.00 8.39 294 PRO B O 1
ATOM 3719 N N . SER B 1 230 ? 14.742 18.813 33.036 1.00 6.51 295 SER B N 1
ATOM 3720 C CA . SER B 1 230 ? 15.492 18.428 34.235 1.00 6.17 295 SER B CA 1
ATOM 3721 C C . SER B 1 230 ? 15.640 16.892 34.233 1.00 6.94 295 SER B C 1
ATOM 3722 O O . SER B 1 230 ? 14.774 16.196 33.720 1.00 6.77 295 SER B O 1
ATOM 3725 N N . LEU B 1 231 ? 16.740 16.398 34.802 1.00 7.79 296 LEU B N 1
ATOM 3726 C CA . LEU B 1 231 ? 17.115 15.011 34.648 1.00 7.81 296 LEU B CA 1
ATOM 3727 C C . LEU B 1 231 ? 16.634 14.085 35.781 1.00 7.29 296 LEU B C 1
ATOM 3728 O O . LEU B 1 231 ? 17.068 14.263 36.919 1.00 8.21 296 LEU B O 1
ATOM 3733 N N . THR B 1 232 ? 15.829 13.081 35.477 1.00 7.09 297 THR B N 1
ATOM 3734 C CA . THR B 1 232 ? 15.487 12.035 36.467 1.00 6.61 297 THR B CA 1
ATOM 3735 C C . THR B 1 232 ? 16.783 11.265 36.770 1.00 6.89 297 THR B C 1
ATOM 3736 O O . THR B 1 232 ? 17.630 11.017 35.906 1.00 8.19 297 THR B O 1
ATOM 3740 N N . THR B 1 233 ? 16.942 10.905 38.037 1.00 7.86 298 THR B N 1
ATOM 3741 C CA . THR B 1 233 ? 18.159 10.278 38.489 1.00 8.80 298 THR B CA 1
ATOM 3742 C C . THR B 1 233 ? 17.871 9.382 39.708 1.00 8.79 298 THR B C 1
ATOM 3743 O O . THR B 1 233 ? 16.762 9.269 40.163 1.00 12.11 298 THR B O 1
ATOM 3747 N N . VAL B 1 234 ? 18.927 8.765 40.183 1.00 10.62 299 VAL B N 1
ATOM 3748 C CA . VAL B 1 234 ? 18.945 7.979 41.377 1.00 10.25 299 VAL B CA 1
ATOM 3749 C C . VAL B 1 234 ? 19.935 8.618 42.349 1.00 10.01 299 VAL B C 1
ATOM 3750 O O . VAL B 1 234 ? 21.079 8.833 41.991 1.00 11.82 299 VAL B O 1
ATOM 3754 N N . GLU B 1 235 ? 19.496 8.855 43.584 1.00 10.69 300 GLU B N 1
ATOM 3755 C CA . GLU B 1 235 ? 20.392 9.359 44.648 1.00 12.17 300 GLU B CA 1
ATOM 3756 C C . GLU B 1 235 ? 20.771 8.068 45.390 1.00 11.52 300 GLU B C 1
ATOM 3757 O O . GLU B 1 235 ? 19.935 7.418 45.993 1.00 11.46 300 GLU B O 1
ATOM 3763 N N . PRO B 1 236 ? 22.049 7.695 45.357 1.00 8.97 301 PRO B N 1
ATOM 3764 C CA . PRO B 1 236 ? 22.456 6.393 45.913 1.00 10.64 301 PRO B CA 1
ATOM 3765 C C . PRO B 1 236 ? 22.747 6.369 47.412 1.00 9.88 301 PRO B C 1
ATOM 3766 O O . PRO B 1 236 ? 23.128 5.332 47.928 1.00 12.82 301 PRO B O 1
ATOM 3770 N N . GLY B 1 237 ? 22.546 7.492 48.063 1.00 10.86 302 GLY B N 1
ATOM 3771 C CA . GLY B 1 237 ? 22.730 7.591 49.509 1.00 11.40 302 GLY B CA 1
ATOM 3772 C C . GLY B 1 237 ? 23.957 8.304 49.995 1.00 10.01 302 GLY B C 1
ATOM 3773 O O . GLY B 1 237 ? 24.561 7.842 50.951 1.00 11.30 302 GLY B O 1
ATOM 3774 N N . ARG B 1 238 ? 24.290 9.445 49.398 1.00 12.12 303 ARG B N 1
ATOM 3775 C CA . ARG B 1 238 ? 25.543 10.136 49.753 1.00 12.11 303 ARG B CA 1
ATOM 3776 C C . ARG B 1 238 ? 25.699 10.472 51.229 1.00 10.74 303 ARG B C 1
ATOM 3777 O O . ARG B 1 238 ? 26.820 10.342 51.754 1.00 10.73 303 ARG B O 1
ATOM 3785 N N . HIS B 1 239 ? 24.604 10.881 51.908 1.00 11.93 304 HIS B N 1
ATOM 3786 C CA . HIS B 1 239 ? 24.717 11.223 53.335 1.00 11.89 304 HIS B CA 1
ATOM 3787 C C . HIS B 1 239 ? 25.087 10.014 54.176 1.00 10.40 304 HIS B C 1
ATOM 3788 O O . HIS B 1 239 ? 25.989 10.097 55.034 1.00 11.85 304 HIS B O 1
ATOM 3795 N N . ASP B 1 240 ? 24.446 8.869 53.926 1.00 11.21 305 ASP B N 1
ATOM 3796 C CA . ASP B 1 240 ? 24.774 7.626 54.670 1.00 11.15 305 ASP B CA 1
ATOM 3797 C C . ASP B 1 240 ? 26.138 7.115 54.263 1.00 10.80 305 ASP B C 1
ATOM 3798 O O . ASP B 1 240 ? 26.874 6.595 55.107 1.00 11.95 305 ASP B O 1
ATOM 3803 N N . ILE B 1 241 ? 26.497 7.202 52.968 1.00 10.18 306 ILE B N 1
ATOM 3804 C CA . ILE B 1 241 ? 27.810 6.744 52.539 1.00 10.07 306 ILE B CA 1
ATOM 3805 C C . ILE B 1 241 ? 28.870 7.477 53.346 1.00 8.60 306 ILE B C 1
ATOM 3806 O O . ILE B 1 241 ? 29.809 6.870 53.909 1.00 11.44 306 ILE B O 1
ATOM 3811 N N . ALA B 1 242 ? 28.804 8.797 53.352 1.00 9.45 307 ALA B N 1
ATOM 3812 C CA . ALA B 1 242 ? 29.818 9.607 54.057 1.00 10.67 307 ALA B CA 1
ATOM 3813 C C . ALA B 1 242 ? 29.830 9.373 55.549 1.00 8.80 307 ALA B C 1
ATOM 3814 O O . ALA B 1 242 ? 30.867 9.250 56.170 1.00 11.22 307 ALA B O 1
ATOM 3816 N N . ARG B 1 243 ? 28.662 9.363 56.148 1.00 9.42 308 ARG B N 1
ATOM 3817 C CA . ARG B 1 243 ? 28.606 9.176 57.574 1.00 8.85 308 ARG B CA 1
ATOM 3818 C C . ARG B 1 243 ? 29.060 7.808 58.009 1.00 8.29 308 ARG B C 1
ATOM 3819 O O . ARG B 1 243 ? 29.812 7.667 58.989 1.00 10.59 308 ARG B O 1
ATOM 3827 N N . ALA B 1 244 ? 28.590 6.784 57.317 1.00 9.46 309 ALA B N 1
ATOM 3828 C CA . ALA B 1 244 ? 29.013 5.419 57.630 1.00 10.21 309 ALA B CA 1
ATOM 3829 C C . ALA B 1 244 ? 30.524 5.253 57.532 1.00 8.84 309 ALA B C 1
ATOM 3830 O O . ALA B 1 244 ? 31.170 4.705 58.417 1.00 10.32 309 ALA B O 1
ATOM 3832 N N . ALA B 1 245 ? 31.083 5.785 56.458 1.00 9.56 310 ALA B N 1
ATOM 3833 C CA . ALA B 1 245 ? 32.487 5.636 56.212 1.00 8.45 310 ALA B CA 1
ATOM 3834 C C . ALA B 1 245 ? 33.348 6.294 57.266 1.00 8.40 310 ALA B C 1
ATOM 3835 O O . ALA B 1 245 ? 34.285 5.696 57.795 1.00 11.49 310 ALA B O 1
ATOM 3837 N N . VAL B 1 246 ? 33.051 7.548 57.561 1.00 8.73 311 VAL B N 1
ATOM 3838 C CA . VAL B 1 246 ? 33.849 8.277 58.525 1.00 9.43 311 VAL B CA 1
ATOM 3839 C C . VAL B 1 246 ? 33.689 7.662 59.922 1.00 9.86 311 VAL B C 1
ATOM 3840 O O . VAL B 1 246 ? 34.642 7.499 60.673 1.00 10.51 311 VAL B O 1
ATOM 3844 N N . THR B 1 247 ? 32.457 7.330 60.263 1.00 10.34 312 THR B N 1
ATOM 3845 C CA . THR B 1 247 ? 32.206 6.766 61.587 1.00 10.03 312 THR B CA 1
ATOM 3846 C C . THR B 1 247 ? 32.920 5.399 61.785 1.00 10.48 312 THR B C 1
ATOM 3847 O O . THR B 1 247 ? 33.561 5.114 62.837 1.00 13.41 312 THR B O 1
ATOM 3859 N N . LEU B 1 249 ? 35.584 4.375 60.166 1.00 12.34 314 LEU B N 1
ATOM 3860 C CA . LEU B 1 249 ? 37.034 4.615 60.170 1.00 15.36 314 LEU B CA 1
ATOM 3861 C C . LEU B 1 249 ? 37.469 5.054 61.575 1.00 14.90 314 LEU B C 1
ATOM 3862 O O . LEU B 1 249 ? 38.454 4.497 62.132 1.00 19.69 314 LEU B O 1
ATOM 3867 N N . SER B 1 250 ? 36.668 5.940 62.198 1.00 12.74 315 SER B N 1
ATOM 3868 C CA . SER B 1 250 ? 36.927 6.416 63.549 1.00 21.43 315 SER B CA 1
ATOM 3869 C C . SER B 1 250 ? 37.000 5.210 64.494 1.00 18.91 315 SER B C 1
ATOM 3870 O O . SER B 1 250 ? 37.879 5.164 65.414 1.00 21.20 315 SER B O 1
ATOM 3873 N N . GLU B 1 251 ? 36.084 4.238 64.301 1.00 15.99 316 GLU B N 1
ATOM 3874 C CA . GLU B 1 251 ? 36.113 3.008 65.150 1.00 15.64 316 GLU B CA 1
ATOM 3875 C C . GLU B 1 251 ? 37.396 2.177 65.011 1.00 23.25 316 GLU B C 1
ATOM 3876 O O . GLU B 1 251 ? 37.974 1.716 66.012 1.00 20.15 316 GLU B O 1
ATOM 3882 N N . ARG B 1 252 ? 37.819 1.944 63.772 1.00 18.92 317 ARG B N 1
ATOM 3883 C CA . ARG B 1 252 ? 39.049 1.173 63.472 1.00 18.92 317 ARG B CA 1
ATOM 3884 C C . ARG B 1 252 ? 40.316 1.844 63.988 1.00 18.45 317 ARG B C 1
ATOM 3885 O O . ARG B 1 252 ? 41.257 1.158 64.441 1.00 17.94 317 ARG B O 1
ATOM 3893 N N . ILE B 1 253 ? 40.373 3.173 63.855 1.00 17.43 318 ILE B N 1
ATOM 3894 C CA . ILE B 1 253 ? 41.504 3.974 64.348 1.00 19.18 318 ILE B CA 1
ATOM 3895 C C . ILE B 1 253 ? 41.635 3.752 65.833 1.00 20.30 318 ILE B C 1
ATOM 3896 O O . ILE B 1 253 ? 42.733 3.484 66.303 1.00 28.22 318 ILE B O 1
ATOM 3901 N N . ALA B 1 254 ? 40.533 3.827 66.587 1.00 18.50 319 ALA B N 1
ATOM 3902 C CA . ALA B 1 254 ? 40.650 3.632 68.038 1.00 17.36 319 ALA B CA 1
ATOM 3903 C C . ALA B 1 254 ? 41.100 2.226 68.420 1.00 15.65 319 ALA B C 1
ATOM 3904 O O . ALA B 1 254 ? 41.776 2.041 69.428 1.00 20.96 319 ALA B O 1
ATOM 3906 N N . ASP B 1 255 ? 40.772 1.250 67.592 1.00 15.50 320 ASP B N 1
ATOM 3907 C CA . ASP B 1 255 ? 41.159 -0.142 67.848 1.00 15.86 320 ASP B CA 1
ATOM 3908 C C . ASP B 1 255 ? 42.613 -0.462 67.575 1.00 18.16 320 ASP B C 1
ATOM 3909 O O . ASP B 1 255 ? 43.095 -1.440 68.069 1.00 23.42 320 ASP B O 1
ATOM 3914 N N . ALA B 1 256 ? 43.312 0.353 66.798 1.00 20.03 321 ALA B N 1
ATOM 3915 C CA . ALA B 1 256 ? 44.733 0.129 66.545 1.00 26.05 321 ALA B CA 1
ATOM 3916 C C . ALA B 1 256 ? 45.115 -1.322 66.123 1.00 21.16 321 ALA B C 1
ATOM 3917 O O . ALA B 1 256 ? 46.102 -1.916 66.623 1.00 23.09 321 ALA B O 1
ATOM 3919 N N . GLY B 1 257 ? 44.328 -1.848 65.185 1.00 21.69 322 GLY B N 1
ATOM 3920 C CA . GLY B 1 257 ? 44.577 -3.135 64.534 1.00 27.55 322 GLY B CA 1
ATOM 3921 C C . GLY B 1 257 ? 44.297 -4.440 65.238 1.00 20.66 322 GLY B C 1
ATOM 3922 O O . GLY B 1 257 ? 44.867 -5.490 64.862 1.00 25.23 322 GLY B O 1
ATOM 3923 N N . THR B 1 258 ? 43.445 -4.418 66.255 1.00 22.13 323 THR B N 1
ATOM 3924 C CA . THR B 1 258 ? 43.093 -5.667 66.906 1.00 22.58 323 THR B CA 1
ATOM 3925 C C . THR B 1 258 ? 42.237 -6.487 65.935 1.00 28.32 323 THR B C 1
ATOM 3926 O O . THR B 1 258 ? 42.234 -7.707 66.006 1.00 23.69 323 THR B O 1
ATOM 3930 N N . GLY B 1 259 ? 41.518 -5.823 65.021 1.00 30.76 324 GLY B N 1
ATOM 3931 C CA . GLY B 1 259 ? 40.632 -6.533 64.072 1.00 26.24 324 GLY B CA 1
ATOM 3932 C C . GLY B 1 259 ? 39.516 -7.219 64.842 1.00 24.44 324 GLY B C 1
ATOM 3933 O O . GLY B 1 259 ? 38.939 -8.216 64.365 1.00 37.99 324 GLY B O 1
ATOM 3934 N N . ALA B 1 260 ? 39.239 -6.714 66.055 1.00 32.98 325 ALA B N 1
ATOM 3935 C CA . ALA B 1 260 ? 38.196 -7.258 66.949 1.00 30.52 325 ALA B CA 1
ATOM 3936 C C . ALA B 1 260 ? 36.832 -7.048 66.326 1.00 28.99 325 ALA B C 1
ATOM 3937 O O . ALA B 1 260 ? 35.919 -7.842 66.543 1.00 33.76 325 ALA B O 1
ATOM 3939 N N . ILE B 1 261 ? 36.703 -5.974 65.541 1.00 28.43 326 ILE B N 1
ATOM 3940 C CA . ILE B 1 261 ? 35.463 -5.685 64.818 1.00 25.73 326 ILE B CA 1
ATOM 3941 C C . ILE B 1 261 ? 35.520 -6.478 63.528 1.00 23.00 326 ILE B C 1
ATOM 3942 O O . ILE B 1 261 ? 36.460 -6.341 62.726 1.00 22.07 326 ILE B O 1
ATOM 3947 N N . GLU B 1 262 ? 34.556 -7.361 63.325 1.00 23.98 327 GLU B N 1
ATOM 3948 C CA . GLU B 1 262 ? 34.597 -8.110 62.083 1.00 24.26 327 GLU B CA 1
ATOM 3949 C C . GLU B 1 262 ? 34.336 -7.146 60.924 1.00 19.59 327 GLU B C 1
ATOM 3950 O O . GLU B 1 262 ? 33.775 -6.066 61.116 1.00 26.20 327 GLU B O 1
ATOM 3956 N N . PRO B 1 263 ? 34.831 -7.488 59.745 1.00 16.18 328 PRO B N 1
ATOM 3957 C CA . PRO B 1 263 ? 34.585 -6.653 58.595 1.00 15.46 328 PRO B CA 1
ATOM 3958 C C . PRO B 1 263 ? 33.086 -6.445 58.390 1.00 13.56 328 PRO B C 1
ATOM 3959 O O . PRO B 1 263 ? 32.307 -7.384 58.446 1.00 20.33 328 PRO B O 1
ATOM 3963 N N . ARG B 1 264 ? 32.707 -5.218 58.047 1.00 15.42 329 ARG B N 1
ATOM 3964 C CA . ARG B 1 264 ? 31.321 -4.887 57.831 1.00 18.15 329 ARG B CA 1
ATOM 3965 C C . ARG B 1 264 ? 31.014 -4.536 56.405 1.00 15.33 329 ARG B C 1
ATOM 3966 O O . ARG B 1 264 ? 31.879 -4.025 55.669 1.00 12.18 329 ARG B O 1
ATOM 3974 N N . LEU B 1 265 ? 29.768 -4.793 56.024 1.00 17.87 330 LEU B N 1
ATOM 3975 C CA . LEU B 1 265 ? 29.267 -4.499 54.698 1.00 16.20 330 LEU B CA 1
ATOM 3976 C C . LEU B 1 265 ? 28.039 -3.623 54.862 1.00 18.10 330 LEU B C 1
ATOM 3977 O O . LEU B 1 265 ? 27.004 -4.103 55.251 1.00 30.36 330 LEU B O 1
ATOM 3982 N N . THR B 1 266 ? 28.151 -2.358 54.497 1.00 13.13 331 THR B N 1
ATOM 3983 C CA . THR B 1 266 ? 27.053 -1.396 54.595 1.00 12.34 331 THR B CA 1
ATOM 3984 C C . THR B 1 266 ? 26.485 -1.181 53.192 1.00 11.45 331 THR B C 1
ATOM 3985 O O . THR B 1 266 ? 27.237 -1.031 52.242 1.00 15.64 331 THR B O 1
ATOM 3989 N N . ALA B 1 267 ? 25.176 -1.094 53.077 1.00 13.41 332 ALA B N 1
ATOM 3990 C CA . ALA B 1 267 ? 24.504 -0.903 51.777 1.00 11.62 332 ALA B CA 1
ATOM 3991 C C . ALA B 1 267 ? 23.452 0.192 51.875 1.00 11.93 332 ALA B C 1
ATOM 3992 O O . ALA B 1 267 ? 22.304 -0.103 52.208 1.00 15.35 332 ALA B O 1
ATOM 3994 N N . PRO B 1 268 ? 23.847 1.469 51.654 1.00 10.74 333 PRO B N 1
ATOM 3995 C CA . PRO B 1 268 ? 22.911 2.580 51.814 1.00 10.88 333 PRO B CA 1
ATOM 3996 C C . PRO B 1 268 ? 21.689 2.472 50.942 1.00 8.90 333 PRO B C 1
ATOM 3997 O O . PRO B 1 268 ? 21.748 1.947 49.846 1.00 11.21 333 PRO B O 1
ATOM 4001 N N . GLU B 1 269 ? 20.586 2.986 51.474 1.00 10.56 334 GLU B N 1
ATOM 4002 C CA . GLU B 1 269 ? 19.325 3.016 50.733 1.00 10.76 334 GLU B CA 1
ATOM 4003 C C . GLU B 1 269 ? 19.399 4.092 49.594 1.00 9.92 334 GLU B C 1
ATOM 4004 O O . GLU B 1 269 ? 20.015 5.116 49.742 1.00 13.24 334 GLU B O 1
ATOM 4010 N N . PHE B 1 270 ? 18.781 3.773 48.473 1.00 9.95 335 PHE B N 1
ATOM 4011 C CA . PHE B 1 270 ? 18.705 4.663 47.339 1.00 11.84 335 PHE B CA 1
ATOM 4012 C C . PHE B 1 270 ? 17.308 5.204 47.174 1.00 9.25 335 PHE B C 1
ATOM 4013 O O . PHE B 1 270 ? 16.341 4.670 47.732 1.00 11.02 335 PHE B O 1
ATOM 4021 N N . ARG B 1 271 ? 17.216 6.269 46.401 1.00 11.25 336 ARG B N 1
ATOM 4022 C CA . ARG B 1 271 ? 15.927 6.934 46.106 1.00 10.96 336 ARG B CA 1
ATOM 4023 C C . ARG B 1 271 ? 15.924 7.400 44.673 1.00 11.30 336 ARG B C 1
ATOM 4024 O O . ARG B 1 271 ? 16.894 7.992 44.208 1.00 13.65 336 ARG B O 1
ATOM 4032 N N . LEU B 1 272 ? 14.842 7.117 43.953 1.00 10.05 337 LEU B N 1
ATOM 4033 C CA . LEU B 1 272 ? 14.647 7.682 42.610 1.00 9.22 337 LEU B CA 1
ATOM 4034 C C . LEU B 1 272 ? 14.153 9.141 42.775 1.00 9.67 337 LEU B C 1
ATOM 4035 O O . LEU B 1 272 ? 13.236 9.414 43.570 1.00 14.36 337 LEU B O 1
ATOM 4040 N N . VAL B 1 273 ? 14.776 10.039 42.018 1.00 9.37 338 VAL B N 1
ATOM 4041 C CA . VAL B 1 273 ? 14.410 11.454 41.994 1.00 8.46 338 VAL B CA 1
ATOM 4042 C C . VAL B 1 273 ? 13.768 11.700 40.612 1.00 7.46 338 VAL B C 1
ATOM 4043 O O . VAL B 1 273 ? 14.475 11.757 39.601 1.00 10.23 338 VAL B O 1
ATOM 4047 N N . VAL B 1 274 ? 12.447 11.886 40.614 1.00 8.52 339 VAL B N 1
ATOM 4048 C CA . VAL B 1 274 ? 11.679 12.035 39.385 1.00 8.27 339 VAL B CA 1
ATOM 4049 C C . VAL B 1 274 ? 11.681 13.496 38.930 1.00 7.27 339 VAL B C 1
ATOM 4050 O O . VAL B 1 274 ? 11.300 14.404 39.676 1.00 8.10 339 VAL B O 1
ATOM 4054 N N . ARG B 1 275 ? 12.190 13.680 37.690 1.00 7.14 340 ARG B N 1
ATOM 4055 C CA . ARG B 1 275 ? 12.213 15.000 37.077 1.00 6.80 340 ARG B CA 1
ATOM 4056 C C . ARG B 1 275 ? 11.526 14.987 35.696 1.00 7.28 340 ARG B C 1
ATOM 4057 O O . ARG B 1 275 ? 10.850 14.041 35.326 1.00 7.86 340 ARG B O 1
ATOM 4065 N N . GLU B 1 276 ? 11.727 16.029 34.915 1.00 6.34 341 GLU B N 1
ATOM 4066 C CA . GLU B 1 276 ? 10.990 16.179 33.660 1.00 6.12 341 GLU B CA 1
ATOM 4067 C C . GLU B 1 276 ? 11.389 15.183 32.562 1.00 6.29 341 GLU B C 1
ATOM 4068 O O . GLU B 1 276 ? 10.604 14.851 31.691 1.00 8.69 341 GLU B O 1
ATOM 4074 N N . SER B 1 277 ? 12.609 14.658 32.641 1.00 6.52 342 SER B N 1
ATOM 4075 C CA . SER B 1 277 ? 13.135 13.796 31.550 1.00 7.25 342 SER B CA 1
ATOM 4076 C C . SER B 1 277 ? 12.501 12.429 31.461 1.00 7.57 342 SER B C 1
ATOM 4077 O O . SER B 1 277 ? 12.752 11.740 30.485 1.00 9.06 342 SER B O 1
ATOM 4080 N N . THR B 1 278 ? 11.684 12.067 32.467 1.00 8.18 343 THR B N 1
ATOM 4081 C CA . THR B 1 278 ? 10.824 10.860 32.456 1.00 9.96 343 THR B CA 1
ATOM 4082 C C . THR B 1 278 ? 9.335 11.187 32.716 1.00 13.67 343 THR B C 1
ATOM 4083 O O . THR B 1 278 ? 8.522 10.325 33.031 1.00 17.17 343 THR B O 1
ATOM 4087 N N . GLY B 1 279 ? 8.951 12.438 32.587 1.00 13.96 344 GLY B N 1
ATOM 4088 C CA . GLY B 1 279 ? 7.545 12.902 32.704 1.00 19.53 344 GLY B CA 1
ATOM 4089 C C . GLY B 1 279 ? 7.063 13.515 34.020 1.00 23.57 344 GLY B C 1
ATOM 4090 O O . GLY B 1 279 ? 5.908 13.951 34.087 1.00 27.08 344 GLY B O 1
ATOM 4091 N N . GLY B 1 280 ? 7.910 13.572 35.061 1.00 22.76 345 GLY B N 1
ATOM 4092 C CA . GLY B 1 280 ? 7.477 14.128 36.359 1.00 27.86 345 GLY B CA 1
ATOM 4093 C C . GLY B 1 280 ? 6.479 13.178 37.034 1.00 48.15 345 GLY B C 1
ATOM 4094 O O . GLY B 1 280 ? 6.293 12.068 36.509 1.00 28.58 345 GLY B O 1
#

Nearest PDB structures (foldseek):
  4kmr-assembly1_A  TM=1.004E+00  e=1.476E-52  Sanguibacter keddieii DSM 10542
  4kmr-assembly1_B  TM=9.626E-01  e=1.497E-44  Sanguibacter keddieii DSM 10542
  3brq-assembly1_A  TM=7.949E-01  e=3.133E-19  Escherichia coli K-12
  2o20-assembly3_E  TM=8.407E-01  e=8.047E-18  Lactococcus lactis
  7x7h-assembly1_C  TM=8.139E-01  e=1.450E-13  Vibrio cholerae